Protein AF-A0A812KRK0-F1 (afdb_monomer_lite)

Sequence (712 aa):
MGEDKAACTQDLQDIAVSKQTQDEDEHAHPPPPPASPPPHAEPGVARTKQAKKRLQDAMASGDLAELKAAIAAAKTVGVSLEHRERALEVQEKLLEAQADIPGSIPSPSYGSLIDASRPTPIGVQICQACEKIYDLLHEPERSNGDDELEDLCRTARLETASPDLKSSIFGLMRPEEIKSFLQAPDHQFWQHIKQNTEEFIQLLDDPGAAVPYSVDEMTPEAKNARVRSVRPVVMDQSVREPATNTPFGHTGYQKFLTLQIVKRMGFKDIAISGQYYGASYTPETQVLEWMQVRGEPMDGMIVMFAPGKGDREAGIKAIKDFGIPNAFLDLTMKASVRFKQSDFVSSVLETVDILDEIFAGMGFEPNPWRTEEKVNCDPGKGEISLNLVDLMEFLDVKPDGSMDDKKKSQAEDAFRTWKKSDAFRRRVVGILTEEGRGVANYKDYGALSRWLRGHFPRDEEYRILVHAHGGDGNTQDAASVEAVLEGANGVWAAVIPQAAQSGHNSSMVFLDNMVQMGNGHVLEDFWLHQGAQCARHIYYLNFNSYTIPDDCPIWGARVDQLLHTAFSTVSGEEWRQRRGKYYDIWGGDARAQMDRMTKATELQHEVAMCRSLSRGGNYRISPLVSDVETWRKRIVELGAAVVGPRGRAGDHVKEVRDLGFALMNAGIRANMNEQATLKQLWNIATRNKTENIRCDQVAGYLKAQQHQGEKE

Secondary structure (DSSP, 8-state):
----------------------------PPPPPPPPPP----THHHHHHHHHHHHHHHHHH--HHHHHHHHHHHHHTT--HHHHHHHHHHHHHHHHHHHTSBTB-----SS-S--TTSSS-HHHHHHHHHHHHHHHHH-TTT--HHHHHHHHHHHHTSTTS-HHHHTSHHHHS-HHHHHHHHTSHHHHHHHHHHHHHHHHHHHHT---S-----HHHH-TT---HHHHH---EEEE-TTTGGGGT-TT---HHHHHHHHHHHHHTT--EEEEEE--STT---HHHHHHHHHHHHT---TTEEEEE-SSHHHHHHHHHHHHHHT--EEEEEEESS--TTSTT--HHHHHHHHHHHHHHHHHHTT--SS-PPPTTTTTTSPP-S-EEEEEETHHHHHT--TTS---HHHHHHHHHHHHHHTT-HHHHHHEEEEEEEESSS---HHHHHHHHHHHHHHS-GGGT-EEEEEEB--SSS-HHHHHHHHHHHT--EEEEBSS---SSS-B-BHHHHHHHHHHTT-THHHHH---TTHHHHHHHHHHHHHT-S---TT-TTTSTTTT--SSGGGSPPTT-HHHHHHHHHTT---HHHHHHHHHHTSPPHHHHHHHHHHHTT---S----TTT--HHHHHHHHHHHTHHHH-TT--TTSSHHHHHHHHHHHHHTT----TTSHHHHHHHHHHHHHHHHHT-PPP-PPP-THHHHHT----

Structure (mmCIF, N/CA/C/O backbone):
data_AF-A0A812KRK0-F1
#
_entry.id   AF-A0A812KRK0-F1
#
loop_
_atom_site.group_PDB
_atom_site.id
_atom_site.type_symbol
_atom_site.label_atom_id
_atom_site.label_alt_id
_atom_site.label_comp_id
_atom_site.label_asym_id
_atom_site.label_entity_id
_atom_site.label_seq_id
_atom_site.pdbx_PDB_ins_code
_atom_site.Cartn_x
_atom_site.Cartn_y
_atom_site.Cartn_z
_atom_site.occupancy
_atom_site.B_iso_or_equiv
_atom_site.auth_seq_id
_atom_site.auth_comp_id
_atom_site.auth_asym_id
_atom_site.auth_atom_id
_atom_site.pdbx_PDB_model_num
ATOM 1 N N . MET A 1 1 ? 35.155 37.810 -2.080 1.00 36.75 1 MET A N 1
ATOM 2 C CA . MET A 1 1 ? 34.963 37.830 -0.614 1.00 36.75 1 MET A CA 1
ATOM 3 C C . MET A 1 1 ? 34.422 36.453 -0.264 1.00 36.75 1 MET A C 1
ATOM 5 O O . MET A 1 1 ? 33.241 36.233 -0.474 1.00 36.75 1 MET A O 1
ATOM 9 N N . GLY A 1 2 ? 35.274 35.432 -0.168 1.00 34.41 2 GLY A N 1
ATOM 10 C CA . GLY A 1 2 ? 36.164 35.126 0.967 1.00 34.41 2 GLY A CA 1
ATOM 11 C C . GLY A 1 2 ? 35.492 33.964 1.714 1.00 34.41 2 GLY A C 1
ATOM 12 O O . GLY A 1 2 ? 34.455 34.188 2.323 1.00 34.41 2 GLY A O 1
ATOM 13 N N . GLU A 1 3 ? 35.739 32.711 1.320 1.00 45.09 3 GLU A N 1
ATOM 14 C CA . GLU A 1 3 ? 36.753 31.804 1.906 1.00 45.09 3 GLU A CA 1
ATOM 15 C C . GLU A 1 3 ? 36.739 31.798 3.440 1.00 45.09 3 GLU A C 1
ATOM 17 O O . GLU A 1 3 ? 37.233 32.734 4.053 1.00 45.09 3 GLU A O 1
ATOM 22 N N . ASP A 1 4 ? 36.136 30.755 4.028 1.00 44.69 4 ASP A N 1
ATOM 23 C CA . ASP A 1 4 ? 36.743 29.942 5.095 1.00 44.69 4 ASP A CA 1
ATOM 24 C C . ASP A 1 4 ? 35.770 28.851 5.578 1.00 44.69 4 ASP A C 1
ATOM 26 O O . ASP A 1 4 ? 34.775 29.127 6.247 1.00 44.69 4 ASP A O 1
ATOM 30 N N . LYS A 1 5 ? 36.079 27.584 5.275 1.00 37.97 5 LYS A N 1
ATOM 31 C CA . LYS A 1 5 ? 35.679 26.433 6.102 1.00 37.97 5 LYS A CA 1
ATOM 32 C C . LYS A 1 5 ? 36.808 25.410 6.088 1.00 37.97 5 LYS A C 1
ATOM 34 O O . LYS A 1 5 ? 36.884 24.545 5.219 1.00 37.97 5 LYS A O 1
ATOM 39 N N . ALA A 1 6 ? 37.696 25.565 7.062 1.00 38.56 6 ALA A N 1
ATOM 40 C CA . ALA A 1 6 ? 38.755 24.628 7.378 1.00 38.56 6 ALA A CA 1
ATOM 41 C C . ALA A 1 6 ? 38.203 23.381 8.093 1.00 38.56 6 ALA A C 1
ATOM 43 O O . ALA A 1 6 ? 37.447 23.473 9.058 1.00 38.56 6 ALA A O 1
ATOM 44 N N . ALA A 1 7 ? 38.597 22.235 7.539 1.00 35.41 7 ALA A N 1
ATOM 45 C CA . ALA A 1 7 ? 39.045 20.997 8.172 1.00 35.41 7 ALA A CA 1
ATOM 46 C C . ALA A 1 7 ? 38.636 20.698 9.630 1.00 35.41 7 ALA A C 1
ATOM 48 O O . ALA A 1 7 ? 39.112 21.322 10.574 1.00 35.41 7 ALA A O 1
ATOM 49 N N . CYS A 1 8 ? 37.895 19.600 9.798 1.00 31.00 8 CYS A N 1
ATOM 50 C CA . CYS A 1 8 ? 37.905 18.782 11.009 1.00 31.00 8 CYS A CA 1
ATOM 51 C C . CYS A 1 8 ? 37.992 17.307 10.580 1.00 31.00 8 CYS A C 1
ATOM 53 O O . CYS A 1 8 ? 36.994 16.703 10.192 1.00 31.00 8 CYS A O 1
ATOM 55 N N . THR A 1 9 ? 39.210 16.764 10.573 1.00 36.03 9 THR A N 1
ATOM 56 C CA . THR A 1 9 ? 39.513 15.341 10.341 1.00 36.03 9 THR A CA 1
ATOM 57 C C . THR A 1 9 ? 40.769 14.992 11.129 1.00 36.03 9 THR A C 1
ATOM 59 O O . THR A 1 9 ? 41.841 15.440 10.738 1.00 36.03 9 THR A O 1
ATOM 62 N N . GLN A 1 10 ? 40.586 14.235 12.216 1.00 33.94 10 GLN A N 1
ATOM 63 C CA . GLN A 1 10 ? 41.523 13.443 13.048 1.00 33.94 10 GLN A CA 1
ATOM 64 C C . GLN A 1 10 ? 40.871 13.415 14.446 1.00 33.94 10 GLN A C 1
ATOM 66 O O . GLN A 1 10 ? 40.537 14.464 14.974 1.00 33.94 10 GLN A O 1
ATOM 71 N N . ASP A 1 11 ? 40.398 12.287 14.975 1.00 37.53 11 ASP A N 1
ATOM 72 C CA . ASP A 1 11 ? 41.205 11.182 15.493 1.00 37.53 11 ASP A CA 1
ATOM 73 C C . ASP A 1 11 ? 40.397 9.878 15.536 1.00 37.53 11 ASP A C 1
ATOM 75 O O . ASP A 1 11 ? 39.359 9.833 16.187 1.00 37.53 11 ASP A O 1
ATOM 79 N N . LEU A 1 12 ? 40.895 8.810 14.908 1.00 35.62 12 LEU A N 1
ATOM 80 C CA . LEU A 1 12 ? 40.629 7.415 15.287 1.00 35.62 12 LEU A CA 1
ATOM 81 C C . LEU A 1 12 ? 41.764 6.554 14.714 1.00 35.62 12 LEU A C 1
ATOM 83 O O . LEU A 1 12 ? 41.691 6.074 13.583 1.00 35.62 12 LEU A O 1
ATOM 87 N N . GLN A 1 13 ? 42.826 6.376 15.495 1.00 36.50 13 GLN A N 1
ATOM 88 C CA . GLN A 1 13 ? 43.795 5.300 15.308 1.00 36.50 13 GLN A CA 1
ATOM 89 C C . GLN A 1 13 ? 44.063 4.625 16.658 1.00 36.50 13 GLN A C 1
ATOM 91 O O . GLN A 1 13 ? 44.086 5.276 17.698 1.00 36.50 13 GLN A O 1
ATOM 96 N N . ASP A 1 14 ? 44.256 3.309 16.569 1.00 34.75 14 ASP A N 1
ATOM 97 C CA . ASP A 1 14 ? 44.845 2.399 17.553 1.00 34.75 14 ASP A CA 1
ATOM 98 C C . ASP A 1 14 ? 43.938 1.796 18.642 1.00 34.75 14 ASP A C 1
ATOM 100 O O . ASP A 1 14 ? 43.980 2.156 19.815 1.00 34.75 14 ASP A O 1
ATOM 104 N N . ILE A 1 15 ? 43.228 0.720 18.272 1.00 35.78 15 ILE A N 1
ATOM 105 C CA . ILE A 1 15 ? 43.007 -0.415 19.183 1.00 35.78 15 ILE A CA 1
ATOM 106 C C . ILE A 1 15 ? 43.694 -1.641 18.579 1.00 35.78 15 ILE A C 1
ATOM 108 O O . ILE A 1 15 ? 43.177 -2.310 17.684 1.00 35.78 15 ILE A O 1
ATOM 112 N N . ALA A 1 16 ? 44.899 -1.910 19.076 1.00 32.22 16 ALA A N 1
ATOM 113 C CA . ALA A 1 16 ? 45.631 -3.138 18.824 1.00 32.22 16 ALA A CA 1
ATOM 114 C C . ALA A 1 16 ? 45.001 -4.285 19.631 1.00 32.22 16 ALA A C 1
ATOM 116 O O . ALA A 1 16 ? 44.951 -4.251 20.859 1.00 32.22 16 ALA A O 1
ATOM 117 N N . VAL A 1 17 ? 44.534 -5.316 18.928 1.00 35.53 17 VAL A N 1
ATOM 118 C CA . VAL A 1 17 ? 44.077 -6.580 19.514 1.00 35.53 17 VAL A CA 1
ATOM 119 C C . VAL A 1 17 ? 45.305 -7.357 19.991 1.00 35.53 17 VAL A C 1
ATOM 121 O O . VAL A 1 17 ? 46.058 -7.888 19.172 1.00 35.53 17 VAL A O 1
ATOM 124 N N . SER A 1 18 ? 45.519 -7.430 21.307 1.00 35.28 18 SER A N 1
ATOM 125 C CA . SER A 1 18 ? 46.502 -8.346 21.886 1.00 35.28 18 SER A CA 1
ATOM 126 C C . SER A 1 18 ? 45.872 -9.733 22.068 1.00 35.28 18 SER A C 1
ATOM 128 O O . SER A 1 18 ? 44.781 -9.896 22.613 1.00 35.28 18 SER A O 1
ATOM 130 N N . LYS A 1 19 ? 46.561 -10.748 21.542 1.00 45.66 19 LYS A N 1
ATOM 131 C CA . LYS A 1 19 ? 46.345 -12.166 21.837 1.00 45.66 19 LYS A CA 1
ATOM 132 C C . LYS A 1 19 ? 47.308 -12.553 22.958 1.00 45.66 19 LYS A C 1
ATOM 134 O O . LYS A 1 19 ? 48.510 -12.513 22.720 1.00 45.66 19 LYS A O 1
ATOM 139 N N . GLN A 1 20 ? 46.797 -12.979 24.109 1.00 34.38 20 GLN A N 1
ATOM 140 C CA . GLN A 1 20 ? 47.520 -13.766 25.122 1.00 34.38 20 GLN A CA 1
ATOM 141 C C . GLN A 1 20 ? 46.475 -14.570 25.918 1.00 34.38 20 GLN A C 1
ATOM 143 O O . GLN A 1 20 ? 45.536 -13.990 26.448 1.00 34.38 20 GLN A O 1
ATOM 148 N N . THR A 1 21 ? 46.351 -15.869 25.636 1.00 34.34 21 THR A N 1
ATOM 149 C CA . THR A 1 21 ? 46.936 -17.029 26.354 1.00 34.34 21 THR A CA 1
ATOM 150 C C . THR A 1 21 ? 46.234 -17.390 27.668 1.00 34.34 21 THR A C 1
ATOM 152 O O . THR A 1 21 ? 46.370 -16.699 28.668 1.00 34.34 21 THR A O 1
ATOM 155 N N . GLN A 1 22 ? 45.496 -18.496 27.541 1.00 38.12 22 GLN A N 1
ATOM 156 C CA . GLN A 1 22 ? 45.129 -19.595 28.445 1.00 38.12 22 GLN A CA 1
ATOM 157 C C . GLN A 1 22 ? 45.894 -19.823 29.767 1.00 38.12 22 GLN A C 1
ATOM 159 O O . GLN A 1 22 ? 47.050 -19.431 29.906 1.00 38.12 22 GLN A O 1
ATOM 164 N N . ASP A 1 23 ? 45.204 -20.624 30.599 1.00 37.72 23 ASP A N 1
ATOM 165 C CA . ASP A 1 23 ? 45.558 -21.326 31.851 1.00 37.72 23 ASP A CA 1
ATOM 166 C C . ASP A 1 23 ? 45.345 -20.465 33.122 1.00 37.72 23 ASP A C 1
ATOM 168 O O . ASP A 1 23 ? 45.754 -19.313 33.161 1.00 37.72 23 ASP A O 1
ATOM 172 N N . GLU A 1 24 ? 44.620 -20.865 34.178 1.00 38.75 24 GLU A N 1
ATOM 173 C CA . GLU A 1 24 ? 44.423 -22.171 34.832 1.00 38.75 24 GLU A CA 1
ATOM 174 C C . GLU A 1 24 ? 43.048 -22.256 35.564 1.00 38.75 24 GLU A C 1
ATOM 176 O O . GLU A 1 24 ? 42.325 -21.266 35.656 1.00 38.75 24 GLU A O 1
ATOM 181 N N . ASP A 1 25 ? 42.760 -23.443 36.125 1.00 41.38 25 ASP A N 1
ATOM 182 C CA . ASP A 1 25 ? 41.742 -23.824 37.134 1.00 41.38 25 ASP A CA 1
ATOM 183 C C . ASP A 1 25 ? 40.466 -24.566 36.680 1.00 41.38 25 ASP A C 1
ATOM 185 O O . ASP A 1 25 ? 39.362 -24.028 36.669 1.00 41.38 25 ASP A O 1
ATOM 189 N N . GLU A 1 26 ? 40.598 -25.889 36.493 1.00 38.62 26 GLU A N 1
ATOM 190 C CA . GLU A 1 26 ? 39.512 -26.852 36.742 1.00 38.62 26 GLU A CA 1
ATOM 191 C C . GLU A 1 26 ? 40.023 -28.106 37.486 1.00 38.62 26 GLU A C 1
ATOM 193 O O . GLU A 1 26 ? 40.656 -29.003 36.924 1.00 38.62 26 GLU A O 1
ATOM 198 N N . HIS A 1 27 ? 39.677 -28.214 38.771 1.00 45.91 27 HIS A N 1
ATOM 199 C CA . HIS A 1 27 ? 39.664 -29.477 39.511 1.00 45.91 27 HIS A CA 1
ATOM 200 C C . HIS A 1 27 ? 38.280 -29.696 40.129 1.00 45.91 27 HIS A C 1
ATOM 202 O O . HIS A 1 27 ? 38.010 -29.300 41.261 1.00 45.91 27 HIS A O 1
ATOM 208 N N . ALA A 1 28 ? 37.408 -30.383 39.389 1.00 41.00 28 ALA A N 1
ATOM 209 C CA . ALA A 1 28 ? 36.207 -31.011 39.928 1.00 41.00 28 ALA A CA 1
ATOM 210 C C . ALA A 1 28 ? 36.156 -32.482 39.483 1.00 41.00 28 ALA A C 1
ATOM 212 O O . ALA A 1 28 ? 36.272 -32.804 38.302 1.00 41.00 28 ALA A O 1
ATOM 213 N N . HIS A 1 29 ? 36.034 -33.384 40.457 1.00 48.41 29 HIS A N 1
ATOM 214 C CA . HIS A 1 29 ? 35.975 -34.832 40.257 1.00 48.41 29 HIS A CA 1
ATOM 215 C C . HIS A 1 29 ? 34.718 -35.270 39.479 1.00 48.41 29 HIS A C 1
ATOM 217 O O . HIS A 1 29 ? 33.645 -34.704 39.697 1.00 48.41 29 HIS A O 1
ATOM 223 N N . PRO A 1 30 ? 34.797 -36.325 38.643 1.00 50.44 30 PRO A N 1
ATOM 224 C CA . PRO A 1 30 ? 33.629 -36.862 37.957 1.00 50.44 30 PRO A CA 1
ATOM 225 C C . PRO A 1 30 ? 32.784 -37.752 38.893 1.00 50.44 30 PRO A C 1
ATOM 227 O O . PRO A 1 30 ? 33.340 -38.455 39.745 1.00 50.44 30 PRO A O 1
ATOM 230 N N . PRO A 1 31 ? 31.447 -37.775 38.733 1.00 52.22 31 PRO A N 1
ATOM 231 C CA . PRO A 1 31 ? 30.577 -38.714 39.436 1.00 52.22 31 PRO A CA 1
ATOM 232 C C . PRO A 1 31 ? 30.698 -40.138 38.852 1.00 52.22 31 PRO A C 1
ATOM 234 O O . PRO A 1 31 ? 31.139 -40.309 37.712 1.00 52.22 31 PRO A O 1
ATOM 237 N N . PRO A 1 32 ? 30.312 -41.179 39.616 1.00 54.47 32 PRO A N 1
ATOM 238 C CA . PRO A 1 32 ? 30.434 -42.567 39.185 1.00 54.47 32 PRO A CA 1
ATOM 239 C C . PRO A 1 32 ? 29.457 -42.905 38.044 1.00 54.47 32 PRO A C 1
ATOM 241 O O . PRO A 1 32 ? 28.386 -42.300 37.944 1.00 54.47 32 PRO A O 1
ATOM 244 N N . PRO A 1 33 ? 29.791 -43.895 37.195 1.00 49.50 33 PRO A N 1
ATOM 245 C CA . PRO A 1 33 ? 28.954 -44.278 36.068 1.00 49.50 33 PRO A CA 1
ATOM 246 C C . PRO A 1 33 ? 27.678 -45.003 36.534 1.00 49.50 33 PRO A C 1
ATOM 248 O O . PRO A 1 33 ? 27.715 -45.753 37.516 1.00 49.50 33 PRO A O 1
ATOM 251 N N . PRO A 1 34 ? 26.546 -44.823 35.830 1.00 46.19 34 PRO A N 1
ATOM 252 C CA . PRO A 1 34 ? 25.306 -45.513 36.148 1.00 46.19 34 PRO A CA 1
ATOM 253 C C . PRO A 1 34 ? 25.363 -46.992 35.735 1.00 46.19 34 PRO A C 1
ATOM 255 O O . PRO A 1 34 ? 26.034 -47.372 34.775 1.00 46.19 34 PRO A O 1
ATOM 258 N N . ALA A 1 35 ? 24.631 -47.824 36.477 1.00 48.03 35 ALA A N 1
ATOM 259 C CA . ALA A 1 35 ? 24.524 -49.261 36.253 1.00 48.03 35 ALA A CA 1
ATOM 260 C C . ALA A 1 35 ? 23.838 -49.603 34.916 1.00 48.03 35 ALA A C 1
ATOM 262 O O . ALA A 1 35 ? 22.870 -48.957 34.510 1.00 48.03 35 ALA A O 1
ATOM 263 N N . SER A 1 36 ? 24.327 -50.659 34.263 1.00 43.12 36 SER A N 1
ATOM 264 C CA . SER A 1 36 ? 23.824 -51.161 32.981 1.00 43.12 36 SER A CA 1
ATOM 265 C C . SER A 1 36 ? 22.373 -51.667 33.074 1.00 43.12 36 SER A C 1
ATOM 267 O O . SER A 1 36 ? 22.068 -52.456 33.974 1.00 43.12 36 SER A O 1
ATOM 269 N N . PRO A 1 37 ? 21.483 -51.288 32.137 1.00 44.75 37 PRO A N 1
ATOM 270 C CA . PRO A 1 37 ? 20.130 -51.829 32.065 1.00 44.75 37 PRO A CA 1
ATOM 271 C C . PRO A 1 37 ? 20.119 -53.254 31.471 1.00 44.75 37 PRO A C 1
ATOM 273 O O . PRO A 1 37 ? 21.048 -53.637 30.752 1.00 44.75 37 PRO A O 1
ATOM 276 N N . PRO A 1 38 ? 19.074 -54.056 31.754 1.00 49.44 38 PRO A N 1
ATOM 277 C CA . PRO A 1 38 ? 18.955 -55.426 31.262 1.00 49.44 38 PRO A CA 1
ATOM 278 C C . PRO A 1 38 ? 18.657 -55.462 29.749 1.00 49.44 38 PRO A C 1
ATOM 280 O O . PRO A 1 38 ? 18.118 -54.497 29.200 1.00 49.44 38 PRO A O 1
ATOM 283 N N . PRO A 1 39 ? 18.968 -56.572 29.053 1.00 48.09 39 PRO A N 1
ATOM 284 C CA . PRO A 1 39 ? 18.766 -56.684 27.613 1.00 48.09 39 PRO A CA 1
ATOM 285 C C . PRO A 1 39 ? 17.268 -56.767 27.286 1.00 48.09 39 PRO A C 1
ATOM 287 O O . PRO A 1 39 ? 16.622 -57.794 27.491 1.00 48.09 39 PRO A O 1
ATOM 290 N N . HIS A 1 40 ? 16.712 -55.674 26.763 1.00 49.00 40 HIS A N 1
ATOM 291 C CA . HIS A 1 40 ? 15.394 -55.657 26.137 1.00 49.00 40 HIS A CA 1
ATOM 292 C C . HIS A 1 40 ? 15.498 -56.115 24.676 1.00 49.00 40 HIS A C 1
ATOM 294 O O . HIS A 1 40 ? 16.384 -55.683 23.941 1.00 49.00 40 HIS A O 1
ATOM 300 N N . ALA A 1 41 ? 14.573 -56.983 24.259 1.00 51.12 41 ALA A N 1
ATOM 301 C CA . ALA A 1 41 ? 14.417 -57.432 22.878 1.00 51.12 41 ALA A CA 1
ATOM 302 C C . ALA A 1 41 ? 14.304 -56.240 21.910 1.00 51.12 41 ALA A C 1
ATOM 304 O O . ALA A 1 41 ? 13.547 -55.306 22.174 1.00 51.12 41 ALA A O 1
ATOM 305 N N . GLU A 1 42 ? 15.051 -56.288 20.802 1.00 51.59 42 GLU A N 1
ATOM 306 C CA . GLU A 1 42 ? 15.233 -55.187 19.849 1.00 51.59 42 GLU A CA 1
ATOM 307 C C . GLU A 1 42 ? 13.898 -54.579 19.356 1.00 51.59 42 GLU A C 1
ATOM 309 O O . GLU A 1 42 ? 13.203 -55.175 18.526 1.00 51.59 42 GLU A O 1
AT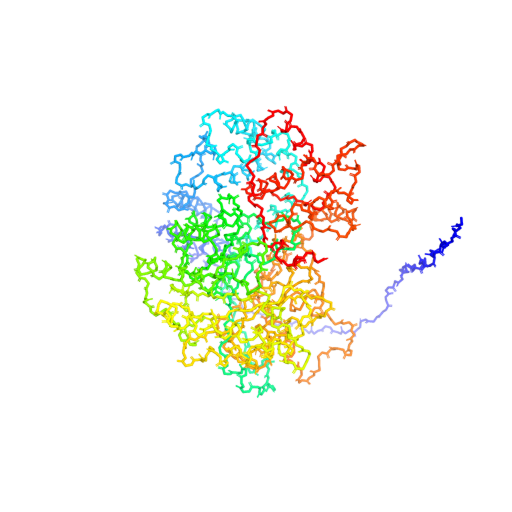OM 314 N N . PRO A 1 43 ? 13.543 -53.349 19.783 1.00 61.66 43 PRO A N 1
ATOM 315 C CA . PRO A 1 43 ? 12.324 -52.656 19.349 1.00 61.66 43 PRO A CA 1
ATOM 316 C C . PRO A 1 43 ? 12.325 -52.272 17.858 1.00 61.66 43 PRO A C 1
ATOM 318 O O . PRO A 1 43 ? 11.296 -51.853 17.321 1.00 61.66 43 PRO A O 1
ATOM 321 N N . GLY A 1 44 ? 13.476 -52.385 17.184 1.00 72.00 44 GLY A N 1
ATOM 322 C CA . GLY A 1 44 ? 13.674 -51.943 15.804 1.00 72.00 44 GLY A CA 1
ATOM 323 C C . GLY A 1 44 ? 12.839 -52.729 14.794 1.00 72.00 44 GLY A C 1
ATOM 324 O O . GLY A 1 44 ? 12.152 -52.135 13.967 1.00 72.00 44 GLY A O 1
ATOM 325 N N . VAL A 1 45 ? 12.799 -54.061 14.908 1.00 78.12 45 VAL A N 1
ATOM 326 C CA . VAL A 1 45 ? 12.172 -54.924 13.888 1.00 78.12 45 VAL A CA 1
ATOM 327 C C . VAL A 1 45 ? 10.656 -54.706 13.790 1.00 78.12 45 VAL A C 1
ATOM 329 O O . VAL A 1 45 ? 10.091 -54.711 12.692 1.00 78.12 45 VAL A O 1
ATOM 332 N N . ALA A 1 46 ? 9.983 -54.475 14.922 1.00 82.56 46 ALA A N 1
ATOM 333 C CA . ALA A 1 46 ? 8.543 -54.215 14.950 1.00 82.56 46 ALA A CA 1
ATOM 334 C C . ALA A 1 46 ? 8.194 -52.850 14.331 1.00 82.56 46 ALA A C 1
ATOM 336 O O . ALA A 1 46 ? 7.261 -52.757 13.529 1.00 82.56 46 ALA A O 1
ATOM 337 N N . ARG A 1 47 ? 8.983 -51.808 14.634 1.00 88.31 47 ARG A N 1
ATOM 338 C CA . ARG A 1 47 ? 8.791 -50.453 14.091 1.00 88.31 47 ARG A CA 1
ATOM 339 C C . ARG A 1 47 ? 9.045 -50.399 12.585 1.00 88.31 47 ARG A C 1
ATOM 341 O O . ARG A 1 47 ? 8.241 -49.817 11.860 1.00 88.31 47 ARG A O 1
ATOM 348 N N . THR A 1 48 ? 10.088 -51.072 12.096 1.00 91.81 48 THR A N 1
ATOM 349 C CA . THR A 1 48 ? 10.376 -51.145 10.655 1.00 91.81 48 THR A CA 1
ATOM 350 C C . THR A 1 48 ? 9.273 -51.890 9.896 1.00 91.81 48 THR A C 1
ATOM 352 O O . THR A 1 48 ? 8.850 -51.428 8.837 1.00 91.81 48 THR A O 1
ATOM 355 N N . LYS A 1 49 ? 8.731 -52.994 10.441 1.00 90.88 49 LYS A N 1
ATOM 356 C CA . LYS A 1 49 ? 7.577 -53.694 9.834 1.00 90.88 49 LYS A CA 1
ATOM 357 C C . LYS A 1 49 ? 6.324 -52.816 9.785 1.00 90.88 49 LYS A C 1
ATOM 359 O O . LYS A 1 49 ? 5.639 -52.801 8.764 1.00 90.88 49 LYS A O 1
ATOM 364 N N . GLN A 1 50 ? 6.034 -52.074 10.854 1.00 94.38 50 GLN A N 1
ATOM 365 C CA . GLN A 1 50 ? 4.870 -51.188 10.916 1.00 94.38 50 GLN A CA 1
ATOM 366 C C . GLN A 1 50 ? 4.979 -50.013 9.933 1.00 94.38 50 GLN A C 1
ATOM 368 O O . GLN A 1 50 ? 4.012 -49.715 9.234 1.00 94.38 50 GLN A O 1
ATOM 373 N N . ALA A 1 51 ? 6.147 -49.375 9.833 1.00 93.94 51 ALA A N 1
ATOM 374 C CA . ALA A 1 51 ? 6.365 -48.282 8.886 1.00 93.94 51 ALA A CA 1
ATOM 375 C C . ALA A 1 51 ? 6.355 -48.759 7.430 1.00 93.94 51 ALA A C 1
ATOM 377 O O . ALA A 1 51 ? 5.771 -48.095 6.580 1.00 93.94 51 ALA A O 1
ATOM 378 N N . LYS A 1 52 ? 6.917 -49.943 7.149 1.00 96.94 52 LYS A N 1
ATOM 379 C CA . LYS A 1 52 ? 6.824 -50.570 5.825 1.00 96.94 52 LYS A CA 1
ATOM 380 C C . LYS A 1 52 ? 5.368 -50.793 5.410 1.00 96.94 52 LYS A C 1
ATOM 382 O O . LYS A 1 52 ? 5.013 -50.479 4.280 1.00 96.94 52 LYS A O 1
ATOM 387 N N . LYS A 1 53 ? 4.533 -51.297 6.327 1.00 96.25 53 LYS A N 1
ATOM 388 C CA . LYS A 1 53 ? 3.101 -51.492 6.077 1.00 96.25 53 LYS A CA 1
ATOM 389 C C . LYS A 1 53 ? 2.387 -50.160 5.820 1.00 96.25 53 LYS A C 1
ATOM 391 O O . LYS A 1 53 ? 1.717 -50.036 4.809 1.00 96.25 53 LYS A O 1
ATOM 396 N N . ARG A 1 54 ? 2.609 -49.145 6.664 1.00 95.94 54 ARG A N 1
ATOM 397 C CA . ARG A 1 54 ? 2.049 -47.793 6.464 1.00 95.94 54 ARG A CA 1
ATOM 398 C C . ARG A 1 54 ? 2.425 -47.184 5.114 1.00 95.94 54 ARG A C 1
ATOM 400 O O . ARG A 1 54 ? 1.581 -46.574 4.477 1.00 95.94 54 ARG A O 1
ATOM 407 N N . LEU A 1 55 ? 3.671 -47.366 4.676 1.00 96.69 55 LEU A N 1
ATOM 408 C CA . LEU A 1 55 ? 4.134 -46.891 3.373 1.00 96.69 55 LEU A CA 1
ATOM 409 C C . LEU A 1 55 ? 3.407 -47.594 2.219 1.00 96.69 55 LEU A C 1
ATOM 411 O O . LEU A 1 55 ? 3.039 -46.949 1.246 1.00 96.69 55 LEU A O 1
ATOM 415 N N . GLN A 1 56 ? 3.171 -48.903 2.338 1.00 97.31 56 GLN A N 1
ATOM 416 C CA . GLN A 1 56 ? 2.404 -49.671 1.354 1.00 97.31 56 GLN A CA 1
ATOM 417 C C . GLN A 1 56 ? 0.928 -49.270 1.318 1.00 97.31 56 GLN A C 1
ATOM 419 O O . GLN A 1 56 ? 0.387 -49.092 0.231 1.00 97.31 56 GLN A O 1
ATOM 424 N N . ASP A 1 57 ? 0.312 -49.086 2.486 1.00 96.38 57 ASP A N 1
ATOM 425 C CA . ASP A 1 57 ? -1.081 -48.656 2.606 1.00 96.38 57 ASP A CA 1
ATOM 426 C C . ASP A 1 57 ? -1.267 -47.247 2.001 1.00 96.38 57 ASP A C 1
ATOM 428 O O . ASP A 1 57 ? -2.192 -47.036 1.224 1.00 96.38 57 ASP A O 1
ATOM 432 N N . ALA A 1 58 ? -0.337 -46.316 2.256 1.00 96.38 58 ALA A N 1
ATOM 433 C CA . ALA A 1 58 ? -0.381 -44.956 1.709 1.00 96.38 58 ALA A CA 1
ATOM 434 C C . ALA A 1 58 ? -0.123 -44.892 0.190 1.00 96.38 58 ALA A C 1
ATOM 436 O O . ALA A 1 58 ? -0.746 -44.111 -0.520 1.00 96.38 58 ALA A O 1
ATOM 437 N N . MET A 1 59 ? 0.760 -45.744 -0.350 1.00 97.50 59 MET A N 1
ATOM 438 C CA . MET A 1 59 ? 0.905 -45.874 -1.810 1.00 97.50 59 MET A CA 1
ATOM 439 C C . MET A 1 59 ? -0.379 -46.400 -2.468 1.00 97.50 59 MET A C 1
ATOM 441 O O . MET A 1 59 ? -0.649 -46.076 -3.621 1.00 97.50 59 MET A O 1
ATOM 445 N N . ALA A 1 60 ? -1.149 -47.232 -1.759 1.00 96.50 60 ALA A N 1
ATOM 446 C CA . ALA A 1 60 ? -2.394 -47.803 -2.259 1.00 96.50 60 ALA A CA 1
ATOM 447 C C . ALA A 1 60 ? -3.601 -46.860 -2.112 1.00 96.50 60 ALA A C 1
ATOM 449 O O . ALA A 1 60 ? -4.540 -46.986 -2.896 1.00 96.50 60 ALA A O 1
ATOM 450 N N . SER A 1 61 ? -3.594 -45.936 -1.141 1.00 96.31 61 SER A N 1
ATOM 451 C CA . SER A 1 61 ? -4.700 -44.990 -0.933 1.00 96.31 61 SER A CA 1
ATOM 452 C C . SER A 1 61 ? -4.773 -43.912 -2.015 1.00 96.31 61 SER A C 1
ATOM 454 O O . SER A 1 61 ? -5.859 -43.418 -2.308 1.00 96.31 61 SER A O 1
ATOM 456 N N . GLY A 1 62 ? -3.639 -43.568 -2.634 1.00 94.06 62 GLY A N 1
ATOM 457 C CA . GLY A 1 62 ? -3.559 -42.474 -3.605 1.00 94.06 62 GLY A CA 1
ATOM 458 C C . GLY A 1 62 ? -3.658 -41.081 -2.970 1.00 94.06 62 GLY A C 1
ATOM 459 O O . GLY A 1 62 ? -3.703 -40.087 -3.690 1.00 94.06 62 GLY A O 1
ATOM 460 N N . ASP A 1 63 ? -3.672 -40.992 -1.637 1.00 94.69 63 ASP A N 1
ATOM 461 C CA . ASP A 1 63 ? -3.654 -39.729 -0.907 1.00 94.69 63 ASP A CA 1
ATOM 462 C C . ASP A 1 63 ? -2.207 -39.220 -0.781 1.00 94.69 63 ASP A C 1
ATOM 464 O O . ASP A 1 63 ? -1.349 -39.820 -0.124 1.00 94.69 63 ASP A O 1
ATOM 468 N N . LEU A 1 64 ? -1.920 -38.087 -1.430 1.00 93.62 64 LEU A N 1
ATOM 469 C CA . LEU A 1 64 ? -0.581 -37.498 -1.461 1.00 93.62 64 LEU A CA 1
ATOM 470 C C . LEU A 1 64 ? -0.086 -37.075 -0.066 1.00 93.62 64 LEU A C 1
ATOM 472 O O . LEU A 1 64 ? 1.118 -37.141 0.202 1.00 93.62 64 LEU A O 1
ATOM 476 N N . ALA A 1 65 ? -0.981 -36.634 0.819 1.00 90.38 65 ALA A N 1
ATOM 477 C CA . ALA A 1 65 ? -0.621 -36.206 2.165 1.00 90.38 65 ALA A CA 1
ATOM 478 C C . ALA A 1 65 ? -0.253 -37.412 3.040 1.00 90.38 65 ALA A C 1
ATOM 480 O O . ALA A 1 65 ? 0.791 -37.398 3.703 1.00 90.38 65 ALA A O 1
ATOM 481 N N . GLU A 1 66 ? -1.044 -38.489 2.978 1.00 94.56 66 GLU A N 1
ATOM 482 C CA . GLU A 1 66 ? -0.726 -39.748 3.665 1.00 94.56 66 GLU A CA 1
ATOM 483 C C . GLU A 1 66 ? 0.605 -40.337 3.181 1.00 94.56 66 GLU A C 1
ATOM 485 O O . GLU A 1 66 ? 1.428 -40.777 3.993 1.00 94.56 66 GLU A O 1
ATOM 490 N N . LEU A 1 67 ? 0.855 -40.301 1.868 1.00 96.69 67 LEU A N 1
ATOM 491 C CA . LEU A 1 67 ? 2.087 -40.816 1.273 1.00 96.69 67 LEU A CA 1
ATOM 492 C C . LEU A 1 67 ? 3.322 -40.024 1.721 1.00 96.69 67 LEU A C 1
ATOM 494 O O . LEU A 1 67 ? 4.316 -40.629 2.132 1.00 96.69 67 LEU A O 1
ATOM 498 N N . LYS A 1 68 ? 3.257 -38.685 1.727 1.00 94.56 68 LYS A N 1
ATOM 499 C CA . LYS A 1 68 ? 4.344 -37.824 2.233 1.00 94.56 68 LYS A CA 1
ATOM 500 C C . LYS A 1 68 ? 4.669 -38.126 3.698 1.00 94.56 68 LYS A C 1
ATOM 502 O O . LYS A 1 68 ? 5.840 -38.305 4.049 1.00 94.56 68 LYS A O 1
ATOM 507 N N . ALA A 1 69 ? 3.645 -38.250 4.544 1.00 93.88 69 ALA A N 1
ATOM 508 C CA . ALA A 1 69 ? 3.817 -38.589 5.955 1.00 93.88 69 ALA A CA 1
ATOM 509 C C . ALA A 1 69 ? 4.445 -39.985 6.139 1.00 93.88 69 ALA A C 1
ATOM 511 O O . ALA A 1 69 ? 5.343 -40.172 6.968 1.00 93.88 69 ALA A O 1
ATOM 512 N N . ALA A 1 70 ? 4.023 -40.967 5.337 1.00 95.06 70 ALA A N 1
ATOM 513 C CA . ALA A 1 70 ? 4.562 -42.320 5.389 1.00 95.06 70 ALA A CA 1
ATOM 514 C C . ALA A 1 70 ? 6.027 -42.398 4.920 1.00 95.06 70 ALA A C 1
ATOM 516 O O . ALA A 1 70 ? 6.819 -43.111 5.542 1.00 95.06 70 ALA A O 1
ATOM 517 N N . ILE A 1 71 ? 6.421 -41.644 3.884 1.00 94.94 71 ILE A N 1
ATOM 518 C CA . ILE A 1 71 ? 7.814 -41.551 3.406 1.00 94.94 71 ILE A CA 1
ATOM 519 C C . ILE A 1 71 ? 8.724 -40.971 4.497 1.00 94.94 71 ILE A C 1
ATOM 521 O O . ILE A 1 71 ? 9.792 -41.529 4.777 1.00 94.94 71 ILE A O 1
ATOM 525 N N . ALA A 1 72 ? 8.291 -39.894 5.161 1.00 91.62 72 ALA A N 1
ATOM 526 C CA . ALA A 1 72 ? 9.035 -39.284 6.262 1.00 91.62 72 ALA A CA 1
ATOM 527 C C . ALA A 1 72 ? 9.228 -40.269 7.430 1.00 91.62 72 ALA A C 1
ATOM 529 O O . ALA A 1 72 ? 10.349 -40.461 7.907 1.00 91.62 72 ALA A O 1
ATOM 530 N N . ALA A 1 73 ? 8.163 -40.972 7.831 1.00 92.00 73 ALA A N 1
ATOM 531 C CA . ALA A 1 73 ? 8.229 -41.999 8.870 1.00 92.00 73 ALA A CA 1
ATOM 532 C C . ALA A 1 73 ? 9.113 -43.197 8.468 1.00 92.00 73 ALA A C 1
ATOM 534 O O . ALA A 1 73 ? 9.830 -43.750 9.298 1.00 92.00 73 ALA A O 1
ATOM 535 N N . ALA A 1 74 ? 9.112 -43.598 7.196 1.00 93.69 74 ALA A N 1
ATOM 536 C CA . ALA A 1 74 ? 9.950 -44.686 6.694 1.00 93.69 74 ALA A CA 1
ATOM 537 C C . ALA A 1 74 ? 11.453 -44.343 6.730 1.00 93.69 74 ALA A C 1
ATOM 539 O O . ALA A 1 74 ? 12.284 -45.230 6.958 1.00 93.69 74 ALA A O 1
ATOM 540 N N . LYS A 1 75 ? 11.807 -43.060 6.550 1.00 92.06 75 LYS A N 1
ATOM 541 C CA . LYS A 1 75 ? 13.190 -42.557 6.611 1.00 92.06 75 LYS A CA 1
ATOM 542 C C . LYS A 1 75 ? 13.781 -42.640 8.022 1.00 92.06 75 LYS A C 1
ATOM 544 O O . LYS A 1 75 ? 14.972 -42.907 8.150 1.00 92.06 75 LYS A O 1
ATOM 549 N N . THR A 1 76 ? 12.968 -42.465 9.064 1.00 90.25 76 THR A N 1
ATOM 550 C CA . THR A 1 76 ? 13.436 -42.451 10.462 1.00 90.25 76 THR A CA 1
ATOM 551 C C . THR A 1 76 ? 13.636 -43.843 11.063 1.00 90.25 76 THR A C 1
ATOM 553 O O . THR A 1 76 ? 14.446 -43.995 11.973 1.00 90.25 76 THR A O 1
ATOM 556 N N . VAL A 1 77 ? 12.951 -44.876 10.554 1.00 91.38 77 VAL A N 1
ATOM 557 C CA . VAL A 1 77 ? 12.984 -46.241 11.130 1.00 91.38 77 VAL A CA 1
ATOM 558 C C . VAL A 1 77 ? 13.664 -47.292 10.243 1.00 91.38 77 VAL A C 1
ATOM 560 O O . VAL A 1 77 ? 13.451 -48.495 10.420 1.00 91.38 77 VAL A O 1
ATOM 563 N N . GLY A 1 78 ? 14.483 -46.849 9.284 1.00 90.12 78 GLY A N 1
ATOM 564 C CA . GLY A 1 78 ? 15.357 -47.726 8.499 1.00 90.12 78 GLY A CA 1
ATOM 565 C C . GLY A 1 78 ? 14.629 -48.653 7.521 1.00 90.12 78 GLY A C 1
ATOM 566 O O . GLY A 1 78 ? 15.067 -49.782 7.307 1.00 90.12 78 GLY A O 1
ATOM 567 N N . VAL A 1 79 ? 13.514 -48.215 6.925 1.00 93.75 79 VAL A N 1
ATOM 568 C CA . VAL A 1 79 ? 12.876 -48.967 5.830 1.00 93.75 79 VAL A CA 1
ATOM 569 C C . VAL A 1 79 ? 13.844 -49.053 4.638 1.00 93.75 79 VAL A C 1
ATOM 571 O O . VAL A 1 79 ? 14.518 -48.078 4.297 1.00 93.75 79 VAL A O 1
ATOM 574 N N . SER A 1 80 ? 13.924 -50.225 3.996 1.00 94.00 80 SER A N 1
ATOM 575 C CA . SER A 1 80 ? 14.821 -50.486 2.856 1.00 94.00 80 SER A CA 1
ATOM 576 C C . SER A 1 80 ? 14.700 -49.417 1.763 1.00 94.00 80 SER A C 1
ATOM 578 O O . SER A 1 80 ? 13.587 -48.968 1.482 1.00 94.00 80 SER A O 1
ATOM 580 N N . LEU A 1 81 ? 15.820 -49.069 1.120 1.00 92.12 81 LEU A N 1
ATOM 581 C CA . LEU A 1 81 ? 15.888 -48.064 0.050 1.00 92.12 81 LEU A CA 1
ATOM 582 C C . LEU A 1 81 ? 14.867 -48.320 -1.073 1.00 92.12 81 LEU A C 1
ATOM 584 O O . LEU A 1 81 ? 14.094 -47.424 -1.378 1.00 92.12 81 LEU A O 1
ATOM 588 N N . GLU A 1 82 ? 14.755 -49.563 -1.542 1.00 95.56 82 GLU A N 1
ATOM 589 C CA . GLU A 1 82 ? 13.817 -49.983 -2.599 1.00 95.56 82 GLU A CA 1
ATOM 590 C C . GLU A 1 82 ? 12.353 -49.576 -2.327 1.00 95.56 82 GLU A C 1
ATOM 592 O O . GLU A 1 82 ? 11.645 -49.090 -3.203 1.00 95.56 82 GLU A O 1
ATOM 597 N N . HIS A 1 83 ? 11.882 -49.724 -1.083 1.00 93.31 83 HIS A N 1
ATOM 598 C CA . HIS A 1 83 ? 10.507 -49.349 -0.725 1.00 93.31 83 HIS A CA 1
ATOM 599 C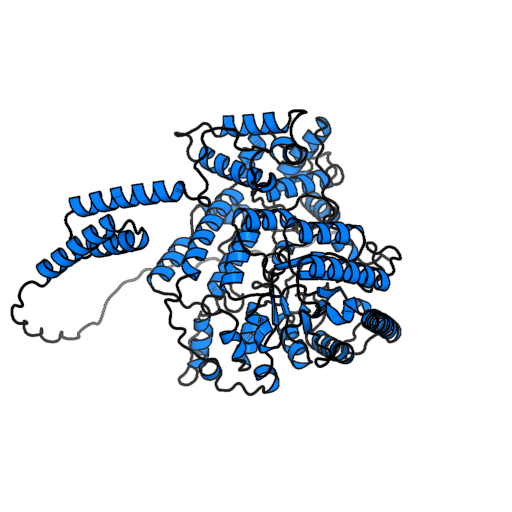 C . HIS A 1 83 ? 10.315 -47.829 -0.683 1.00 93.31 83 HIS A C 1
ATOM 601 O O . HIS A 1 83 ? 9.206 -47.355 -0.916 1.00 93.31 83 HIS A O 1
ATOM 607 N N . ARG A 1 84 ? 11.376 -47.073 -0.378 1.00 94.69 84 ARG A N 1
ATOM 608 C CA . ARG A 1 84 ? 11.348 -45.605 -0.380 1.00 94.69 84 ARG A CA 1
ATOM 609 C C . ARG A 1 84 ? 11.382 -45.061 -1.805 1.00 94.69 84 ARG A C 1
ATOM 611 O O . ARG A 1 84 ? 10.609 -44.162 -2.096 1.00 94.69 84 ARG A O 1
ATOM 618 N N . GLU A 1 85 ? 12.202 -45.637 -2.681 1.00 95.38 85 GLU A N 1
ATOM 619 C CA . GLU A 1 85 ? 12.254 -45.280 -4.107 1.00 95.38 85 GLU A CA 1
ATOM 620 C C . GLU A 1 85 ? 10.901 -45.513 -4.779 1.00 95.38 85 GLU A C 1
ATOM 622 O O . GLU A 1 85 ? 10.351 -44.601 -5.384 1.00 95.38 85 GLU A O 1
ATOM 627 N N . ARG A 1 86 ? 10.276 -46.671 -4.540 1.00 95.88 86 ARG A N 1
ATOM 628 C CA . ARG A 1 86 ? 8.934 -46.953 -5.065 1.00 95.88 86 ARG A CA 1
ATOM 629 C C . ARG A 1 86 ? 7.863 -45.983 -4.551 1.00 95.88 86 ARG A C 1
ATOM 631 O O . ARG A 1 86 ? 6.947 -45.638 -5.287 1.00 95.88 86 ARG A O 1
ATOM 638 N N . ALA A 1 87 ? 7.962 -45.544 -3.296 1.00 94.12 87 ALA A N 1
ATOM 639 C CA . ALA A 1 87 ? 7.041 -44.552 -2.743 1.00 94.12 87 ALA A CA 1
ATOM 640 C C . ALA A 1 87 ? 7.256 -43.155 -3.345 1.00 94.12 87 ALA A C 1
ATOM 642 O O . ALA A 1 87 ? 6.279 -42.448 -3.576 1.00 94.12 87 ALA A O 1
ATOM 643 N N . LEU A 1 88 ? 8.506 -42.782 -3.639 1.00 94.31 88 LEU A N 1
ATOM 644 C CA . LEU A 1 88 ? 8.838 -41.539 -4.339 1.00 94.31 88 LEU A CA 1
ATOM 645 C C . LEU A 1 88 ? 8.319 -41.549 -5.786 1.00 94.31 88 LEU A C 1
ATOM 647 O O . LEU A 1 88 ? 7.728 -40.563 -6.205 1.00 94.31 88 LEU A O 1
ATOM 651 N N . GLU A 1 89 ? 8.428 -42.669 -6.507 1.00 95.44 89 GLU A N 1
ATOM 652 C CA . GLU A 1 89 ? 7.837 -42.813 -7.850 1.00 95.44 89 GLU A CA 1
ATOM 653 C C . GLU A 1 89 ? 6.305 -42.657 -7.837 1.00 95.44 89 GLU A C 1
ATOM 655 O O . GLU A 1 89 ? 5.719 -42.054 -8.735 1.00 95.44 89 GLU A O 1
ATOM 660 N N . VAL A 1 90 ? 5.620 -43.204 -6.822 1.00 94.31 90 VAL A N 1
ATOM 661 C CA . VAL A 1 90 ? 4.163 -43.024 -6.667 1.00 94.31 90 VAL A CA 1
ATOM 662 C C . VAL A 1 90 ? 3.832 -41.574 -6.312 1.00 94.31 90 VAL A C 1
ATOM 664 O O . VAL A 1 90 ? 2.859 -41.031 -6.828 1.00 94.31 90 VAL A O 1
ATOM 667 N N . GLN A 1 91 ? 4.644 -40.932 -5.468 1.00 96.06 91 GLN A N 1
ATOM 668 C CA . GLN A 1 91 ? 4.491 -39.521 -5.124 1.00 96.06 91 GLN A CA 1
ATOM 669 C C . GLN A 1 91 ? 4.630 -38.625 -6.362 1.00 96.06 91 GLN A C 1
ATOM 671 O O . GLN A 1 91 ? 3.825 -37.714 -6.530 1.00 96.06 91 GLN A O 1
ATOM 676 N N . GLU A 1 92 ? 5.611 -38.894 -7.224 1.00 93.19 92 GLU A N 1
ATOM 677 C CA . GLU A 1 92 ? 5.823 -38.177 -8.485 1.00 93.19 92 GLU A CA 1
ATOM 678 C C . GLU A 1 92 ? 4.607 -38.315 -9.408 1.00 93.19 92 GLU A C 1
ATOM 680 O O . GLU A 1 92 ? 4.043 -37.309 -9.822 1.00 93.19 92 GLU A O 1
ATOM 685 N N . LYS A 1 93 ? 4.085 -39.534 -9.598 1.00 93.44 93 LYS A N 1
ATOM 686 C CA . LYS A 1 93 ? 2.864 -39.763 -10.395 1.00 93.44 93 LYS A CA 1
ATOM 687 C C . LYS A 1 93 ? 1.618 -39.085 -9.827 1.00 93.44 93 LYS A C 1
ATOM 689 O O . LYS A 1 93 ? 0.767 -38.635 -10.587 1.00 93.44 93 LYS A O 1
ATOM 694 N N . LEU A 1 94 ? 1.473 -39.032 -8.501 1.00 89.94 94 LEU A N 1
ATOM 695 C CA . LEU A 1 94 ? 0.358 -38.323 -7.862 1.00 89.94 94 LEU A CA 1
ATOM 696 C C . LEU A 1 94 ? 0.493 -36.805 -8.014 1.00 89.94 94 LEU A C 1
ATOM 698 O O . LEU A 1 94 ? -0.517 -36.129 -8.178 1.00 89.94 94 LEU A O 1
ATOM 702 N N . LEU A 1 95 ? 1.717 -36.272 -7.983 1.00 84.81 95 LEU A N 1
ATOM 703 C CA . LEU A 1 95 ? 1.990 -34.862 -8.262 1.00 84.81 95 LEU A CA 1
ATOM 704 C C . LEU A 1 95 ? 1.720 -34.518 -9.732 1.00 84.81 95 LEU A C 1
ATOM 706 O O . LEU A 1 95 ? 1.090 -33.500 -9.995 1.00 84.81 95 LEU A O 1
ATOM 710 N N . GLU A 1 96 ? 2.119 -35.379 -10.670 1.00 82.25 96 GLU A N 1
ATOM 711 C CA . GLU A 1 96 ? 1.783 -35.249 -12.095 1.00 82.25 96 GLU A CA 1
ATOM 712 C C . GLU A 1 96 ? 0.264 -35.298 -12.319 1.00 82.25 96 GLU A C 1
ATOM 714 O O . GLU A 1 96 ? -0.287 -34.444 -13.003 1.00 82.25 96 GLU A O 1
ATOM 719 N N . ALA A 1 97 ? -0.445 -36.233 -11.680 1.00 78.94 97 ALA A N 1
ATOM 720 C CA . ALA A 1 97 ? -1.902 -36.321 -11.778 1.00 78.94 97 ALA A CA 1
ATOM 721 C C . ALA A 1 97 ? -2.622 -35.131 -11.114 1.00 78.94 97 ALA A C 1
ATOM 723 O O . ALA A 1 97 ? -3.690 -34.727 -11.571 1.00 78.94 97 ALA A O 1
ATOM 724 N N . GLN A 1 98 ? -2.053 -34.552 -10.048 1.00 72.75 98 GLN A N 1
ATOM 725 C CA . GLN A 1 98 ? -2.545 -33.299 -9.470 1.00 72.75 98 GLN A CA 1
ATOM 726 C C . GLN A 1 98 ? -2.250 -32.092 -10.363 1.00 72.75 98 GLN A C 1
ATOM 728 O O . GLN A 1 98 ? -3.023 -31.141 -10.323 1.00 72.75 98 GLN A O 1
ATOM 733 N N . ALA A 1 99 ? -1.191 -32.143 -11.181 1.00 57.84 99 ALA A N 1
ATOM 734 C CA . ALA A 1 99 ? -0.862 -31.105 -12.154 1.00 57.84 99 ALA A CA 1
ATOM 735 C C . ALA A 1 99 ? -1.897 -30.992 -13.298 1.00 57.84 99 ALA A C 1
ATOM 737 O O . ALA A 1 99 ? -1.978 -29.941 -13.938 1.00 57.84 99 ALA A O 1
ATOM 738 N N . ASP A 1 100 ? -2.730 -32.021 -13.490 1.00 50.44 100 ASP A N 1
ATOM 739 C CA . ASP A 1 100 ? -3.863 -32.045 -14.427 1.00 50.44 100 ASP A CA 1
ATOM 740 C C . ASP A 1 100 ? -5.211 -31.619 -13.791 1.00 50.44 100 ASP A C 1
ATOM 742 O O . ASP A 1 100 ? -6.248 -31.616 -14.462 1.00 50.44 100 ASP A O 1
ATOM 746 N N . ILE A 1 101 ? -5.239 -31.234 -12.506 1.00 47.91 101 ILE A N 1
ATOM 747 C CA . ILE A 1 101 ? -6.441 -30.680 -11.858 1.00 47.91 101 ILE A CA 1
ATOM 748 C C . ILE A 1 101 ? -6.578 -29.195 -12.248 1.00 47.91 101 ILE A C 1
ATOM 750 O O . ILE A 1 101 ? -5.593 -28.460 -12.186 1.00 47.91 101 ILE A O 1
ATOM 754 N N . PRO A 1 102 ? -7.780 -28.687 -12.595 1.00 39.03 102 PRO A N 1
ATOM 755 C CA . PRO A 1 102 ? -7.996 -27.259 -12.837 1.00 39.03 102 PRO A CA 1
ATOM 756 C C . PRO A 1 102 ? -7.589 -26.431 -11.603 1.00 39.03 102 PRO A C 1
ATOM 758 O O . PRO A 1 102 ? -8.320 -26.381 -10.617 1.00 39.03 102 PRO A O 1
ATOM 761 N N . GLY A 1 103 ? -6.398 -25.825 -11.635 1.00 46.78 103 GLY A N 1
ATOM 762 C CA . GLY A 1 103 ? -5.821 -25.070 -10.514 1.00 46.78 103 GLY A CA 1
ATOM 763 C C . GLY A 1 103 ? -4.296 -25.172 -10.399 1.00 46.78 103 GLY A C 1
ATOM 764 O O . GLY A 1 103 ? -3.658 -24.236 -9.921 1.00 46.78 103 GLY A O 1
ATOM 765 N N . SER A 1 104 ? -3.685 -26.246 -10.899 1.00 39.06 104 SER A N 1
ATOM 766 C CA . SER A 1 104 ? -2.247 -26.289 -11.180 1.00 39.06 104 SER A CA 1
ATOM 767 C C . SER A 1 104 ? -1.991 -25.688 -12.556 1.00 39.06 104 SER A C 1
ATOM 769 O O . SER A 1 104 ? -2.609 -26.072 -13.546 1.00 39.06 104 SER A O 1
ATOM 771 N N . ILE A 1 105 ? -1.101 -24.700 -12.621 1.00 45.72 105 ILE A N 1
ATOM 772 C CA . ILE A 1 105 ? -0.706 -24.074 -13.884 1.00 45.72 105 ILE A CA 1
ATOM 773 C C . ILE A 1 105 ? 0.002 -25.158 -14.717 1.00 45.72 105 ILE A C 1
ATOM 775 O O . ILE A 1 105 ? 1.057 -25.626 -14.283 1.00 45.72 105 ILE A O 1
ATOM 779 N N . PRO A 1 106 ? -0.539 -25.586 -15.874 1.00 37.31 106 PRO A N 1
ATOM 780 C CA . PRO A 1 106 ? 0.144 -26.560 -16.709 1.00 37.31 106 PRO A CA 1
ATOM 781 C C . PRO A 1 106 ? 1.481 -25.972 -17.155 1.00 37.31 106 PRO A C 1
ATOM 783 O O . PRO A 1 106 ? 1.542 -24.813 -17.574 1.00 37.31 106 PRO A O 1
ATOM 786 N N . SER A 1 107 ? 2.551 -26.768 -17.078 1.00 38.66 107 SER A N 1
ATOM 787 C CA . SER A 1 107 ? 3.830 -26.404 -17.687 1.00 38.66 107 SER A CA 1
ATOM 788 C C . SER A 1 107 ? 3.575 -26.210 -19.188 1.00 38.66 107 SER A C 1
ATOM 790 O O . SER A 1 107 ? 3.157 -27.162 -19.856 1.00 38.66 107 SER A O 1
ATOM 792 N N . PRO A 1 108 ? 3.685 -24.982 -19.725 1.00 40.12 108 PRO A N 1
ATOM 793 C CA . PRO A 1 108 ? 3.160 -24.695 -21.045 1.00 40.12 108 PRO A CA 1
ATOM 794 C C . PRO A 1 108 ? 3.992 -25.438 -22.087 1.00 40.12 108 PRO A C 1
ATOM 796 O O . PRO A 1 108 ? 5.211 -25.272 -22.155 1.00 40.12 108 PRO A O 1
ATOM 799 N N . SER A 1 109 ? 3.324 -26.190 -22.969 1.00 40.12 109 SER A N 1
ATOM 800 C CA . SER A 1 109 ? 3.861 -26.413 -24.313 1.00 40.12 109 SER A CA 1
ATOM 801 C C . SER A 1 109 ? 4.296 -25.050 -24.858 1.00 40.12 109 SER A C 1
ATOM 803 O O . SER A 1 109 ? 3.541 -24.096 -24.663 1.00 40.12 109 SER A O 1
ATOM 805 N N . TYR A 1 110 ? 5.463 -24.954 -25.501 1.00 44.62 110 TYR A N 1
ATOM 806 C CA . TYR A 1 110 ? 6.126 -23.726 -25.986 1.00 44.62 110 TYR A CA 1
ATOM 807 C C . TYR A 1 110 ? 5.329 -22.893 -27.033 1.00 44.62 110 TYR A C 1
ATOM 809 O O . TYR A 1 110 ? 5.894 -22.343 -27.970 1.00 44.62 110 TYR A O 1
ATOM 817 N N . GLY A 1 111 ? 4.003 -22.799 -26.928 1.00 55.16 111 GLY A N 1
ATOM 818 C CA . GLY A 1 111 ? 3.226 -21.712 -27.511 1.00 55.16 111 GLY A CA 1
ATOM 819 C C . GLY A 1 111 ? 3.521 -20.396 -26.784 1.00 55.16 111 GLY A C 1
ATOM 820 O O . GLY A 1 111 ? 3.944 -20.410 -25.627 1.00 55.16 111 GLY A O 1
ATOM 821 N N . SER A 1 112 ? 3.290 -19.278 -27.481 1.00 70.12 112 SER A N 1
ATOM 822 C CA . SER A 1 112 ? 3.591 -17.906 -27.041 1.00 70.12 112 SER A CA 1
ATOM 823 C C . SER A 1 112 ? 3.388 -17.703 -25.533 1.00 70.12 112 SER A C 1
ATOM 825 O O . SER A 1 112 ? 2.329 -18.035 -24.988 1.00 70.12 112 SER A O 1
ATOM 827 N N . LEU A 1 113 ? 4.404 -17.152 -24.855 1.00 78.19 113 LEU A N 1
ATOM 828 C CA . LEU A 1 113 ? 4.345 -16.819 -23.422 1.00 78.19 113 LEU A CA 1
ATOM 829 C C . LEU A 1 113 ? 3.193 -15.867 -23.101 1.00 78.19 113 LEU A C 1
ATOM 831 O O . LEU A 1 113 ? 2.675 -15.879 -21.986 1.00 78.19 113 LEU A O 1
ATOM 835 N N . ILE A 1 114 ? 2.782 -15.093 -24.105 1.00 79.19 114 ILE A N 1
ATOM 836 C CA . ILE A 1 114 ? 1.662 -14.170 -24.048 1.00 79.19 114 ILE A CA 1
ATOM 837 C C . ILE A 1 114 ? 0.631 -14.581 -25.095 1.00 79.19 114 ILE A C 1
ATOM 839 O O . ILE A 1 114 ? 0.890 -14.577 -26.297 1.00 79.19 114 ILE A O 1
ATOM 843 N N . ASP A 1 115 ? -0.557 -14.922 -24.630 1.00 82.44 115 ASP A N 1
ATOM 844 C CA . ASP A 1 115 ? -1.666 -15.386 -25.440 1.00 82.44 115 ASP A CA 1
ATOM 845 C C . ASP A 1 115 ? -2.954 -14.723 -24.949 1.00 82.44 115 ASP A C 1
ATOM 847 O O . ASP A 1 115 ? -3.493 -15.042 -23.887 1.00 82.44 115 ASP A O 1
ATOM 851 N N . ALA A 1 116 ? -3.456 -13.783 -25.749 1.00 72.19 116 ALA A N 1
ATOM 852 C CA . ALA A 1 116 ? -4.675 -13.039 -25.450 1.00 72.19 116 ALA A CA 1
ATOM 853 C C . ALA A 1 116 ? -5.940 -13.918 -25.442 1.00 72.19 116 ALA A C 1
ATOM 855 O O . ALA A 1 116 ? -6.990 -13.454 -25.006 1.00 72.19 116 ALA A O 1
ATOM 856 N N . SER A 1 117 ? -5.866 -15.166 -25.922 1.00 75.75 117 SER A N 1
ATOM 857 C CA . SER A 1 117 ? -6.974 -16.122 -25.823 1.00 75.75 117 SER A CA 1
ATOM 858 C C . SER A 1 117 ? -7.046 -16.819 -24.461 1.00 75.75 117 SER A C 1
ATOM 860 O O . SER A 1 117 ? -8.074 -17.417 -24.134 1.00 75.75 117 SER A O 1
ATOM 862 N N . ARG A 1 118 ? -5.983 -16.736 -23.646 1.00 79.31 118 ARG A N 1
ATOM 863 C CA . ARG A 1 118 ? -5.973 -17.313 -22.299 1.00 79.31 118 ARG A CA 1
ATOM 864 C C . ARG A 1 118 ? -6.864 -16.500 -21.356 1.00 79.31 118 ARG A C 1
ATOM 866 O O . ARG A 1 118 ? -6.917 -15.278 -21.464 1.00 79.31 118 ARG A O 1
ATOM 873 N N . PRO A 1 119 ? -7.501 -17.157 -20.371 1.00 88.19 119 PRO A N 1
ATOM 874 C CA . PRO A 1 119 ? -8.301 -16.470 -19.358 1.00 88.19 119 PRO A CA 1
ATOM 875 C C . PRO A 1 119 ? -7.458 -15.589 -18.420 1.00 88.19 119 PRO A C 1
ATOM 877 O O . PRO A 1 119 ? -8.008 -14.727 -17.741 1.00 88.19 119 PRO A O 1
ATOM 880 N N . THR A 1 120 ? -6.137 -15.794 -18.362 1.00 92.56 120 THR A N 1
ATOM 881 C CA . THR A 1 120 ? -5.223 -14.985 -17.546 1.00 92.56 120 THR A CA 1
ATOM 882 C C . THR A 1 120 ? -5.158 -13.550 -18.078 1.00 92.56 120 THR A C 1
ATOM 884 O O . THR A 1 120 ? -4.852 -13.368 -19.257 1.00 92.56 120 THR A O 1
ATOM 887 N N . PRO A 1 121 ? -5.358 -12.518 -17.245 1.00 95.12 121 PRO A N 1
ATOM 888 C CA . PRO A 1 121 ? -5.219 -11.130 -17.673 1.00 95.12 121 PRO A CA 1
ATOM 889 C C . PRO A 1 121 ? -3.831 -10.816 -18.245 1.00 95.12 121 PRO A C 1
ATOM 891 O O . PRO A 1 121 ? -2.811 -11.302 -17.750 1.00 95.12 121 PRO A O 1
ATOM 894 N N . ILE A 1 122 ? -3.785 -9.989 -19.292 1.00 93.94 122 ILE A N 1
ATOM 895 C CA . ILE A 1 122 ? -2.560 -9.686 -20.052 1.00 93.94 122 ILE A CA 1
ATOM 896 C C . ILE A 1 122 ? -1.430 -9.142 -19.170 1.00 93.94 122 ILE A C 1
ATOM 898 O O . ILE A 1 122 ? -0.269 -9.495 -19.364 1.00 93.94 122 ILE A O 1
ATOM 902 N N . GLY A 1 123 ? -1.758 -8.331 -18.165 1.00 93.88 123 GLY A N 1
ATOM 903 C CA . GLY A 1 123 ? -0.772 -7.773 -17.252 1.00 93.88 123 GLY A CA 1
ATOM 904 C C . GLY A 1 123 ? -0.110 -8.831 -16.370 1.00 93.88 123 GLY A C 1
ATOM 905 O O . GLY A 1 123 ? 1.097 -8.766 -16.142 1.00 93.88 123 GLY A O 1
ATOM 906 N N . VAL A 1 124 ? -0.854 -9.841 -15.912 1.00 96.88 124 VAL A N 1
ATOM 907 C CA . VAL A 1 124 ? -0.283 -11.008 -15.214 1.00 96.88 124 VAL A CA 1
ATOM 908 C C . VAL A 1 124 ? 0.583 -11.842 -16.163 1.00 96.88 124 VAL A C 1
ATOM 910 O O . VAL A 1 124 ? 1.676 -12.254 -15.775 1.00 96.88 124 VAL A O 1
ATOM 913 N N . GLN A 1 125 ? 0.154 -12.030 -17.417 1.00 96.25 125 GLN A N 1
ATOM 914 C CA . GLN A 1 125 ? 0.952 -12.746 -18.422 1.00 96.25 125 GLN A CA 1
ATOM 915 C C . GLN A 1 125 ? 2.301 -12.057 -18.686 1.00 96.25 125 GLN A C 1
ATOM 917 O O . GLN A 1 125 ? 3.319 -12.735 -18.789 1.00 96.25 125 GLN A O 1
ATOM 922 N N . ILE A 1 126 ? 2.337 -10.720 -18.745 1.00 97.00 126 ILE A N 1
ATOM 923 C CA . ILE A 1 126 ? 3.581 -9.948 -18.911 1.00 97.00 126 ILE A CA 1
ATOM 924 C C . ILE A 1 126 ? 4.549 -10.206 -17.746 1.00 97.00 126 ILE A C 1
ATOM 926 O O . ILE A 1 126 ? 5.725 -10.472 -17.995 1.00 97.00 126 ILE A O 1
ATOM 930 N N . CYS A 1 127 ? 4.073 -10.181 -16.493 1.00 96.94 127 CYS A N 1
ATOM 931 C CA . CYS A 1 127 ? 4.900 -10.534 -15.330 1.00 96.94 127 CYS A CA 1
ATOM 932 C C . CYS A 1 127 ? 5.450 -11.959 -15.435 1.00 96.94 127 CYS A C 1
ATOM 934 O O . CYS A 1 127 ? 6.651 -12.168 -15.293 1.00 96.94 127 CYS A O 1
ATOM 936 N N . GLN A 1 128 ? 4.583 -12.935 -15.719 1.00 96.44 128 GLN A N 1
ATOM 937 C CA . GLN A 1 128 ? 4.974 -14.343 -15.837 1.00 96.44 128 GLN A CA 1
ATOM 938 C C . GLN A 1 128 ? 5.988 -14.567 -16.967 1.00 96.44 128 GLN A C 1
ATOM 940 O O . GLN A 1 128 ? 6.921 -15.353 -16.814 1.00 96.44 128 GLN A O 1
ATOM 945 N N . ALA A 1 129 ? 5.846 -13.851 -18.086 1.00 96.75 129 ALA A N 1
ATOM 946 C CA . ALA A 1 129 ? 6.816 -13.879 -19.172 1.00 96.75 129 ALA A CA 1
ATOM 947 C C . ALA A 1 129 ? 8.179 -13.332 -18.721 1.00 96.75 129 ALA A C 1
ATOM 949 O O . ALA A 1 129 ? 9.198 -13.956 -19.003 1.00 96.75 129 ALA A O 1
ATOM 950 N N . CYS A 1 130 ? 8.214 -12.219 -17.980 1.00 97.94 130 CYS A N 1
ATOM 951 C CA . CYS A 1 130 ? 9.463 -11.658 -17.453 1.00 97.94 130 CYS A CA 1
ATOM 952 C C . CYS A 1 130 ? 10.156 -12.597 -16.460 1.00 97.94 130 CYS A C 1
ATOM 954 O O . CYS A 1 130 ? 11.372 -12.752 -16.528 1.00 97.94 130 CYS A O 1
ATOM 956 N N . GLU A 1 131 ? 9.395 -13.248 -15.578 1.00 96.88 131 GLU A N 1
ATOM 957 C CA . GLU A 1 131 ? 9.925 -14.251 -14.644 1.00 96.88 131 GLU A CA 1
ATOM 958 C C . GLU A 1 131 ? 10.527 -15.442 -15.390 1.00 96.88 131 GLU A C 1
ATOM 960 O O . GLU A 1 131 ? 11.674 -15.805 -15.149 1.00 96.88 131 GLU A O 1
ATOM 965 N N . LYS A 1 132 ? 9.814 -15.980 -16.385 1.00 95.75 132 LYS A N 1
ATOM 966 C CA . LYS A 1 132 ? 10.350 -17.070 -17.201 1.00 95.75 132 LYS A CA 1
ATOM 967 C C . LYS A 1 132 ? 11.620 -16.658 -17.947 1.00 95.75 132 LYS A C 1
ATOM 969 O O . LYS A 1 132 ? 12.569 -17.428 -17.992 1.00 95.75 132 LYS A O 1
ATOM 974 N N . ILE A 1 133 ? 11.665 -15.457 -18.528 1.00 96.94 133 ILE A N 1
ATOM 975 C CA . ILE A 1 133 ? 12.875 -14.952 -19.198 1.00 96.94 133 ILE A CA 1
ATOM 9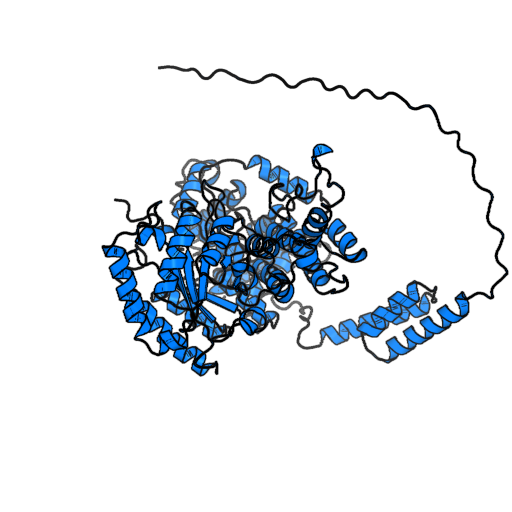76 C C . ILE A 1 133 ? 14.027 -14.828 -18.198 1.00 96.94 133 ILE A C 1
ATOM 978 O O . ILE A 1 133 ? 15.145 -15.220 -18.519 1.00 96.94 133 ILE A O 1
ATOM 982 N N . TYR A 1 134 ? 13.769 -14.321 -16.989 1.00 96.81 134 TYR A N 1
ATOM 983 C CA . TYR A 1 134 ? 14.771 -14.258 -15.927 1.00 96.81 134 TYR A CA 1
ATOM 984 C C . TYR A 1 134 ? 15.361 -15.643 -15.633 1.00 96.81 134 TYR A C 1
ATOM 986 O O . TYR A 1 134 ? 16.585 -15.782 -15.660 1.00 96.81 134 TYR A O 1
ATOM 994 N N . ASP A 1 135 ? 14.523 -16.664 -15.447 1.00 95.50 135 ASP A N 1
ATOM 995 C CA . ASP A 1 135 ? 14.975 -18.037 -15.192 1.00 95.50 135 ASP A CA 1
ATOM 996 C C . ASP A 1 135 ? 15.816 -18.577 -16.360 1.00 95.50 135 ASP A C 1
ATOM 998 O O . ASP A 1 135 ? 16.916 -19.097 -16.164 1.00 95.50 135 ASP A O 1
ATOM 1002 N N . LEU A 1 136 ? 15.357 -18.370 -17.601 1.00 94.81 136 LEU A N 1
ATOM 1003 C CA . LEU A 1 136 ? 16.073 -18.795 -18.808 1.00 94.81 136 LEU A CA 1
ATOM 1004 C C . LEU A 1 136 ? 17.445 -18.125 -18.959 1.00 94.81 136 LEU A C 1
ATOM 1006 O O . LEU A 1 136 ? 18.393 -18.761 -19.415 1.00 94.81 136 LEU A O 1
ATOM 1010 N N . LEU A 1 137 ? 17.571 -16.857 -18.566 1.00 94.94 137 LEU A N 1
ATOM 1011 C CA . LEU A 1 137 ? 18.842 -16.131 -18.594 1.00 94.94 137 LEU A CA 1
ATOM 1012 C C . LEU A 1 137 ? 19.846 -16.638 -17.543 1.00 94.94 137 LEU A C 1
ATOM 1014 O O . LEU A 1 137 ? 21.045 -16.409 -17.711 1.00 94.94 137 LEU A O 1
ATOM 1018 N N . HIS A 1 138 ? 19.383 -17.310 -16.483 1.00 93.50 138 HIS A N 1
ATOM 1019 C CA . HIS A 1 138 ? 20.233 -17.904 -15.442 1.00 93.50 138 HIS A CA 1
ATOM 1020 C C . HIS A 1 138 ? 20.490 -19.407 -15.664 1.00 93.50 138 HIS A C 1
ATOM 1022 O O . HIS A 1 138 ? 21.417 -19.956 -15.069 1.00 93.50 138 HIS A O 1
ATOM 1028 N N . GLU A 1 139 ? 19.753 -20.053 -16.574 1.00 92.25 139 GLU A N 1
ATOM 1029 C CA . GLU A 1 139 ? 19.951 -21.447 -16.997 1.00 92.25 139 GLU A CA 1
ATOM 1030 C C . GLU A 1 139 ? 20.289 -21.568 -18.506 1.00 92.25 139 GLU A C 1
ATOM 1032 O O . GLU A 1 139 ? 19.577 -22.248 -19.256 1.00 92.25 139 GLU A O 1
ATOM 1037 N N . PRO A 1 140 ? 21.393 -20.959 -18.993 1.00 79.81 140 PRO A N 1
ATOM 1038 C CA . PRO A 1 140 ? 21.676 -20.837 -20.430 1.00 79.81 140 PRO A CA 1
ATOM 1039 C C . PRO A 1 140 ? 21.886 -22.179 -21.149 1.00 79.81 140 PRO A C 1
ATOM 1041 O O . PRO A 1 140 ? 21.769 -22.257 -22.369 1.00 79.81 140 PRO A O 1
ATOM 1044 N N . GLU A 1 141 ? 22.185 -23.255 -20.417 1.00 87.62 141 GLU A N 1
ATOM 1045 C CA . GLU A 1 141 ? 22.349 -24.598 -20.987 1.00 87.62 141 GLU A CA 1
ATOM 1046 C C . GLU A 1 141 ? 21.022 -25.229 -21.440 1.00 87.62 141 GLU A C 1
ATOM 1048 O O . GLU A 1 141 ? 21.031 -26.185 -22.216 1.00 87.62 141 GLU A O 1
ATOM 1053 N N . ARG A 1 142 ? 19.879 -24.719 -20.958 1.00 77.81 142 ARG A N 1
ATOM 1054 C CA . ARG A 1 142 ? 18.556 -25.321 -21.187 1.00 77.81 142 ARG A CA 1
ATOM 1055 C C . ARG A 1 142 ? 17.723 -24.607 -22.245 1.00 77.81 142 ARG A C 1
ATOM 1057 O O . ARG A 1 142 ? 16.829 -25.232 -22.812 1.00 77.81 142 ARG A O 1
ATOM 1064 N N . SER A 1 143 ? 17.970 -23.323 -22.509 1.00 81.94 143 SER A N 1
ATOM 1065 C CA . SER A 1 143 ? 17.197 -22.550 -23.488 1.00 81.94 143 SER A CA 1
ATOM 1066 C C . SER A 1 143 ? 17.855 -21.208 -23.828 1.00 81.94 143 SER A C 1
ATOM 1068 O O . SER A 1 143 ? 18.625 -20.668 -23.037 1.00 81.94 143 SER A O 1
ATOM 1070 N N . ASN A 1 144 ? 17.505 -20.645 -24.989 1.00 88.44 144 ASN A N 1
ATOM 1071 C CA . ASN A 1 144 ? 17.945 -19.316 -25.394 1.00 88.44 144 ASN A CA 1
ATOM 1072 C C . ASN A 1 144 ? 16.963 -18.234 -24.906 1.00 88.44 144 ASN A C 1
ATOM 1074 O O . ASN A 1 144 ? 16.049 -17.833 -25.623 1.00 88.44 144 ASN A O 1
ATOM 1078 N N . GLY A 1 145 ? 17.158 -17.757 -23.671 1.00 93.12 145 GLY A N 1
ATOM 1079 C CA . GLY A 1 145 ? 16.352 -16.666 -23.106 1.00 93.12 145 GLY A CA 1
ATOM 1080 C C . GLY A 1 145 ? 16.418 -15.358 -23.910 1.00 93.12 145 GLY A C 1
ATOM 1081 O O . GLY A 1 145 ? 15.466 -14.580 -23.865 1.00 93.12 145 GLY A O 1
ATOM 1082 N N . ASP A 1 146 ? 17.495 -15.133 -24.674 1.00 95.19 146 ASP A N 1
ATOM 1083 C CA . ASP A 1 146 ? 17.618 -13.962 -25.549 1.00 95.19 146 ASP A CA 1
ATOM 1084 C C . ASP A 1 146 ? 16.656 -14.055 -26.747 1.00 95.19 146 ASP A C 1
ATOM 1086 O O . ASP A 1 146 ? 15.965 -13.079 -27.036 1.00 95.19 146 ASP A O 1
ATOM 1090 N N . ASP A 1 147 ? 16.526 -15.229 -27.378 1.00 94.00 147 ASP A N 1
ATOM 1091 C CA . ASP A 1 147 ? 15.606 -15.431 -28.512 1.00 94.00 147 ASP A CA 1
ATOM 1092 C C . ASP A 1 147 ? 14.138 -15.230 -28.099 1.00 94.00 147 ASP A C 1
ATOM 1094 O O . ASP A 1 147 ? 13.366 -14.596 -28.820 1.00 94.00 147 ASP A O 1
ATOM 1098 N N . GLU A 1 148 ? 13.750 -15.740 -26.925 1.00 94.88 148 GLU A N 1
ATOM 1099 C CA . GLU A 1 148 ? 12.394 -15.577 -26.377 1.00 94.88 148 GLU A CA 1
ATOM 1100 C C . GLU A 1 148 ? 12.080 -14.101 -26.089 1.00 94.88 148 GLU A C 1
ATOM 1102 O O . GLU A 1 148 ? 10.998 -13.596 -26.403 1.00 94.88 148 GLU A O 1
ATOM 1107 N N . LEU A 1 149 ? 13.046 -13.374 -25.522 1.00 96.25 149 LEU A N 1
ATOM 1108 C CA . LEU A 1 149 ? 12.908 -11.946 -25.257 1.00 96.25 149 LEU A CA 1
ATOM 1109 C C . LEU A 1 149 ? 12.823 -11.127 -26.556 1.00 96.25 149 LEU A C 1
ATOM 1111 O O . LEU A 1 149 ? 12.010 -10.200 -26.652 1.00 96.25 149 LEU A O 1
ATOM 1115 N N . GLU A 1 150 ? 13.631 -11.468 -27.563 1.00 96.44 150 GLU A N 1
ATOM 1116 C CA . GLU A 1 150 ? 13.570 -10.872 -28.899 1.00 96.44 150 GLU A CA 1
ATOM 1117 C C . GLU A 1 150 ? 12.217 -11.113 -29.576 1.00 96.44 150 GLU A C 1
ATOM 1119 O O . GLU A 1 150 ? 11.633 -10.170 -30.125 1.00 96.44 150 GLU A O 1
ATOM 1124 N N . ASP A 1 151 ? 11.691 -12.339 -29.513 1.00 95.38 151 ASP A N 1
ATOM 1125 C CA . ASP A 1 151 ? 10.391 -12.681 -30.092 1.00 95.38 151 ASP A CA 1
ATOM 1126 C C . ASP A 1 151 ? 9.246 -11.910 -29.430 1.00 95.38 151 ASP A C 1
ATOM 1128 O O . ASP A 1 151 ? 8.404 -11.336 -30.128 1.00 95.38 151 ASP A O 1
ATOM 1132 N N . LEU A 1 152 ? 9.251 -11.798 -28.100 1.00 96.31 152 LEU A N 1
ATOM 1133 C CA . LEU A 1 152 ? 8.255 -11.015 -27.370 1.00 96.31 152 LEU A CA 1
ATOM 1134 C C . LEU A 1 152 ? 8.307 -9.530 -27.731 1.00 96.31 152 LEU A C 1
ATOM 1136 O O . LEU A 1 152 ? 7.263 -8.924 -27.986 1.00 96.31 152 LEU A O 1
ATOM 1140 N N . CYS A 1 153 ? 9.504 -8.942 -27.818 1.00 96.50 153 CYS A N 1
ATOM 1141 C CA . CYS A 1 153 ? 9.663 -7.543 -28.219 1.00 96.50 153 CYS A CA 1
ATOM 1142 C C . CYS A 1 153 ? 9.217 -7.311 -29.667 1.00 96.50 153 CYS A C 1
ATOM 1144 O O . CYS A 1 153 ? 8.567 -6.310 -29.979 1.00 96.50 153 CYS A O 1
ATOM 1146 N N . ARG A 1 154 ? 9.538 -8.243 -30.571 1.00 95.94 154 ARG A N 1
ATOM 1147 C CA . ARG A 1 154 ? 9.082 -8.202 -31.964 1.00 95.94 154 ARG A CA 1
ATOM 1148 C C . ARG A 1 154 ? 7.561 -8.279 -32.038 1.00 95.94 154 ARG A C 1
ATOM 1150 O O . ARG A 1 154 ? 6.952 -7.447 -32.707 1.00 95.94 154 ARG A O 1
ATOM 1157 N N . THR A 1 155 ? 6.962 -9.229 -31.325 1.00 94.94 155 THR A N 1
ATOM 1158 C CA . THR A 1 155 ? 5.512 -9.441 -31.273 1.00 94.94 155 THR A CA 1
ATOM 1159 C C . THR A 1 155 ? 4.795 -8.217 -30.718 1.00 94.94 155 THR A C 1
ATOM 1161 O O . THR A 1 155 ? 3.845 -7.741 -31.335 1.00 94.94 155 THR A O 1
ATOM 1164 N N . ALA A 1 156 ? 5.287 -7.640 -29.620 1.00 95.31 156 ALA A N 1
ATOM 1165 C CA . ALA A 1 156 ? 4.710 -6.450 -29.000 1.00 95.31 156 ALA A CA 1
ATOM 1166 C C . ALA A 1 156 ? 4.714 -5.212 -29.912 1.00 95.31 156 ALA A C 1
ATOM 1168 O O . ALA A 1 156 ? 3.879 -4.327 -29.744 1.00 95.31 156 ALA A O 1
ATOM 1169 N N . ARG A 1 157 ? 5.621 -5.147 -30.895 1.00 94.69 157 ARG A N 1
ATOM 1170 C CA . ARG A 1 157 ? 5.736 -4.031 -31.850 1.00 94.69 157 ARG A CA 1
ATOM 1171 C C . ARG A 1 157 ? 4.936 -4.224 -33.137 1.00 94.69 157 ARG A C 1
ATOM 1173 O O . ARG A 1 157 ? 4.881 -3.304 -33.951 1.00 94.69 157 ARG A O 1
ATOM 1180 N N . LEU A 1 158 ? 4.308 -5.384 -33.338 1.00 94.19 158 LEU A N 1
ATOM 1181 C CA . LEU A 1 158 ? 3.433 -5.602 -34.488 1.00 94.19 158 LEU A CA 1
ATOM 1182 C C . LEU A 1 158 ? 2.220 -4.666 -34.427 1.00 94.19 158 LEU A C 1
ATOM 1184 O O . LEU A 1 158 ? 1.653 -4.413 -33.363 1.00 94.19 158 LEU A O 1
ATOM 1188 N N . GLU A 1 159 ? 1.749 -4.201 -35.584 1.00 93.94 159 GLU A N 1
ATOM 1189 C CA . GLU A 1 159 ? 0.534 -3.378 -35.662 1.00 93.94 159 GLU A CA 1
ATOM 1190 C C . GLU A 1 159 ? -0.693 -4.100 -35.086 1.00 93.94 159 GLU A C 1
ATOM 1192 O O . GLU A 1 159 ? -1.569 -3.457 -34.508 1.00 93.94 159 GLU A O 1
ATOM 1197 N N . THR A 1 160 ? -0.715 -5.431 -35.163 1.00 94.12 160 THR A N 1
ATOM 1198 C CA . THR A 1 160 ? -1.782 -6.299 -34.650 1.00 94.12 160 THR A CA 1
ATOM 1199 C C . THR A 1 160 ? -1.701 -6.581 -33.150 1.00 94.12 160 THR A C 1
ATOM 1201 O O . THR A 1 160 ? -2.630 -7.178 -32.613 1.00 94.12 160 THR A O 1
ATOM 1204 N N . ALA A 1 161 ? -0.621 -6.190 -32.461 1.00 91.31 161 ALA A N 1
ATOM 1205 C CA . ALA A 1 161 ? -0.503 -6.407 -31.021 1.00 91.31 161 ALA A CA 1
ATOM 1206 C C . ALA A 1 161 ? -1.527 -5.570 -30.240 1.00 91.31 161 ALA A C 1
ATOM 1208 O O . ALA A 1 161 ? -1.887 -4.455 -30.650 1.00 91.31 161 ALA A O 1
ATOM 1209 N N . SER A 1 162 ? -1.984 -6.110 -29.105 1.00 92.44 162 SER A N 1
ATOM 1210 C CA . SER A 1 162 ? -2.918 -5.412 -28.222 1.00 92.44 162 SER A CA 1
ATOM 1211 C C . SER A 1 162 ? -2.305 -4.109 -27.685 1.00 92.44 162 SER A C 1
ATOM 1213 O O . SER A 1 162 ? -1.080 -4.010 -27.559 1.00 92.44 162 SER A O 1
ATOM 1215 N N . PRO A 1 163 ? -3.133 -3.100 -27.354 1.00 91.88 163 PRO A N 1
ATOM 1216 C CA . PRO A 1 163 ? -2.653 -1.870 -26.729 1.00 91.88 163 PRO A CA 1
ATOM 1217 C C . PRO A 1 163 ? -1.819 -2.128 -25.467 1.00 91.88 163 PRO A C 1
ATOM 1219 O O . PRO A 1 163 ? -0.724 -1.587 -25.361 1.00 91.88 163 PRO A O 1
ATOM 1222 N N . ASP A 1 164 ? -2.270 -3.026 -24.586 1.00 91.25 164 ASP A N 1
ATOM 1223 C CA . ASP A 1 164 ? -1.579 -3.341 -23.326 1.00 91.25 164 ASP A CA 1
ATOM 1224 C C . ASP A 1 164 ? -0.194 -3.966 -23.547 1.00 91.25 164 ASP A C 1
ATOM 1226 O O . ASP A 1 164 ? 0.756 -3.682 -22.819 1.00 91.25 164 ASP A O 1
ATOM 1230 N N . LEU A 1 165 ? -0.042 -4.802 -24.581 1.00 93.50 165 LEU A N 1
ATOM 1231 C CA . LEU A 1 165 ? 1.256 -5.387 -24.911 1.00 93.50 165 LEU A CA 1
ATOM 1232 C C . LEU A 1 165 ? 2.199 -4.342 -25.527 1.00 93.50 165 LEU A C 1
ATOM 1234 O O . LEU A 1 165 ? 3.385 -4.320 -25.194 1.00 93.50 165 LEU A O 1
ATOM 1238 N N . LYS A 1 166 ? 1.679 -3.438 -26.368 1.00 94.06 166 LYS A N 1
ATOM 1239 C CA . LYS A 1 166 ? 2.444 -2.315 -26.942 1.00 94.06 166 LYS A CA 1
ATOM 1240 C C . LYS A 1 166 ? 2.931 -1.330 -25.880 1.00 94.06 166 LYS A C 1
ATOM 1242 O O . LYS A 1 166 ? 4.021 -0.782 -26.025 1.00 94.06 166 LYS A O 1
ATOM 1247 N N . SER A 1 167 ? 2.143 -1.103 -24.831 1.00 93.75 167 SER A N 1
ATOM 1248 C CA . SER A 1 167 ? 2.501 -0.217 -23.718 1.00 93.75 167 SER A CA 1
ATOM 1249 C C . SER A 1 167 ? 3.268 -0.913 -22.590 1.00 93.75 167 SER A C 1
ATOM 1251 O O . SER A 1 167 ? 3.726 -0.254 -21.656 1.00 93.75 167 SER A O 1
ATOM 1253 N N . SER A 1 168 ? 3.476 -2.227 -22.688 1.00 96.19 168 SER A N 1
ATOM 1254 C CA . SER A 1 168 ? 4.358 -2.983 -21.796 1.00 96.19 168 SER A CA 1
ATOM 1255 C C . SER A 1 168 ? 5.842 -2.734 -22.088 1.00 96.19 168 SER A C 1
ATOM 1257 O O . SER A 1 168 ? 6.215 -2.159 -23.114 1.00 96.19 168 SER A O 1
ATOM 1259 N N . ILE A 1 169 ? 6.727 -3.254 -21.231 1.00 97.88 169 ILE A N 1
ATOM 1260 C CA . ILE A 1 169 ? 8.176 -3.177 -21.463 1.00 97.88 169 ILE A CA 1
ATOM 1261 C C . ILE A 1 169 ? 8.597 -3.773 -22.816 1.00 97.88 169 ILE A C 1
ATOM 1263 O O . ILE A 1 169 ? 9.520 -3.252 -23.430 1.00 97.88 169 ILE A O 1
ATOM 1267 N N . PHE A 1 170 ? 7.896 -4.794 -23.325 1.00 97.88 170 PHE A N 1
ATOM 1268 C CA . PHE A 1 170 ? 8.238 -5.450 -24.591 1.00 97.88 170 PHE A CA 1
ATOM 1269 C C . PHE A 1 170 ? 7.996 -4.537 -25.802 1.00 97.88 170 PHE A C 1
ATOM 1271 O O . PHE A 1 170 ? 8.734 -4.587 -26.786 1.00 97.88 170 PHE A O 1
ATOM 1278 N N . GLY A 1 171 ? 6.985 -3.666 -25.731 1.00 96.62 171 GLY A N 1
ATOM 1279 C CA . GLY A 1 171 ? 6.733 -2.662 -26.764 1.00 96.62 171 GLY A CA 1
ATOM 1280 C C . GLY A 1 171 ? 7.603 -1.412 -26.607 1.00 96.62 171 GLY A C 1
ATOM 1281 O O . GLY A 1 171 ? 7.988 -0.801 -27.606 1.00 96.62 171 GLY A O 1
ATOM 1282 N N . LEU A 1 172 ? 7.962 -1.058 -25.368 1.00 97.38 172 LEU A N 1
ATOM 1283 C CA . LEU A 1 172 ? 8.640 0.200 -25.038 1.00 97.38 172 LEU A CA 1
ATOM 1284 C C . LEU A 1 172 ? 10.173 0.120 -24.976 1.00 97.38 172 LEU A C 1
ATOM 1286 O O . LEU A 1 172 ? 10.836 1.152 -25.097 1.00 97.38 172 LEU A O 1
ATOM 1290 N N . MET A 1 173 ? 10.747 -1.063 -24.764 1.00 98.31 173 MET A N 1
ATOM 1291 C CA . MET A 1 173 ? 12.183 -1.278 -24.561 1.00 98.31 173 MET A CA 1
ATOM 1292 C C . MET A 1 173 ? 12.732 -2.268 -25.588 1.00 98.31 173 MET A C 1
ATOM 1294 O O . MET A 1 173 ? 11.987 -3.034 -26.199 1.00 98.31 173 MET A O 1
ATOM 1298 N N . ARG A 1 174 ? 14.039 -2.219 -25.843 1.00 97.88 174 ARG A N 1
ATOM 1299 C CA . ARG A 1 174 ? 14.745 -3.241 -26.625 1.00 97.88 174 ARG A CA 1
ATOM 1300 C C . ARG A 1 174 ? 15.138 -4.425 -25.725 1.00 97.88 174 ARG A C 1
ATOM 1302 O O . ARG A 1 174 ? 15.278 -4.229 -24.516 1.00 97.88 174 ARG A O 1
ATOM 1309 N N . PRO A 1 175 ? 15.349 -5.625 -26.296 1.00 98.19 175 PRO A N 1
ATOM 1310 C CA . PRO A 1 175 ? 15.744 -6.817 -25.545 1.00 98.19 175 PRO A CA 1
ATOM 1311 C C . PRO A 1 175 ? 16.928 -6.584 -24.597 1.00 98.19 175 PRO A C 1
ATOM 1313 O O . PRO A 1 175 ? 16.846 -6.909 -23.416 1.00 98.19 175 PRO A O 1
ATOM 1316 N N . GLU A 1 176 ? 17.993 -5.926 -25.060 1.00 98.00 176 GLU A N 1
ATOM 1317 C CA . GLU A 1 176 ? 19.187 -5.654 -24.253 1.00 98.00 176 GLU A CA 1
ATOM 1318 C C . GLU A 1 176 ? 18.912 -4.746 -23.042 1.00 98.00 176 GLU A C 1
ATOM 1320 O O . GLU A 1 176 ? 19.545 -4.882 -21.994 1.00 98.00 176 GLU A O 1
ATOM 1325 N N . GLU A 1 177 ? 17.937 -3.844 -23.156 1.00 98.31 177 GLU A N 1
ATOM 1326 C CA . GLU A 1 177 ? 17.538 -2.940 -22.076 1.00 98.31 177 GLU A CA 1
ATOM 1327 C C . GLU A 1 177 ? 16.731 -3.687 -21.013 1.00 98.31 177 GLU A C 1
ATOM 1329 O O . GLU A 1 177 ? 16.982 -3.506 -19.822 1.00 98.31 177 GLU A O 1
ATOM 1334 N N . ILE A 1 178 ? 15.806 -4.559 -21.434 1.00 98.50 178 ILE A N 1
ATOM 1335 C CA . ILE A 1 178 ? 15.017 -5.408 -20.529 1.00 98.50 178 ILE A CA 1
ATOM 1336 C C . ILE A 1 178 ? 15.940 -6.386 -19.802 1.00 98.50 178 ILE A C 1
ATOM 1338 O O . ILE A 1 178 ? 15.903 -6.470 -18.575 1.00 98.50 178 ILE A O 1
ATOM 1342 N N . LYS A 1 179 ? 16.823 -7.064 -20.544 1.00 98.06 179 LYS A N 1
ATOM 1343 C CA . LYS A 1 179 ? 17.838 -7.968 -19.996 1.00 98.06 179 LYS A CA 1
ATOM 1344 C C . LYS A 1 179 ? 18.699 -7.272 -18.946 1.00 98.06 179 LYS A C 1
ATOM 1346 O O . LYS A 1 179 ? 18.905 -7.822 -17.869 1.00 98.06 179 LYS A O 1
ATOM 1351 N N . SER A 1 180 ? 19.135 -6.040 -19.217 1.00 97.94 180 SER A N 1
ATOM 1352 C CA . SER A 1 180 ? 19.907 -5.249 -18.257 1.00 97.94 180 SER A CA 1
ATOM 1353 C C . SER A 1 180 ? 19.156 -4.995 -16.946 1.00 97.94 180 SER A C 1
ATOM 1355 O O . SER A 1 180 ? 19.798 -5.006 -15.900 1.00 97.94 180 SER A O 1
ATOM 1357 N N . PHE A 1 181 ? 17.837 -4.772 -16.969 1.00 98.25 181 PHE A N 1
ATOM 1358 C CA . PHE A 1 181 ? 17.057 -4.626 -15.735 1.00 98.25 181 PHE A CA 1
ATOM 1359 C C . PHE A 1 181 ? 16.810 -5.967 -15.032 1.00 98.25 181 PHE A C 1
ATOM 1361 O O . PHE A 1 181 ? 16.891 -6.028 -13.808 1.00 98.25 181 PHE A O 1
ATOM 1368 N N . LEU A 1 182 ? 16.553 -7.046 -15.781 1.00 98.06 182 LEU A N 1
ATOM 1369 C CA . LEU A 1 182 ? 16.384 -8.393 -15.219 1.00 98.06 182 LEU A CA 1
ATOM 1370 C C . LEU A 1 182 ? 17.667 -8.908 -14.547 1.00 98.06 182 LEU A C 1
ATOM 1372 O O . LEU A 1 182 ? 17.611 -9.618 -13.549 1.00 98.06 182 LEU A O 1
ATOM 1376 N N . GLN A 1 183 ? 18.833 -8.536 -15.068 1.00 96.69 183 GLN A N 1
ATOM 1377 C CA . GLN A 1 183 ? 20.132 -8.925 -14.515 1.00 96.69 183 GLN A CA 1
ATOM 1378 C C . GLN A 1 183 ? 20.683 -7.919 -13.493 1.00 96.69 183 GLN A C 1
ATOM 1380 O O . GLN A 1 183 ? 21.776 -8.122 -12.970 1.00 96.69 183 GLN A O 1
ATOM 1385 N N . ALA A 1 184 ? 19.962 -6.833 -13.197 1.00 96.31 184 ALA A N 1
ATOM 1386 C CA . ALA A 1 184 ? 20.409 -5.857 -12.211 1.00 96.31 184 ALA A CA 1
ATOM 1387 C C . ALA A 1 184 ? 20.430 -6.478 -10.796 1.00 96.31 184 ALA A C 1
ATOM 1389 O O . ALA A 1 184 ? 19.483 -7.193 -10.444 1.00 96.31 184 ALA A O 1
ATOM 1390 N N . PRO A 1 185 ? 21.426 -6.152 -9.942 1.00 95.88 185 PRO A N 1
ATOM 1391 C CA . PRO A 1 185 ? 21.521 -6.702 -8.586 1.00 95.88 185 PRO A CA 1
ATOM 1392 C C . PRO A 1 185 ? 20.250 -6.499 -7.750 1.00 95.88 185 PRO A C 1
ATOM 1394 O O . PRO A 1 185 ? 19.827 -7.393 -7.019 1.00 95.88 185 PRO A O 1
ATOM 1397 N N . ASP A 1 186 ? 19.582 -5.348 -7.897 1.00 95.44 186 ASP A N 1
ATOM 1398 C CA . ASP A 1 186 ? 18.319 -5.070 -7.208 1.00 95.44 186 ASP A CA 1
ATOM 1399 C C . ASP A 1 186 ? 17.188 -6.028 -7.624 1.00 95.44 186 ASP A C 1
ATOM 1401 O O . ASP A 1 186 ? 16.406 -6.439 -6.762 1.00 95.44 186 ASP A O 1
ATOM 1405 N N . HIS A 1 187 ? 17.091 -6.410 -8.904 1.00 97.56 187 HIS A N 1
ATOM 1406 C CA . HIS A 1 187 ? 16.064 -7.350 -9.360 1.00 97.56 187 HIS A CA 1
ATOM 1407 C C . HIS A 1 187 ? 16.394 -8.791 -8.969 1.00 97.56 187 HIS A C 1
ATOM 1409 O O . HIS A 1 187 ? 15.513 -9.513 -8.509 1.00 97.56 187 HIS A O 1
ATOM 1415 N N . GLN A 1 188 ? 17.660 -9.199 -9.072 1.00 97.25 188 GLN A N 1
ATOM 1416 C CA . GLN A 1 188 ? 18.098 -10.516 -8.601 1.00 97.25 188 GLN A CA 1
ATOM 1417 C C . GLN A 1 188 ? 17.822 -10.687 -7.103 1.00 97.25 188 GLN A C 1
ATOM 1419 O O . GLN A 1 188 ? 17.285 -11.705 -6.667 1.00 97.25 188 GLN A O 1
ATOM 1424 N N . PHE A 1 189 ? 18.124 -9.662 -6.303 1.00 96.75 189 PHE A N 1
ATOM 1425 C CA . PHE A 1 189 ? 17.860 -9.711 -4.870 1.00 96.75 189 PHE A CA 1
ATOM 1426 C C . PHE A 1 189 ? 16.363 -9.707 -4.557 1.00 96.75 189 PHE A C 1
ATOM 1428 O O . PHE A 1 189 ? 15.922 -10.397 -3.638 1.00 96.75 189 PHE A O 1
ATOM 1435 N N . TRP A 1 190 ? 15.566 -9.009 -5.368 1.00 96.75 190 TRP A N 1
ATOM 1436 C CA . TRP A 1 190 ? 14.114 -9.107 -5.306 1.00 96.75 190 TRP A CA 1
ATOM 1437 C C . TRP A 1 190 ? 13.612 -10.539 -5.531 1.00 96.75 190 TRP A C 1
ATOM 1439 O O . TRP A 1 190 ? 12.768 -10.984 -4.759 1.00 96.75 190 TRP A O 1
ATOM 1449 N N . GLN A 1 191 ? 14.126 -11.274 -6.523 1.00 97.62 191 GLN A N 1
ATOM 1450 C CA . GLN A 1 191 ? 13.708 -12.665 -6.760 1.00 97.62 191 GLN A CA 1
ATOM 1451 C C . GLN A 1 191 ? 13.997 -13.558 -5.546 1.00 97.62 191 GLN A C 1
ATOM 1453 O O . GLN A 1 191 ? 13.156 -14.364 -5.153 1.00 97.62 191 GLN A O 1
ATOM 1458 N N . HIS A 1 192 ? 15.128 -13.335 -4.872 1.00 96.50 192 HIS A N 1
ATOM 1459 C CA . HIS A 1 192 ? 15.443 -14.023 -3.622 1.00 96.50 192 HIS A CA 1
ATOM 1460 C C . HIS A 1 192 ? 14.471 -13.662 -2.480 1.00 96.50 192 HIS A C 1
ATOM 1462 O O . HIS A 1 192 ? 13.964 -14.550 -1.796 1.00 96.50 192 HIS A O 1
ATOM 1468 N N . ILE A 1 193 ? 14.159 -12.373 -2.289 1.00 97.06 193 ILE A N 1
ATOM 1469 C CA . ILE A 1 193 ? 13.170 -11.922 -1.290 1.00 97.06 193 ILE A CA 1
ATOM 1470 C C . ILE A 1 193 ? 11.781 -12.496 -1.589 1.00 97.06 193 ILE A C 1
ATOM 1472 O O . ILE A 1 193 ? 11.088 -12.927 -0.664 1.00 97.06 193 ILE A O 1
ATOM 1476 N N . LYS A 1 194 ? 11.371 -12.497 -2.862 1.00 97.56 194 LYS A N 1
ATOM 1477 C CA . LYS A 1 194 ? 10.102 -13.059 -3.335 1.00 97.56 194 LYS A CA 1
ATOM 1478 C C . LYS A 1 194 ? 10.009 -14.533 -2.943 1.00 97.56 194 LYS A C 1
ATOM 1480 O O . LYS A 1 194 ? 9.088 -14.885 -2.212 1.00 97.56 194 LYS A O 1
ATOM 1485 N N . GLN A 1 195 ? 10.987 -15.347 -3.345 1.00 97.00 195 GLN A N 1
ATOM 1486 C CA . GLN A 1 195 ? 11.024 -16.778 -3.038 1.00 97.00 195 GLN A CA 1
ATOM 1487 C C . GLN A 1 195 ? 10.982 -17.039 -1.525 1.00 97.00 195 GLN A C 1
ATOM 1489 O O . GLN A 1 195 ? 10.131 -17.784 -1.045 1.00 97.00 195 GLN A O 1
ATOM 1494 N N . ASN A 1 196 ? 11.844 -16.375 -0.750 1.00 97.06 196 ASN A N 1
ATOM 1495 C CA . ASN A 1 196 ? 11.870 -16.545 0.704 1.00 97.06 196 ASN A CA 1
ATOM 1496 C C . ASN A 1 196 ? 10.547 -16.135 1.359 1.00 97.06 196 ASN A C 1
ATOM 1498 O O . ASN A 1 196 ? 10.144 -16.711 2.364 1.00 97.06 196 ASN A O 1
ATOM 1502 N N . THR A 1 197 ? 9.859 -15.134 0.809 1.00 97.69 197 THR A N 1
ATOM 1503 C CA . THR A 1 197 ? 8.560 -14.706 1.330 1.00 97.69 197 THR A CA 1
ATOM 1504 C C . THR A 1 197 ? 7.452 -15.699 0.986 1.00 97.69 197 THR A C 1
ATOM 1506 O O . THR A 1 197 ? 6.585 -15.938 1.820 1.00 97.69 197 THR A O 1
ATOM 1509 N N . GLU A 1 198 ? 7.485 -16.320 -0.194 1.00 97.06 198 GLU A N 1
ATOM 1510 C CA . GLU A 1 198 ? 6.573 -17.418 -0.539 1.00 97.06 198 GLU A CA 1
ATOM 1511 C C . GLU A 1 198 ? 6.762 -18.617 0.398 1.00 97.06 198 GLU A C 1
ATOM 1513 O O . GLU A 1 198 ? 5.778 -19.154 0.905 1.00 97.06 198 GLU A O 1
ATOM 1518 N N . GLU A 1 199 ? 8.009 -18.994 0.693 1.00 96.12 199 GLU A N 1
ATOM 1519 C CA . GLU A 1 199 ? 8.308 -20.036 1.681 1.00 96.12 199 GLU A CA 1
ATOM 1520 C C . GLU A 1 199 ? 7.856 -19.631 3.092 1.00 96.12 199 GLU A C 1
ATOM 1522 O O . GLU A 1 199 ? 7.257 -20.435 3.801 1.00 96.12 199 GLU A O 1
ATOM 1527 N N . PHE A 1 200 ? 8.092 -18.381 3.502 1.00 96.31 200 PHE A N 1
ATOM 1528 C CA . PHE A 1 200 ? 7.645 -17.859 4.796 1.00 96.31 200 PHE A CA 1
ATOM 1529 C C . PHE A 1 200 ? 6.121 -17.909 4.950 1.00 96.31 200 PHE A C 1
ATOM 1531 O O . PHE A 1 200 ? 5.624 -18.310 6.000 1.00 96.31 200 PHE A O 1
ATOM 1538 N N . ILE A 1 201 ? 5.367 -17.559 3.906 1.00 96.19 201 ILE A N 1
ATOM 1539 C CA . ILE A 1 201 ? 3.900 -17.627 3.926 1.00 96.19 201 ILE A CA 1
ATOM 1540 C C . ILE A 1 201 ? 3.419 -19.059 4.196 1.00 96.19 201 ILE A C 1
ATOM 1542 O O . ILE A 1 201 ? 2.451 -19.239 4.930 1.00 96.19 201 ILE A O 1
ATOM 1546 N N . GLN A 1 202 ? 4.115 -20.075 3.677 1.00 93.69 202 GLN A N 1
ATOM 1547 C CA . GLN A 1 202 ? 3.790 -21.480 3.958 1.00 93.69 202 GLN A CA 1
ATOM 1548 C C . GLN A 1 202 ? 4.044 -21.866 5.425 1.00 93.69 202 GLN A C 1
ATOM 1550 O O . GLN A 1 202 ? 3.405 -22.786 5.927 1.00 93.69 202 GLN A O 1
ATOM 1555 N N . LEU A 1 203 ? 4.950 -21.170 6.122 1.00 92.81 203 LEU A N 1
ATOM 1556 C CA . LEU A 1 203 ? 5.230 -21.396 7.546 1.00 92.81 203 LEU A CA 1
ATOM 1557 C C . LEU A 1 203 ? 4.196 -20.754 8.476 1.00 92.81 203 LEU A C 1
ATOM 1559 O O . LEU A 1 203 ? 4.054 -21.195 9.613 1.00 92.81 203 LEU A O 1
ATOM 1563 N N . LEU A 1 204 ? 3.480 -19.724 8.016 1.00 90.50 204 LEU A N 1
ATOM 1564 C CA . LEU A 1 204 ? 2.442 -19.056 8.807 1.00 90.50 204 LEU A CA 1
ATOM 1565 C C . LEU A 1 204 ? 1.200 -19.939 9.029 1.00 90.50 204 LEU A C 1
ATOM 1567 O O . LEU A 1 204 ? 0.462 -19.718 9.983 1.00 90.50 204 LEU A O 1
ATOM 1571 N N . ASP A 1 205 ? 0.982 -20.946 8.179 1.00 71.44 205 ASP A N 1
ATOM 1572 C CA . ASP A 1 205 ? -0.170 -21.855 8.253 1.00 71.44 205 ASP A CA 1
ATOM 1573 C C . ASP A 1 205 ? 0.029 -23.028 9.238 1.00 71.44 205 ASP A C 1
ATOM 1575 O O . ASP A 1 205 ? -0.838 -23.898 9.332 1.00 71.44 205 ASP A O 1
ATOM 1579 N N . ASP A 1 206 ? 1.146 -23.072 9.977 1.00 60.75 206 ASP A N 1
ATOM 1580 C CA . ASP A 1 206 ? 1.392 -24.061 11.033 1.00 60.75 206 ASP A CA 1
ATOM 1581 C C . ASP A 1 206 ? 0.980 -23.498 12.413 1.00 60.75 206 ASP A C 1
ATOM 1583 O O . ASP A 1 206 ? 1.747 -22.757 13.037 1.00 60.75 206 ASP A O 1
ATOM 1587 N N . PRO A 1 207 ? -0.207 -23.855 12.948 1.00 48.25 207 PRO A N 1
ATOM 1588 C CA . PRO A 1 207 ? -0.664 -23.434 14.274 1.00 48.25 207 PRO A CA 1
ATOM 1589 C C . PRO A 1 207 ? 0.092 -24.137 15.420 1.00 48.25 207 PRO A C 1
ATOM 1591 O O . PRO A 1 207 ? -0.356 -24.115 16.567 1.00 48.25 207 PRO A O 1
ATOM 1594 N N . GLY A 1 208 ? 1.217 -24.800 15.132 1.00 45.34 208 GLY A N 1
ATOM 1595 C CA . GLY A 1 208 ? 1.925 -25.714 16.024 1.00 45.34 208 GLY A CA 1
ATOM 1596 C C . GLY A 1 208 ? 2.481 -25.119 17.320 1.00 45.34 208 GLY A C 1
ATOM 1597 O O . GLY A 1 208 ? 2.905 -25.880 18.193 1.00 45.34 208 GLY A O 1
ATOM 1598 N N . ALA A 1 209 ? 2.464 -23.799 17.508 1.00 56.78 209 ALA A N 1
ATOM 1599 C CA . ALA A 1 209 ? 2.800 -23.203 18.793 1.00 56.78 209 ALA A CA 1
ATOM 1600 C C . ALA A 1 209 ? 1.526 -22.877 19.578 1.00 56.78 209 ALA A C 1
ATOM 1602 O O . ALA A 1 209 ? 0.798 -21.942 19.255 1.00 56.78 209 ALA A O 1
ATOM 1603 N N . ALA A 1 210 ? 1.278 -23.617 20.662 1.00 63.75 210 ALA A N 1
ATOM 1604 C CA . ALA A 1 210 ? 0.339 -23.166 21.680 1.00 63.75 210 ALA A CA 1
ATOM 1605 C C . ALA A 1 210 ? 0.761 -21.758 22.130 1.00 63.75 210 ALA A C 1
ATOM 1607 O O . ALA A 1 210 ? 1.854 -21.593 22.673 1.00 63.75 210 ALA A O 1
ATOM 1608 N N . VAL A 1 211 ? -0.083 -20.755 21.874 1.00 74.06 211 VAL A N 1
ATOM 1609 C CA . VAL A 1 211 ? 0.159 -19.378 22.313 1.00 74.06 211 VAL A CA 1
ATOM 1610 C C . VAL A 1 211 ? 0.134 -19.383 23.844 1.00 74.06 211 VAL A C 1
ATOM 1612 O O . VAL A 1 211 ? -0.911 -19.659 24.432 1.00 74.06 211 VAL A O 1
ATOM 1615 N N . PRO A 1 212 ? 1.270 -19.151 24.519 1.00 74.75 212 PRO A N 1
ATOM 1616 C CA . PRO A 1 212 ? 1.422 -19.549 25.914 1.00 74.75 212 PRO A CA 1
ATOM 1617 C C . PRO A 1 212 ? 0.921 -18.497 26.907 1.00 74.75 212 PRO A C 1
ATOM 1619 O O . PRO A 1 212 ? 0.948 -18.764 28.106 1.00 74.75 212 PRO A O 1
ATOM 1622 N N . TYR A 1 213 ? 0.521 -17.308 26.441 1.00 84.44 213 TYR A N 1
ATOM 1623 C CA . TYR A 1 213 ? 0.220 -16.170 27.309 1.00 84.44 213 TYR A CA 1
ATOM 1624 C C . TYR A 1 213 ? -1.120 -15.518 26.966 1.00 84.44 213 TYR A C 1
ATOM 1626 O O . TYR A 1 213 ? -1.388 -15.173 25.814 1.00 84.44 213 TYR A O 1
ATOM 1634 N N . SER A 1 214 ? -1.922 -15.290 27.999 1.00 90.06 214 SER A N 1
ATOM 1635 C CA . SER A 1 214 ? -3.083 -14.401 27.987 1.00 90.06 214 SER A CA 1
ATOM 1636 C C . SER A 1 214 ? -2.675 -12.934 28.178 1.00 90.06 214 SER A C 1
ATOM 1638 O O . SER A 1 214 ? -1.581 -12.629 28.662 1.00 90.06 214 SER A O 1
ATOM 1640 N N . VAL A 1 215 ? -3.574 -12.001 27.843 1.00 91.12 215 VAL A N 1
ATOM 1641 C CA . VAL A 1 215 ? -3.353 -10.566 28.100 1.00 91.12 215 VAL A CA 1
ATOM 1642 C C . VAL A 1 215 ? -3.163 -10.292 29.593 1.00 91.12 215 VAL A C 1
ATOM 1644 O O . VAL A 1 215 ? -2.226 -9.590 29.960 1.00 91.12 215 VAL A O 1
ATOM 1647 N N . ASP A 1 216 ? -3.965 -10.904 30.467 1.00 90.88 216 ASP A N 1
ATOM 1648 C CA . ASP A 1 216 ? -3.844 -10.711 31.919 1.00 90.88 216 ASP A CA 1
ATOM 1649 C C . ASP A 1 216 ? -2.472 -11.168 32.461 1.00 90.88 216 ASP A C 1
ATOM 1651 O O . ASP A 1 216 ? -1.925 -10.547 33.373 1.00 90.88 216 ASP A O 1
ATOM 1655 N N . GLU A 1 217 ? -1.863 -12.206 31.876 1.00 89.75 217 GLU A N 1
ATOM 1656 C CA . GLU A 1 217 ? -0.507 -12.646 32.236 1.00 89.75 217 GLU A CA 1
ATOM 1657 C C . GLU A 1 217 ? 0.587 -11.707 31.709 1.00 89.75 217 GLU A C 1
ATOM 1659 O O . GLU A 1 217 ? 1.630 -11.539 32.356 1.00 89.75 217 GLU A O 1
ATOM 1664 N N . MET A 1 218 ? 0.380 -11.103 30.537 1.00 89.81 218 MET A N 1
ATOM 1665 C CA . MET A 1 218 ? 1.324 -10.147 29.952 1.00 89.81 218 MET A CA 1
ATOM 1666 C C . MET A 1 218 ? 1.231 -8.763 30.595 1.00 89.81 218 MET A C 1
ATOM 1668 O O . MET A 1 218 ? 2.235 -8.054 30.651 1.00 89.81 218 MET A O 1
ATOM 1672 N N . THR A 1 219 ? 0.054 -8.368 31.082 1.00 89.56 219 THR A N 1
ATOM 1673 C CA . THR A 1 219 ? -0.216 -7.015 31.591 1.00 89.56 219 THR A CA 1
ATOM 1674 C C . THR A 1 219 ? -1.072 -7.037 32.865 1.00 89.56 219 THR A C 1
ATOM 1676 O O . THR A 1 219 ? -2.162 -6.460 32.886 1.00 89.56 219 THR A O 1
ATOM 1679 N N . PRO A 1 220 ? -0.598 -7.652 33.964 1.00 86.81 220 PRO A N 1
ATOM 1680 C CA . PRO A 1 220 ? -1.396 -7.821 35.187 1.00 86.81 220 PRO A CA 1
ATOM 1681 C C . PRO A 1 220 ? -1.796 -6.493 35.856 1.00 86.81 220 PRO A C 1
ATOM 1683 O O . PRO A 1 220 ? -2.733 -6.440 36.652 1.00 86.81 220 PRO A O 1
ATOM 1686 N N . GLU A 1 221 ? -1.099 -5.400 35.539 1.00 87.00 221 GLU A N 1
ATOM 1687 C CA . GLU A 1 221 ? -1.343 -4.071 36.108 1.00 87.00 221 GLU A CA 1
ATOM 1688 C C . GLU A 1 221 ? -2.298 -3.201 35.276 1.00 87.00 221 GLU A C 1
ATOM 1690 O O . GLU A 1 221 ? -2.658 -2.101 35.705 1.00 87.00 221 GLU A O 1
ATOM 1695 N N . ALA A 1 222 ? -2.726 -3.662 34.098 1.00 86.88 222 ALA A N 1
ATOM 1696 C CA . ALA A 1 222 ? -3.526 -2.862 33.183 1.00 86.88 222 ALA A CA 1
ATOM 1697 C C . ALA A 1 222 ? -4.965 -2.645 33.697 1.00 86.88 222 ALA A C 1
ATOM 1699 O O . ALA A 1 222 ? -5.774 -3.568 33.822 1.00 86.88 222 ALA A O 1
ATOM 1700 N N . LYS A 1 223 ? -5.306 -1.381 33.984 1.00 84.12 223 LYS A N 1
ATOM 1701 C CA . LYS A 1 223 ? -6.579 -0.986 34.627 1.00 84.12 223 LYS A CA 1
ATOM 1702 C C . LYS A 1 223 ? -7.463 -0.066 33.783 1.00 84.12 223 LYS A C 1
ATOM 1704 O O . LYS A 1 223 ? -8.461 0.442 34.294 1.00 84.12 223 LYS A O 1
ATOM 1709 N N . ASN A 1 224 ? -7.138 0.181 32.512 1.00 91.75 224 ASN A N 1
ATOM 1710 C CA . ASN A 1 224 ? -7.928 1.103 31.692 1.00 91.75 224 ASN A CA 1
ATOM 1711 C C . ASN A 1 224 ? -9.248 0.453 31.239 1.00 91.75 224 ASN A C 1
ATOM 1713 O O . ASN A 1 224 ? -9.320 -0.170 30.185 1.00 91.75 224 ASN A O 1
ATOM 1717 N N . ALA A 1 225 ? -10.310 0.613 32.033 1.00 92.38 225 ALA A N 1
ATOM 1718 C CA . ALA A 1 225 ? -11.617 0.005 31.766 1.00 92.38 225 ALA A CA 1
ATOM 1719 C C . ALA A 1 225 ? -12.204 0.379 30.390 1.00 92.38 225 ALA A C 1
ATOM 1721 O O . ALA A 1 225 ? -12.867 -0.440 29.754 1.00 92.38 225 ALA A O 1
ATOM 1722 N N . ARG A 1 226 ? -11.934 1.598 29.906 1.00 91.12 226 ARG A N 1
ATOM 1723 C CA . ARG A 1 226 ? -12.403 2.045 28.592 1.00 91.12 226 ARG A CA 1
ATOM 1724 C C . ARG A 1 226 ? -11.711 1.273 27.474 1.00 91.12 226 ARG A C 1
ATOM 1726 O O . ARG A 1 226 ? -12.389 0.699 26.639 1.00 91.12 226 ARG A O 1
ATOM 1733 N N . VAL A 1 227 ? -10.383 1.208 27.476 1.00 94.06 227 VAL A N 1
ATOM 1734 C CA . VAL A 1 227 ? -9.641 0.488 26.430 1.00 94.06 227 VAL A CA 1
ATOM 1735 C C . VAL A 1 227 ? -9.922 -1.008 26.468 1.00 94.06 227 VAL A C 1
ATOM 1737 O O . VAL A 1 227 ? -10.068 -1.607 25.411 1.00 94.06 227 VAL A O 1
ATOM 1740 N N . ARG A 1 228 ? -10.093 -1.595 27.657 1.00 94.62 228 ARG A N 1
ATOM 1741 C CA . ARG A 1 228 ? -10.437 -3.016 27.820 1.00 94.62 228 ARG A CA 1
ATOM 1742 C C . ARG A 1 228 ? -11.785 -3.416 27.220 1.00 94.62 228 ARG A C 1
ATOM 1744 O O . ARG A 1 228 ? -11.958 -4.583 26.909 1.00 94.62 228 ARG A O 1
ATOM 1751 N N . SER A 1 229 ? -12.727 -2.479 27.110 1.00 94.19 229 SER A N 1
ATOM 1752 C CA . SER A 1 229 ? -14.075 -2.742 26.581 1.00 94.19 229 SER A CA 1
ATOM 1753 C C . SER A 1 229 ? -14.222 -2.423 25.096 1.00 94.19 229 SER A C 1
ATOM 1755 O O . SER A 1 229 ? -15.208 -2.815 24.487 1.00 94.19 229 SER A O 1
ATOM 1757 N N . VAL A 1 230 ? -13.267 -1.710 24.495 1.00 95.50 230 VAL A N 1
ATOM 1758 C CA . VAL A 1 230 ? -13.292 -1.440 23.056 1.00 95.50 230 VAL A CA 1
ATOM 1759 C C . VAL A 1 230 ? -12.847 -2.692 22.315 1.00 95.50 230 VAL A C 1
ATOM 1761 O O . VAL A 1 230 ? -11.772 -3.206 22.590 1.00 95.50 230 VAL A O 1
ATOM 1764 N N . ARG A 1 231 ? -13.605 -3.140 21.317 1.00 97.38 231 ARG A N 1
ATOM 1765 C CA . ARG A 1 231 ? -13.099 -4.084 20.315 1.00 97.38 231 ARG A CA 1
ATOM 1766 C C . ARG A 1 231 ? -12.425 -3.288 19.189 1.00 97.38 231 ARG A C 1
ATOM 1768 O O . ARG A 1 231 ? -13.129 -2.575 18.470 1.00 97.38 231 ARG A O 1
ATOM 1775 N N . PRO A 1 232 ? -11.082 -3.282 19.091 1.00 97.75 232 PRO A N 1
ATOM 1776 C CA . PRO A 1 232 ? -10.384 -2.387 18.177 1.00 97.75 232 PRO A CA 1
ATOM 1777 C C . PRO A 1 232 ? -10.652 -2.781 16.726 1.00 97.75 232 PRO A C 1
ATOM 1779 O O . PRO A 1 232 ? -10.495 -3.939 16.351 1.00 97.75 232 PRO A O 1
ATOM 1782 N N . VAL A 1 233 ? -11.019 -1.800 15.906 1.00 98.31 233 VAL A N 1
ATOM 1783 C CA . VAL A 1 233 ? -11.213 -1.988 14.464 1.00 98.31 233 VAL A CA 1
ATOM 1784 C C . VAL A 1 233 ? -9.941 -1.578 13.732 1.00 98.31 233 VAL A C 1
ATOM 1786 O O . VAL A 1 233 ? -9.433 -0.474 13.946 1.00 98.31 233 VAL A O 1
ATOM 1789 N N . VAL A 1 234 ? -9.439 -2.448 12.857 1.00 98.56 234 VAL A N 1
ATOM 1790 C CA . VAL A 1 234 ? -8.298 -2.141 11.991 1.00 98.56 234 VAL A CA 1
ATOM 1791 C C . VAL A 1 234 ? -8.685 -2.351 10.537 1.00 98.56 234 VAL A C 1
ATOM 1793 O O . VAL A 1 234 ? -8.979 -3.469 10.128 1.00 98.56 234 VAL A O 1
ATOM 1796 N N . MET A 1 235 ? -8.619 -1.274 9.758 1.00 98.56 235 MET A N 1
ATOM 1797 C CA . MET A 1 235 ? -8.590 -1.357 8.301 1.00 98.56 235 MET A CA 1
ATOM 1798 C C . MET A 1 235 ? -7.129 -1.363 7.846 1.00 98.56 235 MET A C 1
ATOM 1800 O O . MET A 1 235 ? -6.460 -0.326 7.887 1.00 98.56 235 MET A O 1
ATOM 1804 N N . ASP A 1 236 ? -6.616 -2.528 7.456 1.00 98.62 236 ASP A N 1
ATOM 1805 C CA . ASP A 1 236 ? -5.208 -2.677 7.092 1.00 98.62 236 ASP A CA 1
ATOM 1806 C C . ASP A 1 236 ? -4.906 -2.042 5.727 1.00 98.62 236 ASP A C 1
ATOM 1808 O O . ASP A 1 236 ? -5.651 -2.189 4.755 1.00 98.62 236 ASP A O 1
ATOM 1812 N N . GLN A 1 237 ? -3.785 -1.330 5.668 1.00 97.56 237 GLN A N 1
ATOM 1813 C CA . GLN A 1 237 ? -3.289 -0.616 4.492 1.00 97.56 237 GLN A CA 1
ATOM 1814 C C . GLN A 1 237 ? -1.911 -1.121 4.047 1.00 97.56 237 GLN A C 1
ATOM 1816 O O . GLN A 1 237 ? -1.245 -0.464 3.249 1.00 97.56 237 GLN A O 1
ATOM 1821 N N . SER A 1 238 ? -1.443 -2.275 4.529 1.00 98.25 238 SER A N 1
ATOM 1822 C CA . SER A 1 238 ? -0.076 -2.754 4.273 1.00 98.25 238 SER A CA 1
ATOM 1823 C C . SER A 1 238 ? 0.212 -3.004 2.794 1.00 98.25 238 SER A C 1
ATOM 1825 O O . SER A 1 238 ? 1.348 -2.856 2.347 1.00 98.25 238 SER A O 1
ATOM 1827 N N . VAL A 1 239 ? -0.818 -3.320 2.005 1.00 97.69 239 VAL A N 1
ATOM 1828 C CA . VAL A 1 239 ? -0.706 -3.516 0.550 1.00 97.69 239 VAL A CA 1
ATOM 1829 C C . VAL A 1 239 ? -0.515 -2.191 -0.211 1.00 97.69 239 VAL A C 1
ATOM 1831 O O . VAL A 1 239 ? 0.007 -2.166 -1.336 1.00 97.69 239 VAL A O 1
ATOM 1834 N N . ARG A 1 240 ? -0.914 -1.066 0.388 1.00 94.19 240 ARG A N 1
ATOM 1835 C CA . ARG A 1 240 ? -0.947 0.247 -0.261 1.00 94.19 240 ARG A CA 1
ATOM 1836 C C . ARG A 1 240 ? 0.036 1.231 0.352 1.00 94.19 240 ARG A C 1
ATOM 1838 O O . ARG A 1 240 ? 0.856 1.776 -0.376 1.00 94.19 240 ARG A O 1
ATOM 1845 N N . GLU A 1 241 ? -0.064 1.485 1.649 1.00 93.81 241 GLU A N 1
ATOM 1846 C CA . GLU A 1 241 ? 0.548 2.656 2.272 1.00 93.81 241 GLU A CA 1
ATOM 1847 C C . GLU A 1 241 ? 2.079 2.649 2.174 1.00 93.81 241 GLU A C 1
ATOM 1849 O O . GLU A 1 241 ? 2.625 3.607 1.636 1.00 93.81 241 GLU A O 1
ATOM 1854 N N . PRO A 1 242 ? 2.801 1.554 2.474 1.00 94.31 242 PRO A N 1
ATOM 1855 C CA . PRO A 1 242 ? 4.255 1.498 2.279 1.00 94.31 242 PRO A CA 1
ATOM 1856 C C . PRO A 1 242 ? 4.754 1.826 0.851 1.00 94.31 242 PRO A C 1
ATOM 1858 O O . PRO A 1 242 ? 5.889 2.288 0.670 1.00 94.31 242 PRO A O 1
ATOM 1861 N N . ALA A 1 243 ? 3.891 1.694 -0.169 1.00 91.56 243 ALA A N 1
ATOM 1862 C CA . ALA A 1 243 ? 4.199 2.067 -1.552 1.00 91.56 243 ALA A CA 1
ATOM 1863 C C . ALA A 1 243 ? 4.508 3.561 -1.722 1.00 91.56 243 ALA A C 1
ATOM 1865 O O . ALA A 1 243 ? 5.104 3.967 -2.724 1.00 91.56 243 ALA A O 1
ATOM 1866 N N . THR A 1 244 ? 4.103 4.390 -0.757 1.00 90.81 244 THR A N 1
ATOM 1867 C CA . THR A 1 244 ? 4.288 5.839 -0.801 1.00 90.81 244 THR A CA 1
ATOM 1868 C C . THR A 1 244 ? 5.698 6.284 -0.397 1.00 90.81 244 THR A C 1
ATOM 1870 O O . THR A 1 244 ? 6.066 7.439 -0.625 1.00 90.81 244 THR A O 1
ATOM 1873 N N . ASN A 1 245 ? 6.539 5.374 0.108 1.00 91.75 245 ASN A N 1
ATOM 1874 C CA . ASN A 1 245 ? 7.902 5.670 0.572 1.00 91.75 245 ASN A CA 1
ATOM 1875 C C . ASN A 1 245 ? 8.989 4.882 -0.183 1.00 91.75 245 ASN A C 1
ATOM 1877 O O . ASN A 1 245 ? 10.106 5.376 -0.358 1.00 91.75 245 ASN A O 1
ATOM 1881 N N . THR A 1 246 ? 8.680 3.680 -0.677 1.00 93.69 246 THR A N 1
ATOM 1882 C CA . THR A 1 246 ? 9.704 2.842 -1.314 1.00 93.69 246 THR A CA 1
ATOM 1883 C C . THR A 1 246 ? 10.235 3.420 -2.637 1.00 93.69 246 THR A C 1
ATOM 1885 O O . THR A 1 246 ? 9.454 3.789 -3.520 1.00 93.69 246 THR A O 1
ATOM 1888 N N . PRO A 1 247 ? 11.568 3.426 -2.849 1.00 94.75 247 PRO A N 1
ATOM 1889 C CA . PRO A 1 247 ? 12.167 3.891 -4.095 1.00 94.75 247 PRO A CA 1
ATOM 1890 C C . PRO A 1 247 ? 12.031 2.892 -5.252 1.00 94.75 247 PRO A C 1
ATOM 1892 O O . PRO A 1 247 ? 12.334 3.228 -6.395 1.00 94.75 247 PRO A O 1
ATOM 1895 N N . PHE A 1 248 ? 11.592 1.668 -4.957 1.00 95.00 248 PHE A N 1
ATOM 1896 C CA . PHE A 1 248 ? 11.466 0.579 -5.923 1.00 95.00 248 PHE A CA 1
ATOM 1897 C C . PHE A 1 248 ? 10.075 0.503 -6.557 1.00 95.00 248 PHE A C 1
ATOM 1899 O O . PHE A 1 248 ? 9.894 -0.172 -7.569 1.00 95.00 248 PHE A O 1
ATOM 1906 N N . GLY A 1 249 ? 9.090 1.174 -5.948 1.00 91.56 249 GLY A N 1
ATOM 1907 C CA . GLY A 1 249 ? 7.681 0.988 -6.278 1.00 91.56 249 GLY A CA 1
ATOM 1908 C C . GLY A 1 249 ? 7.176 -0.411 -5.911 1.00 91.56 249 GLY A C 1
ATOM 1909 O O . GLY A 1 249 ? 7.930 -1.255 -5.426 1.00 91.56 249 GLY A O 1
ATOM 1910 N N . HIS A 1 250 ? 5.880 -0.657 -6.094 1.00 94.62 250 HIS A N 1
ATOM 1911 C CA . HIS A 1 250 ? 5.274 -1.969 -5.840 1.00 94.62 250 HIS A CA 1
ATOM 1912 C C . HIS A 1 250 ? 5.008 -2.682 -7.152 1.00 94.62 250 HIS A C 1
ATOM 1914 O O . HIS A 1 250 ? 4.517 -2.062 -8.088 1.00 94.62 250 HIS A O 1
ATOM 1920 N N . THR A 1 251 ? 5.249 -3.987 -7.197 1.00 97.31 251 THR A N 1
ATOM 1921 C CA . THR A 1 251 ? 4.710 -4.844 -8.261 1.00 97.31 251 THR A CA 1
ATOM 1922 C C . THR A 1 251 ? 3.353 -5.405 -7.827 1.00 97.31 251 THR A C 1
ATOM 1924 O O . THR A 1 251 ? 3.065 -5.488 -6.627 1.00 97.31 251 THR A O 1
ATOM 1927 N N . GLY A 1 252 ? 2.504 -5.817 -8.776 1.00 97.44 252 GLY A N 1
ATOM 1928 C CA . GLY A 1 252 ? 1.222 -6.444 -8.434 1.00 97.44 252 GLY A CA 1
ATOM 1929 C C . GLY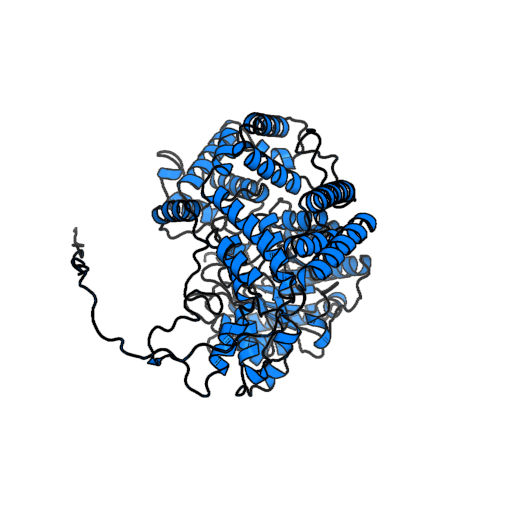 A 1 252 ? 1.397 -7.725 -7.610 1.00 97.44 252 GLY A C 1
ATOM 1930 O O . GLY A 1 252 ? 0.635 -7.971 -6.676 1.00 97.44 252 GLY A O 1
ATOM 1931 N N . TYR A 1 253 ? 2.449 -8.504 -7.886 1.00 98.06 253 TYR A N 1
ATOM 1932 C CA . TYR A 1 253 ? 2.727 -9.734 -7.141 1.00 98.06 253 TYR A CA 1
ATOM 1933 C C . TYR A 1 253 ? 3.278 -9.468 -5.733 1.00 98.06 253 TYR A C 1
ATOM 1935 O O . TYR A 1 253 ? 2.882 -10.130 -4.781 1.00 98.06 253 TYR A O 1
ATOM 1943 N N . GLN A 1 254 ? 4.119 -8.444 -5.549 1.00 97.94 254 GLN A N 1
ATOM 1944 C CA . GLN A 1 254 ? 4.563 -8.017 -4.214 1.00 97.94 254 GLN A CA 1
ATOM 1945 C C . GLN A 1 254 ? 3.373 -7.622 -3.325 1.00 97.94 254 GLN A C 1
ATOM 1947 O O . GLN A 1 254 ? 3.315 -7.989 -2.147 1.00 97.94 254 GLN A O 1
ATOM 1952 N N . LYS A 1 255 ? 2.412 -6.882 -3.894 1.00 98.44 255 LYS A N 1
ATOM 1953 C CA . LYS A 1 255 ? 1.154 -6.529 -3.224 1.00 98.44 255 LYS A CA 1
ATOM 1954 C C . LYS A 1 255 ? 0.362 -7.781 -2.835 1.00 98.44 255 LYS A C 1
ATOM 1956 O O . LYS A 1 255 ? -0.102 -7.869 -1.701 1.00 98.44 255 LYS A O 1
ATOM 1961 N N . PHE A 1 256 ? 0.285 -8.769 -3.728 1.00 98.62 256 PHE A N 1
ATOM 1962 C CA . PHE A 1 256 ? -0.343 -10.061 -3.447 1.00 98.62 256 PHE A CA 1
ATOM 1963 C C . PHE A 1 256 ? 0.348 -10.817 -2.298 1.00 98.62 256 PHE A C 1
ATOM 1965 O O . PHE A 1 256 ? -0.328 -11.273 -1.383 1.00 98.62 256 PHE A O 1
ATOM 1972 N N . LEU A 1 257 ? 1.682 -10.899 -2.272 1.00 98.56 257 LEU A N 1
ATOM 1973 C CA . LEU A 1 257 ? 2.407 -11.533 -1.159 1.00 98.56 257 LEU A CA 1
ATOM 1974 C C . LEU A 1 257 ? 2.160 -10.809 0.173 1.00 98.56 257 LEU A C 1
ATOM 1976 O O . LEU A 1 257 ? 1.947 -11.447 1.200 1.00 98.56 257 LEU A O 1
ATOM 1980 N N . THR A 1 258 ? 2.113 -9.474 0.150 1.00 98.62 258 THR A N 1
ATOM 1981 C CA . THR A 1 258 ? 1.772 -8.673 1.337 1.00 98.62 258 THR A CA 1
ATOM 1982 C C . THR A 1 258 ? 0.359 -8.988 1.832 1.00 98.62 258 THR A C 1
ATOM 1984 O O . THR A 1 258 ? 0.175 -9.201 3.028 1.00 98.62 258 THR A O 1
ATOM 1987 N N . LEU A 1 259 ? -0.619 -9.092 0.920 1.00 98.56 259 LEU A N 1
ATOM 1988 C CA . LEU A 1 259 ? -1.994 -9.499 1.231 1.00 98.56 259 LEU A CA 1
ATOM 1989 C C . LEU A 1 259 ? -2.033 -10.859 1.945 1.00 98.56 259 LEU A C 1
ATOM 1991 O O . LEU A 1 259 ? -2.732 -11.018 2.944 1.00 98.56 259 LEU A O 1
ATOM 1995 N N . GLN A 1 260 ? -1.268 -11.834 1.452 1.00 98.31 260 GLN A N 1
ATOM 1996 C CA . GLN A 1 260 ? -1.217 -13.178 2.033 1.00 98.31 260 GLN A CA 1
ATOM 1997 C C . GLN A 1 260 ? -0.690 -13.183 3.472 1.00 98.31 260 GLN A C 1
ATOM 1999 O O . GLN A 1 260 ? -1.198 -13.947 4.295 1.00 98.31 260 GLN A O 1
ATOM 2004 N N . ILE A 1 261 ? 0.282 -12.318 3.784 1.00 98.31 261 ILE A N 1
ATOM 2005 C CA . ILE A 1 261 ? 0.799 -12.138 5.146 1.00 98.31 261 ILE A CA 1
ATOM 2006 C C . ILE A 1 261 ? -0.285 -11.524 6.040 1.00 98.31 261 ILE A C 1
ATOM 2008 O O . ILE A 1 261 ? -0.613 -12.091 7.081 1.00 98.31 261 ILE A O 1
ATOM 2012 N N . VAL A 1 262 ? -0.895 -10.404 5.637 1.00 98.12 262 VAL A N 1
ATOM 2013 C CA . VAL A 1 262 ? -1.866 -9.708 6.503 1.00 98.12 262 VAL A CA 1
ATOM 2014 C C . VAL A 1 262 ? -3.159 -10.502 6.717 1.00 98.12 262 VAL A C 1
ATOM 2016 O O . VAL A 1 262 ? -3.693 -10.502 7.824 1.00 98.12 262 VAL A O 1
ATOM 2019 N N . LYS A 1 263 ? -3.624 -11.276 5.726 1.00 97.00 263 LYS A N 1
ATOM 2020 C CA . LYS A 1 263 ? -4.760 -12.197 5.919 1.00 97.00 263 LYS A CA 1
ATOM 2021 C C . LYS A 1 263 ? -4.469 -13.232 7.011 1.00 97.00 263 LYS A C 1
ATOM 2023 O O . LYS A 1 263 ? -5.343 -13.521 7.825 1.00 97.00 263 LYS A O 1
ATOM 2028 N N . ARG A 1 264 ? -3.239 -13.756 7.062 1.00 95.88 264 ARG A N 1
ATOM 2029 C CA . ARG A 1 264 ? -2.797 -14.726 8.081 1.00 95.88 264 ARG A CA 1
ATOM 2030 C C . ARG A 1 264 ? -2.568 -14.096 9.450 1.00 95.88 264 ARG A C 1
ATOM 2032 O O . ARG A 1 264 ? -2.775 -14.759 10.455 1.00 95.88 264 ARG A O 1
ATOM 2039 N N . MET A 1 265 ? -2.268 -12.798 9.500 1.00 96.31 265 MET A N 1
ATOM 2040 C CA . MET A 1 265 ? -2.300 -12.018 10.744 1.00 96.31 265 MET A CA 1
ATOM 2041 C C . MET A 1 265 ? -3.727 -11.778 11.279 1.00 96.31 265 MET A C 1
ATOM 2043 O O . MET A 1 265 ? -3.888 -11.204 12.353 1.00 96.31 265 MET A O 1
ATOM 2047 N N . GLY A 1 266 ? -4.771 -12.209 10.562 1.00 95.81 266 GLY A N 1
ATOM 2048 C CA . GLY A 1 266 ? -6.166 -12.122 11.001 1.00 95.81 266 GLY A CA 1
ATOM 2049 C C . GLY A 1 266 ? -6.915 -10.872 10.537 1.00 95.81 266 GLY A C 1
ATOM 2050 O O . GLY A 1 266 ? -8.114 -10.774 10.787 1.00 95.81 266 GLY A O 1
ATOM 2051 N N . PHE A 1 267 ? -6.268 -9.950 9.813 1.00 97.81 267 PHE A N 1
ATOM 2052 C CA . PHE A 1 267 ? -6.935 -8.750 9.300 1.00 97.81 267 PHE A CA 1
ATOM 2053 C C . PHE A 1 267 ? -8.068 -9.118 8.331 1.00 97.81 267 PHE A C 1
ATOM 2055 O O . PHE A 1 267 ? -7.872 -9.897 7.393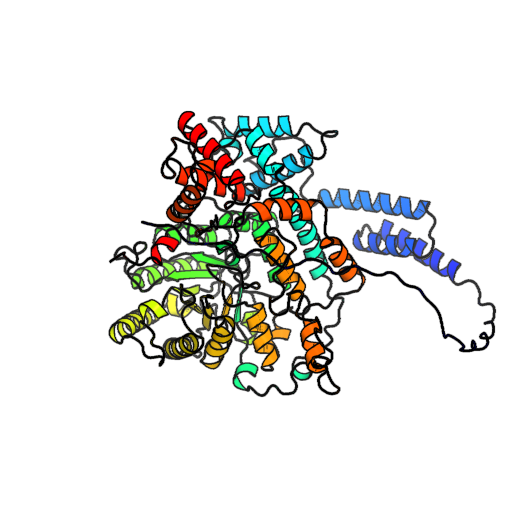 1.00 97.81 267 PHE A O 1
ATOM 2062 N N . LYS A 1 268 ? -9.264 -8.564 8.572 1.00 97.00 268 LYS A N 1
ATOM 2063 C CA . LYS A 1 268 ? -10.474 -8.831 7.773 1.00 97.00 268 LYS A CA 1
ATOM 2064 C C . LYS A 1 268 ? -10.794 -7.731 6.778 1.00 97.00 268 LYS A C 1
ATOM 2066 O O . LYS A 1 268 ? -11.248 -8.039 5.685 1.00 97.00 268 LYS A O 1
ATOM 2071 N N . ASP A 1 269 ? -10.532 -6.484 7.147 1.00 98.38 269 ASP A N 1
ATOM 2072 C CA . ASP A 1 269 ? -10.818 -5.316 6.324 1.00 98.38 269 ASP A CA 1
ATOM 2073 C C . ASP A 1 269 ? -9.503 -4.780 5.760 1.00 98.38 269 ASP A C 1
ATOM 2075 O O . ASP A 1 269 ? -8.678 -4.237 6.495 1.00 98.38 269 ASP A O 1
ATOM 2079 N N . ILE A 1 270 ? -9.277 -4.988 4.461 1.00 98.69 270 ILE A N 1
ATOM 2080 C CA . ILE A 1 270 ? -7.986 -4.714 3.817 1.00 98.69 270 ILE A CA 1
ATOM 2081 C C . ILE A 1 270 ? -8.204 -3.802 2.615 1.00 98.69 270 ILE A C 1
ATOM 2083 O O . ILE A 1 270 ? -8.904 -4.145 1.658 1.00 98.69 270 ILE A O 1
ATOM 2087 N N . ALA A 1 271 ? -7.560 -2.641 2.637 1.00 98.06 271 ALA A N 1
ATOM 2088 C CA . ALA A 1 271 ? -7.515 -1.744 1.496 1.00 98.06 271 ALA A CA 1
ATOM 2089 C C . ALA A 1 271 ? -6.558 -2.287 0.432 1.00 98.06 271 ALA A C 1
ATOM 2091 O O . ALA A 1 271 ? -5.339 -2.114 0.495 1.00 98.06 271 ALA A O 1
ATOM 2092 N N . ILE A 1 272 ? -7.136 -2.979 -0.548 1.00 97.88 272 ILE A N 1
ATOM 2093 C CA . ILE A 1 272 ? -6.381 -3.767 -1.520 1.00 97.88 272 ILE A CA 1
ATOM 2094 C C . ILE A 1 272 ? -5.848 -2.923 -2.680 1.00 97.88 272 ILE A C 1
ATOM 2096 O O . ILE A 1 272 ? -4.777 -3.211 -3.215 1.00 97.88 272 ILE A O 1
ATOM 2100 N N . SER A 1 273 ? -6.594 -1.891 -3.085 1.00 96.25 273 SER A N 1
ATOM 2101 C CA . SER A 1 273 ? -6.345 -1.177 -4.338 1.00 96.25 273 SER A CA 1
ATOM 2102 C C . SER A 1 273 ? -6.756 0.291 -4.267 1.00 96.25 273 SER A C 1
ATOM 2104 O O . SER A 1 273 ? -7.852 0.612 -3.808 1.00 96.25 273 SER A O 1
ATOM 2106 N N . GLY A 1 274 ? -5.888 1.182 -4.757 1.00 95.19 274 GLY A N 1
ATOM 2107 C CA . GLY A 1 274 ? -6.164 2.616 -4.911 1.00 95.19 274 GLY A CA 1
ATOM 2108 C C . GLY A 1 274 ? -6.395 3.037 -6.367 1.00 95.19 274 GLY A C 1
ATOM 2109 O O . GLY A 1 274 ? -5.444 3.164 -7.137 1.00 95.19 274 GLY A O 1
ATOM 2110 N N . GLN A 1 275 ? -7.637 3.341 -6.743 1.00 94.44 275 GLN A N 1
ATOM 2111 C CA . GLN A 1 275 ? -8.033 3.719 -8.106 1.00 94.44 275 GLN A CA 1
ATOM 2112 C C . GLN A 1 275 ? -7.954 5.242 -8.315 1.00 94.44 275 GLN A C 1
ATOM 2114 O O . GLN A 1 275 ? -8.960 5.935 -8.456 1.00 94.44 275 GLN A O 1
ATOM 2119 N N . TYR A 1 276 ? -6.722 5.766 -8.313 1.00 90.19 276 TYR A N 1
ATOM 2120 C CA . TYR A 1 276 ? -6.413 7.203 -8.453 1.00 90.19 276 TYR A CA 1
ATOM 2121 C C . TYR A 1 276 ? -5.683 7.568 -9.756 1.00 90.19 276 TYR A C 1
ATOM 2123 O O . TYR A 1 276 ? -5.189 8.687 -9.910 1.00 90.19 276 TYR A O 1
ATOM 2131 N N . TYR A 1 277 ? -5.551 6.604 -10.669 1.00 88.38 277 TYR A N 1
ATOM 2132 C CA . TYR A 1 277 ? -4.753 6.714 -11.895 1.00 88.38 277 TYR A CA 1
ATOM 2133 C C . TYR A 1 277 ? -5.635 6.697 -13.152 1.00 88.38 277 TYR A C 1
ATOM 2135 O O . TYR A 1 277 ? -5.178 6.353 -14.241 1.00 88.38 277 TYR A O 1
ATOM 2143 N N . GLY A 1 278 ? -6.912 7.070 -13.013 1.00 86.00 278 GLY A N 1
ATOM 2144 C CA . GLY A 1 278 ? -7.887 7.017 -14.099 1.00 86.00 278 GLY A CA 1
ATOM 2145 C C . GLY A 1 278 ? -7.958 5.623 -14.727 1.00 86.00 278 GLY A C 1
ATOM 2146 O O . GLY A 1 278 ? -8.058 4.626 -14.024 1.00 86.00 278 GLY A O 1
ATOM 2147 N N . ALA A 1 279 ? -7.884 5.558 -16.057 1.00 86.06 279 ALA A N 1
ATOM 2148 C CA . ALA A 1 279 ? -7.910 4.300 -16.804 1.00 86.06 279 ALA A CA 1
ATOM 2149 C C . ALA A 1 279 ? -6.527 3.634 -16.959 1.00 86.06 279 ALA A C 1
ATOM 2151 O O . ALA A 1 279 ? -6.417 2.629 -17.658 1.00 86.06 279 ALA A O 1
ATOM 2152 N N . SER A 1 280 ? -5.462 4.199 -16.381 1.00 89.94 280 SER A N 1
ATOM 2153 C CA . SER A 1 280 ? -4.116 3.651 -16.545 1.00 89.94 280 SER A CA 1
ATOM 2154 C C . SER A 1 280 ? -3.969 2.319 -15.814 1.00 89.94 280 SER A C 1
ATOM 2156 O O . SER A 1 280 ? -4.324 2.193 -14.643 1.00 89.94 280 SER A O 1
ATOM 2158 N N . TYR A 1 281 ? -3.384 1.338 -16.498 1.00 93.06 281 TYR A N 1
ATOM 2159 C CA . TYR A 1 281 ? -3.040 0.060 -15.895 1.00 93.06 281 TYR A CA 1
ATOM 2160 C C . TYR A 1 281 ? -1.839 0.221 -14.950 1.00 93.06 281 TYR A C 1
ATOM 2162 O O . TYR A 1 281 ? -0.781 0.726 -15.334 1.00 93.06 281 TYR A O 1
ATOM 2170 N N . THR A 1 282 ? -2.004 -0.183 -13.693 1.00 95.12 282 THR A N 1
ATOM 2171 C CA . THR A 1 282 ? -0.998 -0.015 -12.637 1.00 95.12 282 THR A CA 1
ATOM 2172 C C . THR A 1 282 ? -0.927 -1.263 -11.754 1.00 95.12 282 THR A C 1
ATOM 2174 O O . THR A 1 282 ? -1.829 -2.110 -11.813 1.00 95.12 282 THR A O 1
ATOM 2177 N N . PRO A 1 283 ? 0.066 -1.352 -10.848 1.00 96.56 283 PRO A N 1
ATOM 2178 C CA . PRO A 1 283 ? 0.127 -2.426 -9.861 1.00 96.56 283 PRO A CA 1
ATOM 2179 C C . PRO A 1 283 ? -1.121 -2.520 -8.963 1.00 96.56 283 PRO A C 1
ATOM 2181 O O . PRO A 1 283 ? -1.372 -3.574 -8.384 1.00 96.56 283 PRO A O 1
ATOM 2184 N N . GLU A 1 284 ? -1.916 -1.445 -8.858 1.00 96.50 284 GLU A N 1
ATOM 2185 C CA . GLU A 1 284 ? -3.190 -1.419 -8.122 1.00 96.50 284 GLU A CA 1
ATOM 2186 C C . GLU A 1 284 ? -4.285 -2.255 -8.798 1.00 96.50 284 GLU A C 1
ATOM 2188 O O . GLU A 1 284 ? -5.123 -2.829 -8.108 1.00 96.50 284 GLU A O 1
ATOM 2193 N N . THR A 1 285 ? -4.284 -2.352 -10.129 1.00 96.44 285 THR A N 1
ATOM 2194 C CA . THR A 1 285 ? -5.194 -3.241 -10.872 1.00 96.44 285 THR A CA 1
ATOM 2195 C C . THR A 1 285 ? -4.615 -4.648 -10.943 1.00 96.44 285 THR A C 1
ATOM 2197 O O . THR A 1 285 ? -5.326 -5.624 -10.725 1.00 96.44 285 THR A O 1
ATOM 2200 N N . GLN A 1 286 ? -3.303 -4.760 -11.162 1.00 97.44 286 GLN A N 1
ATOM 2201 C CA . GLN A 1 286 ? -2.630 -6.050 -11.299 1.00 97.44 286 GLN A CA 1
ATOM 2202 C C . GLN A 1 286 ? -2.764 -6.945 -10.058 1.00 97.44 286 GLN A C 1
ATOM 2204 O O . GLN A 1 286 ? -2.844 -8.162 -10.191 1.00 97.44 286 GLN A O 1
ATOM 2209 N N . VAL A 1 287 ? -2.784 -6.383 -8.841 1.00 98.31 287 VAL A N 1
ATOM 2210 C CA . VAL A 1 287 ? -3.008 -7.193 -7.628 1.00 98.31 287 VAL A CA 1
ATOM 2211 C C . VAL A 1 287 ? -4.393 -7.858 -7.630 1.00 98.31 287 VAL A C 1
ATOM 2213 O O . VAL A 1 287 ? -4.511 -9.006 -7.207 1.00 98.31 287 VAL A O 1
ATOM 2216 N N . LEU A 1 288 ? -5.420 -7.191 -8.168 1.00 98.31 288 LEU A N 1
ATOM 2217 C CA . LEU A 1 288 ? -6.774 -7.743 -8.290 1.00 98.31 288 LEU A CA 1
ATOM 2218 C C . LEU A 1 288 ? -6.813 -8.884 -9.315 1.00 98.31 288 LEU A C 1
ATOM 2220 O O . LEU A 1 288 ? -7.428 -9.921 -9.075 1.00 98.31 288 LEU A O 1
ATOM 2224 N N . GLU A 1 289 ? -6.085 -8.729 -10.422 1.00 97.81 289 GLU A N 1
ATOM 2225 C CA . GLU A 1 289 ? -5.897 -9.790 -11.415 1.00 97.81 289 GLU A CA 1
ATOM 2226 C C . GLU A 1 289 ? -5.172 -11.001 -10.819 1.00 97.81 289 GLU A C 1
ATOM 2228 O O . GLU A 1 289 ? -5.581 -12.137 -11.048 1.00 97.81 289 GLU A O 1
ATOM 2233 N N . TRP A 1 290 ? -4.137 -10.781 -10.000 1.00 97.94 290 TRP A N 1
ATOM 2234 C CA . TRP A 1 290 ? -3.466 -11.863 -9.278 1.00 97.94 290 TRP A CA 1
ATOM 2235 C C . TRP A 1 290 ? -4.406 -12.595 -8.326 1.00 97.94 290 TRP A C 1
ATOM 2237 O O . TRP A 1 290 ? -4.378 -13.823 -8.290 1.00 97.94 290 TRP A O 1
ATOM 2247 N N . MET A 1 291 ? -5.256 -11.875 -7.590 1.00 97.88 291 MET A N 1
ATOM 2248 C CA . MET A 1 291 ? -6.274 -12.500 -6.744 1.00 97.88 291 MET A CA 1
ATOM 2249 C C . MET A 1 291 ? -7.225 -13.373 -7.565 1.00 97.88 291 MET A C 1
ATOM 2251 O O . MET A 1 291 ? -7.443 -14.527 -7.205 1.00 97.88 291 MET A O 1
ATOM 2255 N N . GLN A 1 292 ? -7.723 -12.872 -8.699 1.00 96.44 292 GLN A N 1
ATOM 2256 C CA . GLN A 1 292 ? -8.596 -13.637 -9.591 1.00 96.44 292 GLN A CA 1
ATOM 2257 C C . GLN A 1 292 ? -7.902 -14.893 -10.139 1.00 96.44 292 GLN A C 1
ATOM 2259 O O . GLN A 1 292 ? -8.470 -15.982 -10.086 1.00 96.44 292 GLN A O 1
ATOM 2264 N N . VAL A 1 293 ? -6.661 -14.765 -10.621 1.00 95.69 293 VAL A N 1
ATOM 2265 C CA . VAL A 1 293 ? -5.860 -15.885 -11.151 1.00 95.69 293 VAL A CA 1
ATOM 2266 C C . VAL A 1 293 ? -5.574 -16.935 -10.076 1.00 95.69 293 VAL A C 1
ATOM 2268 O O . VAL A 1 293 ? -5.538 -18.126 -10.374 1.00 95.69 293 VAL A O 1
ATOM 2271 N N . ARG A 1 294 ? -5.380 -16.510 -8.824 1.00 95.62 294 ARG A N 1
ATOM 2272 C CA . ARG A 1 294 ? -5.122 -17.395 -7.678 1.00 95.62 294 ARG A CA 1
ATOM 2273 C C . ARG A 1 294 ? -6.399 -17.905 -7.001 1.00 95.62 294 ARG A C 1
ATOM 2275 O O . ARG A 1 294 ? -6.294 -18.690 -6.066 1.00 95.62 294 ARG A O 1
ATOM 2282 N N . GLY A 1 295 ? -7.581 -17.492 -7.465 1.00 95.62 295 GLY A N 1
ATOM 2283 C CA . GLY A 1 295 ? -8.863 -17.879 -6.871 1.00 95.62 295 GLY A CA 1
ATOM 2284 C C . GLY A 1 295 ? -9.072 -17.342 -5.451 1.00 95.62 295 GLY A C 1
ATOM 2285 O O . GLY A 1 295 ? -9.788 -17.956 -4.664 1.00 95.62 295 GLY A O 1
ATOM 2286 N N . GLU A 1 296 ? -8.436 -16.223 -5.102 1.00 95.94 296 GLU A N 1
ATOM 2287 C CA . GLU A 1 296 ? -8.593 -15.610 -3.785 1.00 95.94 296 GLU A CA 1
ATOM 2288 C C . GLU A 1 296 ? -9.967 -14.942 -3.642 1.00 95.94 296 GLU A C 1
ATOM 2290 O O . GLU A 1 296 ? -10.391 -14.206 -4.540 1.00 95.94 296 GLU A O 1
ATOM 2295 N N . PRO A 1 297 ? -10.655 -15.121 -2.500 1.00 96.44 297 PRO A N 1
ATOM 2296 C CA . PRO A 1 297 ? -11.904 -14.424 -2.246 1.00 96.44 297 PRO A CA 1
ATOM 2297 C C . PRO A 1 297 ? -11.664 -12.919 -2.081 1.00 96.44 297 PRO A C 1
ATOM 2299 O O . PRO A 1 297 ? -10.686 -12.494 -1.462 1.00 96.44 297 PRO A O 1
ATOM 2302 N N . MET A 1 298 ? -12.615 -12.126 -2.575 1.00 97.69 298 MET A N 1
ATOM 2303 C CA . MET A 1 298 ? -12.638 -10.665 -2.415 1.00 97.69 298 MET A CA 1
ATOM 2304 C C . MET A 1 298 ? -13.282 -10.215 -1.099 1.00 97.69 298 MET A C 1
ATOM 2306 O O . MET A 1 298 ? -13.349 -9.022 -0.823 1.00 97.69 298 MET A O 1
ATOM 2310 N N . ASP A 1 299 ? -13.763 -11.150 -0.282 1.00 96.19 299 ASP A N 1
ATOM 2311 C CA . ASP A 1 299 ? -14.375 -10.868 1.014 1.00 96.19 299 ASP A CA 1
ATOM 2312 C C . ASP A 1 299 ? -13.474 -9.968 1.876 1.00 96.19 299 ASP A C 1
ATOM 2314 O O . ASP A 1 299 ? -12.294 -10.262 2.069 1.00 96.19 299 ASP A O 1
ATOM 2318 N N . GLY A 1 300 ? -14.031 -8.858 2.377 1.00 97.44 300 GLY A N 1
ATOM 2319 C CA . GLY A 1 300 ? -13.307 -7.910 3.232 1.00 97.44 300 GLY A CA 1
ATOM 2320 C C . GLY A 1 300 ? -12.322 -7.000 2.490 1.00 97.44 300 GLY A C 1
ATOM 2321 O O . GLY A 1 300 ? -11.731 -6.099 3.086 1.00 97.44 300 GLY A O 1
ATOM 2322 N N . MET A 1 301 ? -12.164 -7.176 1.175 1.00 98.69 301 MET A N 1
ATOM 2323 C CA . MET A 1 301 ? -11.365 -6.268 0.360 1.00 98.69 301 MET A CA 1
ATOM 2324 C C . MET A 1 301 ? -12.096 -4.944 0.157 1.00 98.69 301 MET A C 1
ATOM 2326 O O . MET A 1 301 ? -13.319 -4.896 -0.010 1.00 98.69 301 MET A O 1
ATOM 2330 N N . ILE A 1 302 ? -11.323 -3.865 0.145 1.00 98.75 302 ILE A N 1
ATOM 2331 C CA . ILE A 1 302 ? -11.814 -2.498 0.010 1.00 98.75 302 ILE A CA 1
ATOM 2332 C C . ILE A 1 302 ? -11.058 -1.819 -1.128 1.00 98.75 302 ILE A C 1
ATOM 2334 O O . ILE A 1 302 ? -9.824 -1.771 -1.123 1.00 98.75 302 ILE A O 1
ATOM 2338 N N . VAL A 1 303 ? -11.789 -1.262 -2.093 1.00 98.25 303 VAL A N 1
ATOM 2339 C CA . VAL A 1 303 ? -11.197 -0.381 -3.106 1.00 98.25 303 VAL A CA 1
ATOM 2340 C C . VAL A 1 303 ? -11.308 1.077 -2.668 1.00 98.25 303 VAL A C 1
ATOM 2342 O O . VAL A 1 303 ? -12.355 1.519 -2.194 1.00 98.25 303 VAL A O 1
ATOM 2345 N N . MET A 1 304 ? -10.225 1.830 -2.836 1.00 97.75 304 MET A N 1
ATOM 2346 C CA . MET A 1 304 ? -10.146 3.243 -2.476 1.00 97.75 304 MET A CA 1
ATOM 2347 C C . MET A 1 304 ? -10.178 4.120 -3.723 1.00 97.75 304 MET A C 1
ATOM 2349 O O . MET A 1 304 ? -9.413 3.893 -4.661 1.00 97.75 304 MET A O 1
ATOM 2353 N N . PHE A 1 305 ? -11.028 5.141 -3.738 1.00 96.25 305 PHE A N 1
ATOM 2354 C CA . PHE A 1 305 ? -11.097 6.111 -4.832 1.00 96.25 305 PHE A CA 1
ATOM 2355 C C . PHE A 1 305 ? -11.761 7.413 -4.381 1.00 96.25 305 PHE A C 1
ATOM 2357 O O . PHE A 1 305 ? -12.427 7.460 -3.354 1.00 96.25 305 PHE A O 1
ATOM 2364 N N . ALA A 1 306 ? -11.578 8.499 -5.133 1.00 93.75 306 ALA A N 1
ATOM 2365 C CA . ALA A 1 306 ? -12.255 9.759 -4.825 1.00 93.75 306 ALA A CA 1
ATOM 2366 C C . ALA A 1 306 ? -13.673 9.791 -5.429 1.00 93.75 306 ALA A C 1
ATOM 2368 O O . ALA A 1 306 ? -13.873 9.269 -6.525 1.00 93.75 306 ALA A O 1
ATOM 2369 N N . PRO A 1 307 ? -14.651 10.472 -4.798 1.00 93.44 307 PRO A N 1
ATOM 2370 C CA . PRO A 1 307 ? -16.025 10.557 -5.310 1.00 93.44 307 PRO A CA 1
ATOM 2371 C C . PRO A 1 307 ? -16.162 11.434 -6.571 1.00 93.44 307 PRO A C 1
ATOM 2373 O O . PRO A 1 307 ? -17.234 11.521 -7.168 1.00 93.44 307 PRO A O 1
ATOM 2376 N N . GLY A 1 308 ? -15.088 12.113 -6.988 1.00 88.06 308 GLY A N 1
ATOM 2377 C CA . GLY A 1 308 ? -15.059 12.887 -8.226 1.00 88.06 308 GLY A CA 1
ATOM 2378 C C . GLY A 1 308 ? -15.123 11.988 -9.464 1.00 88.06 308 GLY A C 1
ATOM 2379 O O . GLY A 1 308 ? -14.561 10.897 -9.475 1.00 88.06 308 GLY A O 1
ATOM 2380 N N . LYS A 1 309 ? -15.767 12.475 -10.534 1.00 86.25 309 LYS A N 1
ATOM 2381 C CA . LYS A 1 309 ? -16.129 11.693 -11.733 1.00 86.25 309 LYS A CA 1
ATOM 2382 C C . LYS A 1 309 ? -15.051 10.716 -12.236 1.00 86.25 309 LYS A C 1
ATOM 2384 O O . LYS A 1 309 ? -15.362 9.550 -12.437 1.00 86.25 309 LYS A O 1
ATOM 2389 N N . GLY A 1 310 ? -13.814 11.177 -12.443 1.00 85.69 310 GLY A N 1
ATOM 2390 C CA . GLY A 1 310 ? -12.757 10.352 -13.046 1.00 85.69 310 GLY A CA 1
ATOM 2391 C C . GLY A 1 310 ? -12.330 9.164 -12.179 1.00 85.69 310 GLY A C 1
ATOM 2392 O O . GLY A 1 310 ? -12.304 8.033 -12.652 1.00 85.69 310 GLY A O 1
ATOM 2393 N N . ASP A 1 311 ? -12.039 9.410 -10.902 1.00 90.06 311 ASP A N 1
ATOM 2394 C CA . ASP A 1 311 ? -11.629 8.351 -9.969 1.00 90.06 311 ASP A CA 1
ATOM 2395 C C . ASP A 1 311 ? -12.813 7.445 -9.603 1.00 90.06 311 ASP A C 1
ATOM 2397 O O . ASP A 1 311 ? -12.657 6.233 -9.474 1.00 90.06 311 ASP A O 1
ATOM 2401 N N . ARG A 1 312 ? -14.021 8.017 -9.523 1.00 94.00 312 ARG A N 1
ATOM 2402 C CA . ARG A 1 312 ? -15.271 7.282 -9.314 1.00 94.00 312 ARG A CA 1
ATOM 2403 C C . ARG A 1 312 ? -15.534 6.253 -10.408 1.00 94.00 312 ARG A C 1
ATOM 2405 O O . ARG A 1 312 ? -15.903 5.126 -10.094 1.00 94.00 312 ARG A O 1
ATOM 2412 N N . GLU A 1 313 ? -15.347 6.615 -11.677 1.00 95.00 313 GLU A N 1
ATOM 2413 C CA . GLU A 1 313 ? -15.508 5.685 -12.802 1.00 95.00 313 GLU A CA 1
ATOM 2414 C C . GLU A 1 313 ? -14.529 4.502 -12.699 1.00 95.00 313 GLU A C 1
ATOM 2416 O O . GLU A 1 313 ? -14.945 3.354 -12.863 1.00 95.00 313 GLU A O 1
ATOM 2421 N N . ALA A 1 314 ? -13.261 4.759 -12.356 1.00 93.44 314 ALA A N 1
ATOM 2422 C CA . ALA A 1 314 ? -12.252 3.715 -12.167 1.00 93.44 314 ALA A CA 1
ATOM 2423 C C . ALA A 1 314 ? -12.562 2.807 -10.961 1.00 93.44 314 ALA A C 1
ATOM 2425 O O . ALA A 1 314 ? -12.529 1.582 -11.082 1.00 93.44 314 ALA A O 1
ATOM 2426 N N . GLY A 1 315 ? -12.937 3.394 -9.819 1.00 96.50 315 GLY A N 1
ATOM 2427 C CA . GLY A 1 315 ? -13.329 2.663 -8.612 1.00 96.50 315 GLY A CA 1
ATOM 2428 C C . GLY A 1 315 ? -14.545 1.760 -8.821 1.00 96.50 315 GLY A C 1
ATOM 2429 O O . GLY A 1 315 ? -14.503 0.574 -8.498 1.00 96.50 315 GLY A O 1
ATOM 2430 N N . ILE A 1 316 ? -15.609 2.287 -9.437 1.00 97.94 316 ILE A N 1
ATOM 2431 C CA . ILE A 1 316 ? -16.815 1.513 -9.773 1.00 97.94 316 ILE A CA 1
ATOM 2432 C C . ILE A 1 316 ? -16.492 0.382 -10.750 1.00 97.94 316 ILE A C 1
ATOM 2434 O O . ILE A 1 316 ? -17.019 -0.722 -10.604 1.00 97.94 316 ILE A O 1
ATOM 2438 N N . LYS A 1 317 ? -15.637 0.641 -11.748 1.00 97.25 317 LYS A N 1
ATOM 2439 C CA . LYS A 1 317 ? -15.196 -0.392 -12.688 1.00 97.25 317 LYS A CA 1
ATOM 2440 C C . LYS A 1 317 ? -14.483 -1.526 -11.951 1.00 97.25 317 LYS A C 1
ATOM 2442 O O . LYS A 1 317 ? -14.837 -2.679 -12.158 1.00 97.25 317 LYS A O 1
ATOM 2447 N N . ALA A 1 318 ? -13.557 -1.212 -11.044 1.00 97.38 318 ALA A N 1
ATOM 2448 C CA . ALA A 1 318 ? -12.865 -2.223 -10.246 1.00 97.38 318 ALA A CA 1
ATOM 2449 C C . ALA A 1 318 ? -13.833 -3.056 -9.381 1.00 97.38 318 ALA A C 1
ATOM 2451 O O . ALA A 1 318 ? -13.712 -4.278 -9.339 1.00 97.38 318 ALA A O 1
ATOM 2452 N N . ILE A 1 319 ? -14.833 -2.426 -8.751 1.00 98.50 319 ILE A N 1
ATOM 2453 C CA . ILE A 1 319 ? -15.872 -3.139 -7.982 1.00 98.50 319 ILE A CA 1
ATOM 2454 C C . ILE A 1 319 ? -16.618 -4.141 -8.859 1.00 98.50 319 ILE A C 1
ATOM 2456 O O . ILE A 1 319 ? -16.765 -5.297 -8.474 1.00 98.50 319 ILE A O 1
ATOM 2460 N N . LYS A 1 320 ? -17.073 -3.712 -10.040 1.00 98.06 320 LYS A N 1
ATOM 2461 C CA . LYS A 1 320 ? -17.869 -4.555 -10.941 1.00 98.06 320 LYS A CA 1
ATOM 2462 C C . LYS A 1 320 ? -17.056 -5.688 -11.555 1.00 98.06 320 LYS A C 1
ATOM 2464 O O . LYS A 1 320 ? -17.540 -6.813 -11.599 1.00 98.06 320 LYS A O 1
ATOM 2469 N N . ASP A 1 321 ? -15.848 -5.389 -12.017 1.00 97.12 321 ASP A N 1
ATOM 2470 C CA . ASP A 1 321 ? -15.034 -6.348 -12.763 1.00 97.12 321 ASP A CA 1
ATOM 2471 C C . ASP A 1 321 ? -14.456 -7.439 -11.860 1.00 97.12 321 ASP A C 1
ATOM 2473 O O . ASP A 1 321 ? -14.357 -8.591 -12.277 1.00 97.12 321 ASP A O 1
ATOM 2477 N N . PHE A 1 322 ? -14.100 -7.086 -10.621 1.00 97.62 322 PHE A N 1
ATOM 2478 C CA . PHE A 1 322 ? -13.453 -8.007 -9.687 1.00 97.62 322 PHE A CA 1
ATOM 2479 C C . PHE A 1 322 ? -14.374 -8.486 -8.562 1.00 97.62 322 PHE A C 1
ATOM 2481 O O . PHE A 1 322 ? -14.005 -9.401 -7.836 1.00 97.62 322 PHE A O 1
ATOM 2488 N N . GLY A 1 323 ? -15.567 -7.907 -8.403 1.00 98.00 323 GLY A N 1
ATOM 2489 C CA . GLY A 1 323 ? -16.495 -8.265 -7.328 1.00 98.00 323 GLY A CA 1
ATOM 2490 C C . GLY A 1 323 ? -16.039 -7.789 -5.945 1.00 98.00 323 GLY A C 1
ATOM 2491 O O . GLY A 1 323 ? -16.269 -8.482 -4.955 1.00 98.00 323 GLY A O 1
ATOM 2492 N N . ILE A 1 324 ? -15.374 -6.631 -5.864 1.00 98.44 324 ILE A N 1
ATOM 2493 C CA . ILE A 1 324 ? -14.878 -6.078 -4.593 1.00 98.44 324 ILE A CA 1
ATOM 2494 C C . ILE A 1 324 ? -16.073 -5.631 -3.739 1.00 98.44 324 ILE A C 1
ATOM 2496 O O . ILE A 1 324 ? -16.872 -4.815 -4.202 1.00 98.44 324 ILE A O 1
ATOM 2500 N N . PRO A 1 325 ? -16.217 -6.121 -2.498 1.00 98.31 325 PRO A N 1
ATOM 2501 C CA . PRO A 1 325 ? -17.461 -5.966 -1.765 1.00 98.31 325 PRO A CA 1
ATOM 2502 C C . PRO A 1 325 ? -17.580 -4.651 -0.992 1.00 98.31 325 PRO A C 1
ATOM 2504 O O . PRO A 1 325 ? -18.666 -4.359 -0.508 1.00 98.31 325 PRO A O 1
ATOM 2507 N N . ASN A 1 326 ? -16.511 -3.862 -0.854 1.00 98.81 326 ASN A N 1
ATOM 2508 C CA . ASN A 1 326 ? -16.521 -2.640 -0.047 1.00 98.81 326 ASN A CA 1
ATOM 2509 C C . ASN A 1 326 ? -15.842 -1.471 -0.763 1.00 98.81 326 ASN A C 1
ATOM 2511 O O . ASN A 1 326 ? -14.954 -1.655 -1.603 1.00 98.81 326 ASN A O 1
ATOM 2515 N N . ALA A 1 327 ? -16.226 -0.256 -0.376 1.00 98.69 327 ALA A N 1
ATOM 2516 C CA . ALA A 1 327 ? -15.689 0.975 -0.938 1.00 98.69 327 ALA A CA 1
ATOM 2517 C C . ALA A 1 327 ? -15.163 1.924 0.143 1.00 98.69 327 ALA A C 1
ATOM 2519 O O . ALA A 1 327 ? -15.751 2.085 1.212 1.00 98.69 327 ALA A O 1
ATOM 2520 N N . PHE A 1 328 ? -14.077 2.610 -0.186 1.00 98.50 328 PHE A N 1
ATOM 2521 C CA . PHE A 1 328 ? -13.485 3.681 0.599 1.00 98.50 328 PHE A CA 1
ATOM 2522 C C . PHE A 1 328 ? -13.431 4.936 -0.267 1.00 98.50 328 PHE A C 1
ATOM 2524 O O . PHE A 1 328 ? -12.765 4.958 -1.305 1.00 98.50 328 PHE A O 1
ATOM 2531 N N . LEU A 1 329 ? -14.134 5.984 0.151 1.00 97.94 329 LEU A N 1
ATOM 2532 C CA . LEU A 1 329 ? -14.219 7.240 -0.580 1.00 97.94 329 LEU A CA 1
ATOM 2533 C C . LEU A 1 329 ? -13.280 8.274 0.035 1.00 97.94 329 LEU A C 1
ATOM 2535 O O . LEU A 1 329 ? -13.486 8.733 1.155 1.00 97.94 329 LEU A O 1
ATOM 2539 N N . ASP A 1 330 ? -12.264 8.647 -0.733 1.00 94.19 330 ASP A N 1
ATOM 2540 C CA . ASP A 1 330 ? -11.236 9.61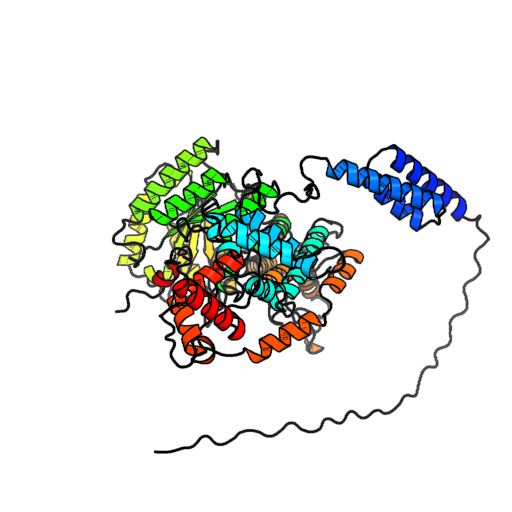9 -0.367 1.00 94.19 330 ASP A CA 1
ATOM 2541 C C . ASP A 1 330 ? -11.696 11.031 -0.767 1.00 94.19 330 ASP A C 1
ATOM 2543 O O . ASP A 1 330 ? -11.734 11.364 -1.958 1.00 94.19 330 ASP A O 1
ATOM 2547 N N . LEU A 1 331 ? -12.059 11.881 0.196 1.00 92.19 331 LEU A N 1
ATOM 2548 C CA . LEU A 1 331 ? -12.526 13.241 -0.085 1.00 92.19 331 LEU A CA 1
ATOM 2549 C C . LEU A 1 331 ? -11.800 14.288 0.757 1.00 92.19 331 LEU A C 1
ATOM 2551 O O . LEU A 1 331 ? -11.446 14.041 1.900 1.00 92.19 331 LEU A O 1
ATOM 2555 N N . THR A 1 332 ? -11.616 15.489 0.210 1.00 86.94 332 THR A N 1
ATOM 2556 C CA . THR A 1 332 ? -11.163 16.640 1.002 1.00 86.94 332 THR A CA 1
ATOM 2557 C C . THR A 1 332 ? -12.244 17.707 1.036 1.00 86.94 332 THR A C 1
ATOM 2559 O O . THR A 1 332 ? -12.956 17.926 0.055 1.00 86.94 332 THR A O 1
ATOM 2562 N N . MET A 1 333 ? -12.363 18.373 2.182 1.00 85.06 333 MET A N 1
ATOM 2563 C CA . MET A 1 333 ? -13.287 19.493 2.377 1.00 85.06 333 MET A CA 1
ATOM 2564 C C . MET A 1 333 ? -12.714 20.814 1.854 1.00 85.06 333 MET A C 1
ATOM 2566 O O . MET A 1 333 ? -13.432 21.802 1.694 1.00 85.06 333 MET A O 1
ATOM 2570 N N . LYS A 1 334 ? -11.410 20.847 1.566 1.00 75.00 334 LYS A N 1
ATOM 2571 C CA . LYS A 1 334 ? -10.758 21.998 0.955 1.00 75.00 334 LYS A CA 1
ATOM 2572 C C . LYS A 1 334 ? -11.060 22.014 -0.544 1.00 75.00 334 LYS A C 1
ATOM 2574 O O . LYS A 1 334 ? -10.900 21.005 -1.227 1.00 75.00 334 LYS A O 1
ATOM 2579 N N . ALA A 1 335 ? -11.422 23.174 -1.091 1.00 62.75 335 ALA A N 1
ATOM 2580 C CA . ALA A 1 335 ? -11.381 23.362 -2.537 1.00 62.75 335 ALA A CA 1
ATOM 2581 C C . ALA A 1 335 ? -9.930 23.137 -2.996 1.00 62.75 335 ALA A C 1
ATOM 2583 O O . ALA A 1 335 ? -9.040 23.928 -2.695 1.00 62.75 335 ALA A O 1
ATOM 2584 N N . SER A 1 336 ? -9.672 21.998 -3.631 1.00 54.12 336 SER A N 1
ATOM 2585 C CA . SER A 1 336 ? -8.346 21.617 -4.109 1.00 54.12 336 SER A CA 1
ATOM 2586 C C . SER A 1 336 ? -8.323 21.661 -5.633 1.00 54.12 336 SER A C 1
ATOM 2588 O O . SER A 1 336 ? -9.360 21.521 -6.282 1.00 54.12 336 SER A O 1
ATOM 2590 N N . VAL A 1 337 ? -7.130 21.795 -6.219 1.00 49.25 337 VAL A N 1
ATOM 2591 C CA . VAL A 1 337 ? -6.904 21.799 -7.678 1.00 49.25 337 VAL A CA 1
ATOM 2592 C C . VAL A 1 337 ? -7.549 20.581 -8.381 1.00 49.25 337 VAL A C 1
ATOM 2594 O O . VAL A 1 337 ? -7.924 20.665 -9.551 1.00 49.25 337 VAL A O 1
ATOM 2597 N N . ARG A 1 338 ? -7.746 19.462 -7.659 1.00 45.69 338 ARG A N 1
ATOM 2598 C CA . ARG A 1 338 ? -8.431 18.238 -8.130 1.00 45.69 338 ARG A CA 1
ATOM 2599 C C . ARG A 1 338 ? -9.961 18.365 -8.148 1.00 45.69 338 ARG A C 1
ATOM 2601 O O . ARG A 1 338 ? -10.602 17.784 -9.015 1.00 45.69 338 ARG A O 1
ATOM 2608 N N . PHE A 1 339 ? -10.543 19.131 -7.227 1.00 50.03 339 PHE A N 1
ATOM 2609 C CA . PHE A 1 339 ? -11.988 19.235 -6.984 1.00 50.03 339 PHE A CA 1
ATOM 2610 C C . PHE A 1 339 ? -12.571 20.564 -7.504 1.00 50.03 339 PHE A C 1
ATOM 2612 O O . PHE A 1 339 ? -13.308 21.247 -6.793 1.00 50.03 339 PHE A O 1
ATOM 2619 N N . LYS A 1 340 ? -12.206 20.967 -8.735 1.00 49.75 340 LYS A N 1
ATOM 2620 C CA . LYS A 1 340 ? -12.654 22.205 -9.421 1.00 49.75 340 LYS A CA 1
ATOM 2621 C C . LYS A 1 340 ? -14.117 22.564 -9.113 1.00 49.75 340 LYS A C 1
ATOM 2623 O O . LYS A 1 340 ? -14.980 21.961 -9.733 1.00 49.75 340 LYS A O 1
ATOM 2628 N N . GLN A 1 341 ? -14.403 23.519 -8.216 1.00 50.69 341 GLN A N 1
ATOM 2629 C CA . GLN A 1 341 ? -15.772 23.906 -7.792 1.00 50.69 341 GLN A CA 1
ATOM 2630 C C . GLN A 1 341 ? -16.781 22.736 -7.710 1.00 50.69 341 GLN A C 1
ATOM 2632 O O . GLN A 1 341 ? -17.981 22.927 -7.902 1.00 50.69 341 GLN A O 1
ATOM 2637 N N . SER A 1 342 ? -16.313 21.506 -7.484 1.00 54.78 342 SER A N 1
ATOM 2638 C CA . SER A 1 342 ? -17.187 20.351 -7.498 1.00 54.78 342 SER A CA 1
ATOM 2639 C C . SER A 1 342 ? -17.826 20.347 -6.136 1.00 54.78 342 SER A C 1
ATOM 2641 O O . SER A 1 342 ? -17.117 20.326 -5.128 1.00 54.78 342 SER A O 1
ATOM 2643 N N . ASP A 1 343 ? -19.148 20.405 -6.115 1.00 81.31 343 ASP A N 1
ATOM 2644 C CA . ASP A 1 343 ? -19.911 20.212 -4.901 1.00 81.31 343 ASP A CA 1
ATOM 2645 C C . ASP A 1 343 ? -19.599 18.808 -4.359 1.00 81.31 343 ASP A C 1
ATOM 2647 O O . ASP A 1 343 ? -20.130 17.796 -4.828 1.00 81.31 343 ASP A O 1
ATOM 2651 N N . PHE A 1 344 ? -18.646 18.738 -3.425 1.00 85.31 344 PHE A N 1
ATOM 2652 C CA . PHE A 1 344 ? -18.188 17.483 -2.842 1.00 85.31 344 PHE A CA 1
ATOM 2653 C C . PHE A 1 344 ? -19.326 16.811 -2.072 1.00 85.31 344 PHE A C 1
ATOM 2655 O O . PHE A 1 344 ? -19.380 15.584 -2.030 1.00 85.31 344 PHE A O 1
ATOM 2662 N N . VAL A 1 345 ? -20.263 17.598 -1.526 1.00 91.81 345 VAL A N 1
ATOM 2663 C CA . VAL A 1 345 ? -21.437 17.079 -0.826 1.00 91.81 345 VAL A CA 1
ATOM 2664 C C . VAL A 1 345 ? -22.280 16.266 -1.801 1.00 91.81 345 VAL A C 1
ATOM 2666 O O . VAL A 1 345 ? -22.533 15.090 -1.543 1.00 91.81 345 VAL A O 1
ATOM 2669 N N . SER A 1 346 ? -22.623 16.855 -2.951 1.00 92.69 346 SER A N 1
ATOM 2670 C CA . SER A 1 346 ? -23.360 16.164 -4.016 1.00 92.69 346 SER A CA 1
ATOM 2671 C C . SER A 1 346 ? -22.575 14.992 -4.610 1.00 92.69 346 SER A C 1
ATOM 2673 O O . SER A 1 346 ? -23.152 13.940 -4.866 1.00 92.69 346 SER A O 1
ATOM 2675 N N . SER A 1 347 ? -21.256 15.129 -4.778 1.00 93.25 347 SER A N 1
ATOM 2676 C CA . SER A 1 347 ? -20.411 14.066 -5.347 1.00 93.25 347 SER A CA 1
ATOM 2677 C C . SER A 1 347 ? -20.361 12.823 -4.451 1.00 93.25 347 SER A C 1
ATOM 2679 O O . SER A 1 347 ? -20.405 11.701 -4.956 1.00 93.25 347 SER A O 1
ATOM 2681 N N . VAL A 1 348 ? -20.284 13.005 -3.126 1.00 96.12 348 VAL A N 1
ATOM 2682 C CA . VAL A 1 348 ? -20.352 11.902 -2.152 1.00 96.12 348 VAL A CA 1
ATOM 2683 C C . VAL A 1 348 ? -21.710 11.216 -2.226 1.00 96.12 348 VAL A C 1
ATOM 2685 O O . VAL A 1 348 ? -21.746 9.998 -2.365 1.00 96.12 348 VAL A O 1
ATOM 2688 N N . LEU A 1 349 ? -22.807 11.980 -2.192 1.00 97.50 349 LEU A N 1
ATOM 2689 C CA . LEU A 1 349 ? -24.161 11.421 -2.250 1.00 97.50 349 LEU A CA 1
ATOM 2690 C C . LEU A 1 349 ? -24.401 10.620 -3.532 1.00 97.50 349 LEU A C 1
ATOM 2692 O O . LEU A 1 349 ? -24.793 9.464 -3.452 1.00 97.50 349 LEU A O 1
ATOM 2696 N N . GLU A 1 350 ? -24.064 11.187 -4.692 1.00 97.00 350 GLU A N 1
ATOM 2697 C CA . GLU A 1 350 ? -24.185 10.500 -5.983 1.00 97.00 350 GLU A CA 1
ATOM 2698 C C . GLU A 1 350 ? -23.374 9.196 -6.004 1.00 97.00 350 GLU A C 1
ATOM 2700 O O . GLU A 1 350 ? -23.841 8.168 -6.485 1.00 97.00 350 GLU A O 1
ATOM 2705 N N . THR A 1 351 ? -22.153 9.217 -5.462 1.00 97.75 351 THR A N 1
ATOM 2706 C CA . THR A 1 351 ? -21.299 8.022 -5.412 1.00 97.75 351 THR A CA 1
ATOM 2707 C C . THR A 1 351 ? -21.881 6.951 -4.494 1.00 97.75 351 THR A C 1
ATOM 2709 O O . THR A 1 351 ? -21.869 5.775 -4.850 1.00 97.75 351 THR A O 1
ATOM 2712 N N . VAL A 1 352 ? -22.393 7.347 -3.328 1.00 98.50 352 VAL A N 1
ATOM 2713 C CA . VAL A 1 352 ? -23.022 6.441 -2.362 1.00 98.50 352 VAL A CA 1
ATOM 2714 C C . VAL A 1 352 ? -24.287 5.810 -2.941 1.00 98.50 352 VAL A C 1
ATOM 2716 O O . VAL A 1 352 ? -24.451 4.603 -2.800 1.00 98.50 352 VAL A O 1
ATOM 2719 N N . ASP A 1 353 ? -25.129 6.577 -3.635 1.00 98.44 353 ASP A N 1
ATOM 2720 C CA . ASP A 1 353 ? -26.337 6.055 -4.287 1.00 98.44 353 ASP A CA 1
ATOM 2721 C C . ASP A 1 353 ? -25.978 5.002 -5.353 1.00 98.44 353 ASP A C 1
ATOM 2723 O O . ASP A 1 353 ? -26.536 3.906 -5.367 1.00 98.44 353 ASP A O 1
ATOM 2727 N N . ILE A 1 354 ? -24.975 5.282 -6.197 1.00 98.50 354 ILE A N 1
ATOM 2728 C CA . ILE A 1 354 ? -24.506 4.323 -7.210 1.00 98.50 354 ILE A CA 1
ATOM 2729 C C . ILE A 1 354 ? -23.961 3.043 -6.559 1.00 98.50 354 ILE A C 1
ATOM 2731 O O . ILE A 1 354 ? -24.218 1.938 -7.041 1.00 98.50 354 ILE A O 1
ATOM 2735 N N . LEU A 1 355 ? -23.185 3.172 -5.481 1.00 98.56 355 LEU A N 1
ATOM 2736 C CA . LEU A 1 355 ? -22.635 2.021 -4.767 1.00 98.56 355 LEU A CA 1
ATOM 2737 C C . LEU A 1 355 ? -23.723 1.201 -4.071 1.00 98.56 355 LEU A C 1
ATOM 2739 O O . LEU A 1 355 ? -23.655 -0.023 -4.110 1.00 98.56 355 LEU A O 1
ATOM 2743 N N . ASP A 1 356 ? -24.736 1.845 -3.488 1.00 98.56 356 ASP A N 1
ATOM 2744 C CA . ASP A 1 356 ? -25.886 1.166 -2.886 1.00 98.56 356 ASP A CA 1
ATOM 2745 C C . ASP A 1 356 ? -26.624 0.296 -3.914 1.00 98.56 356 ASP A C 1
ATOM 2747 O O . ASP A 1 356 ? -26.896 -0.876 -3.649 1.00 98.56 356 ASP A O 1
ATOM 2751 N N . GLU A 1 357 ? -26.862 0.825 -5.120 1.00 98.56 357 GLU A N 1
ATOM 2752 C CA . GLU A 1 357 ? -27.459 0.071 -6.229 1.00 98.56 357 GLU A CA 1
ATOM 2753 C C . GLU A 1 357 ? -26.582 -1.103 -6.682 1.00 98.56 357 GLU A C 1
ATOM 2755 O O . GLU A 1 357 ? -27.082 -2.214 -6.881 1.00 98.56 357 GLU A O 1
ATOM 2760 N N . ILE A 1 358 ? -25.270 -0.884 -6.831 1.00 98.56 358 ILE A N 1
ATOM 2761 C CA . ILE A 1 358 ? -24.324 -1.937 -7.224 1.00 98.56 358 ILE A CA 1
ATOM 2762 C C . ILE A 1 358 ? -24.304 -3.050 -6.177 1.00 98.56 358 ILE A C 1
ATOM 2764 O O . ILE A 1 358 ? -24.455 -4.219 -6.527 1.00 98.56 358 ILE A O 1
ATOM 2768 N N . PHE A 1 359 ? -24.162 -2.703 -4.899 1.00 98.62 359 PHE A N 1
ATOM 2769 C CA . PHE A 1 359 ? -24.108 -3.669 -3.805 1.00 98.62 359 PHE A CA 1
ATOM 2770 C C . PHE A 1 359 ? -25.432 -4.413 -3.622 1.00 98.62 359 PHE A C 1
ATOM 2772 O O . PHE A 1 359 ? -25.418 -5.620 -3.382 1.00 98.62 359 PHE A O 1
ATOM 2779 N N . ALA A 1 360 ? -26.574 -3.751 -3.825 1.00 98.31 360 ALA A N 1
ATOM 2780 C CA . ALA A 1 360 ? -27.866 -4.427 -3.889 1.00 98.31 360 ALA A CA 1
ATOM 2781 C C . ALA A 1 360 ? -27.932 -5.421 -5.065 1.00 98.31 360 ALA A C 1
ATOM 2783 O O . ALA A 1 360 ? -28.389 -6.550 -4.892 1.00 98.31 360 ALA A O 1
ATOM 2784 N N . GLY A 1 361 ? -27.420 -5.045 -6.242 1.00 98.38 361 GLY A N 1
ATOM 2785 C CA . GLY A 1 361 ? -27.315 -5.929 -7.408 1.00 98.38 361 GLY A CA 1
ATOM 2786 C C . GLY A 1 361 ? -26.370 -7.119 -7.205 1.00 98.38 361 GLY A C 1
ATOM 2787 O O . GLY A 1 361 ? -26.592 -8.182 -7.780 1.00 98.38 361 GLY A O 1
ATOM 2788 N N . MET A 1 362 ? -25.357 -6.968 -6.348 1.00 98.06 362 MET A N 1
ATOM 2789 C CA . MET A 1 362 ? -24.467 -8.048 -5.902 1.00 98.06 362 MET A CA 1
ATOM 2790 C C . MET A 1 362 ? -25.091 -8.931 -4.806 1.00 98.06 362 MET A C 1
ATOM 2792 O O . MET A 1 362 ? -24.491 -9.929 -4.412 1.00 98.06 362 MET A O 1
ATOM 2796 N N . GLY A 1 363 ? -26.290 -8.593 -4.320 1.00 98.12 363 GLY A N 1
ATOM 2797 C CA . GLY A 1 363 ? -27.002 -9.347 -3.288 1.00 98.12 363 GLY A CA 1
ATOM 2798 C C . GLY A 1 363 ? -26.524 -9.074 -1.860 1.00 98.12 363 GLY A C 1
ATOM 2799 O O . GLY A 1 363 ? -26.772 -9.894 -0.980 1.00 98.12 363 GLY A O 1
ATOM 2800 N N . PHE A 1 364 ? -25.832 -7.958 -1.611 1.00 98.12 364 PHE A N 1
ATOM 2801 C CA . PHE A 1 364 ? -25.397 -7.590 -0.263 1.00 98.12 364 PHE A CA 1
ATOM 2802 C C . PHE A 1 364 ? -26.521 -6.942 0.546 1.00 98.12 364 PHE A C 1
ATOM 2804 O O . PHE A 1 364 ? -27.289 -6.123 0.030 1.00 98.12 364 PHE A O 1
ATOM 2811 N N . GLU A 1 365 ? -26.555 -7.266 1.841 1.00 96.94 365 GLU A N 1
ATOM 2812 C CA . GLU A 1 365 ? -27.539 -6.761 2.802 1.00 96.94 365 GLU A CA 1
ATOM 2813 C C . GLU A 1 365 ? -27.647 -5.230 2.757 1.00 96.94 365 GLU A C 1
ATOM 2815 O O . GLU A 1 365 ? -26.613 -4.561 2.740 1.00 96.94 365 GLU A O 1
ATOM 2820 N N . PRO A 1 366 ? -28.860 -4.644 2.751 1.00 95.19 366 PRO A N 1
ATOM 2821 C CA . PRO A 1 366 ? -29.036 -3.193 2.688 1.00 95.19 366 PRO A CA 1
ATOM 2822 C C . PRO A 1 366 ? -28.398 -2.429 3.852 1.00 95.19 366 PRO A C 1
ATOM 2824 O O . PRO A 1 366 ? -27.931 -1.317 3.638 1.00 95.19 366 PRO A O 1
ATOM 2827 N N . ASN A 1 367 ? -28.385 -3.011 5.057 1.00 96.56 367 ASN A N 1
ATOM 2828 C CA . ASN A 1 367 ? -27.642 -2.500 6.210 1.00 96.56 367 ASN A CA 1
ATOM 2829 C C . ASN A 1 367 ? -26.478 -3.469 6.504 1.00 96.56 367 ASN A C 1
ATOM 2831 O O . ASN A 1 367 ? -26.708 -4.516 7.113 1.00 96.56 367 ASN A O 1
ATOM 2835 N N . PRO A 1 368 ? -25.252 -3.165 6.048 1.00 97.19 368 PRO A N 1
ATOM 2836 C CA . PRO A 1 368 ? -24.094 -4.035 6.185 1.00 97.19 368 PRO A CA 1
ATOM 2837 C C . PRO A 1 368 ? -23.391 -3.881 7.545 1.00 97.19 368 PRO A C 1
ATOM 2839 O O . PRO A 1 368 ? -22.311 -4.440 7.734 1.00 97.19 368 PRO A O 1
ATOM 2842 N N . TRP A 1 369 ? -23.953 -3.115 8.490 1.00 97.62 369 TRP A N 1
ATOM 2843 C CA . TRP A 1 369 ? -23.340 -2.891 9.795 1.00 97.62 369 TRP A CA 1
ATOM 2844 C C . TRP A 1 369 ? -23.056 -4.203 10.543 1.00 97.62 369 TRP A C 1
ATOM 2846 O O . TRP A 1 369 ? -23.948 -4.975 10.899 1.00 97.62 369 TRP A O 1
ATOM 2856 N N . ARG A 1 370 ? -21.773 -4.437 10.827 1.00 97.44 370 ARG A N 1
ATOM 2857 C CA . ARG A 1 370 ? -21.303 -5.505 11.725 1.00 97.44 370 ARG A CA 1
ATOM 2858 C C . ARG A 1 370 ? -21.297 -5.038 13.188 1.00 97.44 370 ARG A C 1
ATOM 2860 O O . ARG A 1 370 ? -20.797 -3.960 13.508 1.00 97.44 370 ARG A O 1
ATOM 2867 N N . THR A 1 371 ? -21.795 -5.863 14.103 1.00 96.44 371 THR A N 1
ATOM 2868 C CA . THR A 1 371 ? -21.679 -5.574 15.543 1.00 96.44 371 THR A CA 1
ATOM 2869 C C . THR A 1 371 ? -20.213 -5.603 15.989 1.00 96.44 371 THR A C 1
ATOM 2871 O O . THR A 1 371 ? -19.346 -6.093 15.258 1.00 96.44 371 THR A O 1
ATOM 2874 N N . GLU A 1 372 ? -19.920 -5.101 17.193 1.00 93.81 372 GLU A N 1
ATOM 2875 C CA . GLU A 1 372 ? -18.564 -5.166 17.758 1.00 93.81 372 GLU A CA 1
ATOM 2876 C C . GLU A 1 372 ? -18.052 -6.615 17.804 1.00 93.81 372 GLU A C 1
ATOM 2878 O O . GLU A 1 372 ? -16.874 -6.855 17.573 1.00 93.81 372 GLU A O 1
ATOM 2883 N N . GLU A 1 373 ? -18.937 -7.600 17.983 1.00 94.12 373 GLU A N 1
ATOM 2884 C CA . GLU A 1 373 ? -18.560 -9.013 18.017 1.00 94.12 373 GLU A CA 1
ATOM 2885 C C . GLU A 1 373 ? -18.165 -9.591 16.658 1.00 94.12 373 GLU A C 1
ATOM 2887 O O . GLU A 1 373 ? -17.441 -10.584 16.597 1.00 94.12 373 GLU A O 1
ATOM 2892 N N . LYS A 1 374 ? -18.667 -8.989 15.577 1.00 96.25 374 LYS A N 1
ATOM 2893 C CA . LYS A 1 374 ? -18.511 -9.489 14.209 1.00 96.25 374 LYS A CA 1
ATOM 2894 C C . LYS A 1 374 ? -17.445 -8.752 13.414 1.00 96.25 374 LYS A C 1
ATOM 2896 O O . LYS A 1 374 ? -16.957 -9.308 12.439 1.00 96.25 374 LYS A O 1
ATOM 2901 N N . VAL A 1 375 ? -17.073 -7.530 13.802 1.00 95.50 375 VAL A N 1
ATOM 2902 C CA . VAL A 1 375 ? -16.227 -6.641 12.981 1.00 95.50 375 VAL A CA 1
ATOM 2903 C C . VAL A 1 375 ? -14.852 -7.226 12.634 1.00 95.50 375 VAL A C 1
ATOM 2905 O O . VAL A 1 375 ? -14.335 -6.955 11.560 1.00 95.50 375 VAL A O 1
ATOM 2908 N N . ASN A 1 376 ? -14.291 -8.086 13.484 1.00 95.31 376 ASN A N 1
ATOM 2909 C CA . ASN A 1 376 ? -13.013 -8.757 13.218 1.00 95.31 376 ASN A CA 1
ATOM 2910 C C . ASN A 1 376 ? -13.162 -10.270 12.959 1.00 95.31 376 ASN A C 1
ATOM 2912 O O . ASN A 1 376 ? -12.181 -10.957 12.680 1.00 95.31 376 ASN A O 1
ATOM 2916 N N . CYS A 1 377 ? -14.386 -10.805 13.013 1.00 93.88 377 CYS A N 1
ATOM 2917 C CA . CYS A 1 377 ? -14.666 -12.211 12.708 1.00 93.88 377 CYS A CA 1
ATOM 2918 C C . CYS A 1 377 ? -15.168 -12.382 11.272 1.00 93.88 377 CYS A C 1
ATOM 2920 O O . CYS A 1 377 ? -14.670 -13.237 10.538 1.00 93.88 377 CYS A O 1
ATOM 2922 N N . ASP A 1 378 ? -16.113 -11.531 10.876 1.00 96.06 378 ASP A N 1
ATOM 2923 C CA . ASP A 1 378 ? -16.763 -11.560 9.576 1.00 96.06 378 ASP A CA 1
ATOM 2924 C C . ASP A 1 378 ? -16.138 -10.490 8.670 1.00 96.06 378 ASP A C 1
ATOM 2926 O O . ASP A 1 378 ? -16.041 -9.330 9.080 1.00 96.06 378 ASP A O 1
ATOM 2930 N N . PRO A 1 379 ? -15.741 -10.828 7.433 1.00 96.44 379 PRO A N 1
ATOM 2931 C CA . PRO A 1 379 ? -15.282 -9.830 6.474 1.00 96.44 379 PRO A CA 1
ATOM 2932 C C . PRO A 1 379 ? -16.414 -8.864 6.100 1.00 96.44 379 PRO A C 1
ATOM 2934 O O . PRO A 1 379 ? -17.555 -9.294 5.901 1.00 96.44 379 PRO A O 1
ATOM 2937 N N . GLY A 1 380 ? -16.106 -7.570 5.963 1.00 96.44 380 GLY A N 1
ATOM 2938 C CA . GLY A 1 380 ? -17.079 -6.574 5.511 1.00 96.44 380 GLY A CA 1
ATOM 2939 C C . GLY A 1 380 ? -17.646 -6.901 4.126 1.00 96.44 380 GLY A C 1
ATOM 2940 O O . GLY A 1 380 ? -16.909 -7.355 3.239 1.00 96.44 380 GLY A O 1
ATOM 2941 N N . LYS A 1 381 ? -18.955 -6.675 3.938 1.00 97.94 381 LYS A N 1
ATOM 2942 C CA . LYS A 1 381 ? -19.642 -6.804 2.643 1.00 97.94 381 LYS A CA 1
ATOM 2943 C C . LYS A 1 381 ? -20.687 -5.714 2.458 1.00 97.94 381 LYS A C 1
ATOM 2945 O O . LYS A 1 381 ? -21.615 -5.607 3.250 1.00 97.94 381 LYS A O 1
ATOM 2950 N N . GLY A 1 382 ? -20.564 -4.947 1.382 1.00 98.19 382 GLY A N 1
ATOM 2951 C CA . GLY A 1 382 ? -21.439 -3.828 1.048 1.00 98.19 382 GLY A CA 1
ATOM 2952 C C . GLY A 1 382 ? -21.192 -2.573 1.886 1.00 98.19 382 GLY A C 1
ATOM 2953 O O . GLY A 1 382 ? -22.037 -1.679 1.865 1.00 98.19 382 GLY A O 1
ATOM 2954 N N . GLU A 1 383 ? -20.087 -2.505 2.638 1.00 98.50 383 GLU A N 1
ATOM 2955 C CA . GLU A 1 383 ? -19.755 -1.373 3.505 1.00 98.50 383 GLU A CA 1
ATOM 2956 C C . GLU A 1 383 ? -19.142 -0.215 2.696 1.00 98.50 383 GLU A C 1
ATOM 2958 O O . GLU A 1 383 ? -18.295 -0.414 1.816 1.00 98.50 383 GLU A O 1
ATOM 2963 N N . ILE A 1 384 ? -19.543 1.018 3.026 1.00 98.75 384 ILE A N 1
ATOM 2964 C CA . ILE A 1 384 ? -18.916 2.246 2.525 1.00 98.75 384 ILE A CA 1
ATOM 2965 C C . ILE A 1 384 ? -18.234 2.975 3.683 1.00 98.75 384 ILE A C 1
ATOM 2967 O O . ILE A 1 384 ? -18.800 3.178 4.758 1.00 98.75 384 ILE A O 1
ATOM 2971 N N . SER A 1 385 ? -17.001 3.391 3.439 1.00 98.69 385 SER A N 1
ATOM 2972 C CA . SER A 1 385 ? -16.164 4.168 4.346 1.00 98.69 385 SER A CA 1
ATOM 2973 C C . SER A 1 385 ? -15.846 5.526 3.723 1.00 98.69 385 SER A C 1
ATOM 2975 O O . SER A 1 385 ? -15.493 5.588 2.549 1.00 98.69 385 SER A O 1
ATOM 2977 N N . LEU A 1 386 ? -15.971 6.617 4.479 1.00 98.38 386 LEU A N 1
ATOM 2978 C CA . LEU A 1 386 ? -15.655 7.974 4.024 1.00 98.38 386 LEU A CA 1
ATOM 2979 C C . LEU A 1 386 ? -14.421 8.497 4.740 1.00 98.38 386 LEU A C 1
ATOM 2981 O O . LEU A 1 386 ? -14.470 8.707 5.947 1.00 98.38 386 LEU A O 1
ATOM 2985 N N . ASN A 1 387 ? -13.350 8.759 4.001 1.00 97.94 387 ASN A N 1
ATOM 2986 C CA . ASN A 1 387 ? -12.150 9.375 4.544 1.00 97.94 387 ASN A CA 1
ATOM 2987 C C . ASN A 1 387 ? -12.129 10.875 4.280 1.00 97.94 387 ASN A C 1
ATOM 2989 O O . ASN A 1 387 ? -12.171 11.327 3.133 1.00 97.94 387 ASN A O 1
ATOM 2993 N N . LEU A 1 388 ? -12.062 11.633 5.369 1.00 96.38 388 LEU A N 1
ATOM 2994 C CA . LEU A 1 388 ? -11.975 13.083 5.395 1.00 96.38 388 LEU A CA 1
ATOM 2995 C C . LEU A 1 388 ? -10.491 13.480 5.391 1.00 96.38 388 LEU A C 1
ATOM 2997 O O . LEU A 1 388 ? -9.878 13.696 6.436 1.00 96.38 388 LEU A O 1
ATOM 3001 N N . VAL A 1 389 ? -9.925 13.548 4.188 1.00 92.12 389 VAL A N 1
ATOM 3002 C CA . VAL A 1 389 ? -8.519 13.878 3.924 1.00 92.12 389 VAL A CA 1
ATOM 3003 C C . VAL A 1 389 ? -8.226 15.328 4.304 1.00 92.12 389 VAL A C 1
ATOM 3005 O O . VAL A 1 389 ? -8.918 16.250 3.844 1.00 92.12 389 VAL A O 1
ATOM 3008 N N . ASP A 1 390 ? -7.154 15.526 5.071 1.00 91.12 390 ASP A N 1
ATOM 3009 C CA . ASP A 1 390 ? -6.672 16.824 5.558 1.00 91.12 390 ASP A CA 1
ATOM 3010 C C . ASP A 1 390 ? -7.747 17.597 6.355 1.00 91.12 390 ASP A C 1
ATOM 3012 O O . ASP A 1 390 ? -7.886 18.825 6.253 1.00 91.12 390 ASP A O 1
ATOM 3016 N N . LEU A 1 391 ? -8.588 16.876 7.111 1.00 94.25 391 LEU A N 1
ATOM 3017 C CA . LEU A 1 391 ? -9.693 17.484 7.856 1.00 94.25 391 LEU A CA 1
ATOM 3018 C C . LEU A 1 391 ? -9.186 18.442 8.937 1.00 94.25 391 LEU A C 1
ATOM 3020 O O . LEU A 1 391 ? -9.791 19.492 9.155 1.00 94.25 391 LEU A O 1
ATOM 3024 N N . MET A 1 392 ? -8.067 18.120 9.589 1.00 94.44 392 MET A N 1
ATOM 3025 C CA . MET A 1 392 ? -7.481 18.991 10.610 1.00 94.44 392 MET A CA 1
ATOM 3026 C C . MET A 1 392 ? -7.005 20.317 10.018 1.00 94.44 392 MET A C 1
ATOM 3028 O O . MET A 1 392 ? -7.256 21.378 10.587 1.00 94.44 392 MET A O 1
ATOM 3032 N N . GLU A 1 393 ? -6.379 20.281 8.843 1.00 92.06 393 GLU A N 1
ATOM 3033 C CA . GLU A 1 393 ? -5.925 21.463 8.117 1.00 92.06 393 GLU A CA 1
ATOM 3034 C C . GLU A 1 393 ? -7.103 22.284 7.591 1.00 92.06 393 GLU A C 1
ATOM 3036 O O . GLU A 1 393 ? -7.066 23.521 7.593 1.00 92.06 393 GLU A O 1
ATOM 3041 N N . PHE A 1 394 ? -8.172 21.612 7.152 1.00 92.88 394 PHE A N 1
ATOM 3042 C CA . PHE A 1 394 ? -9.410 22.289 6.795 1.00 92.88 394 PHE A CA 1
ATOM 3043 C C . PHE A 1 394 ? -9.998 23.016 8.004 1.00 92.88 394 PHE A C 1
ATOM 3045 O O . PHE A 1 394 ? -10.275 24.206 7.888 1.00 92.88 394 PHE A O 1
ATOM 3052 N N . LEU A 1 395 ? -10.129 22.351 9.153 1.00 95.19 395 LEU A N 1
ATOM 3053 C CA . LEU A 1 395 ? -10.704 22.916 10.379 1.00 95.19 395 LEU A CA 1
ATOM 3054 C C . LEU A 1 395 ? -9.782 23.906 11.097 1.00 95.19 395 LEU A C 1
ATOM 3056 O O . LEU A 1 395 ? -10.260 24.641 11.957 1.00 95.19 395 LEU A O 1
ATOM 3060 N N . ASP A 1 396 ? -8.499 23.953 10.730 1.00 94.25 396 ASP A N 1
ATOM 3061 C CA . ASP A 1 396 ? -7.478 24.771 11.392 1.00 94.25 396 ASP A CA 1
ATOM 3062 C C . ASP A 1 396 ? -7.427 24.494 12.907 1.00 94.25 396 ASP A C 1
ATOM 3064 O O . ASP A 1 396 ? -7.546 25.402 13.734 1.00 94.25 396 ASP A O 1
ATOM 3068 N N . VAL A 1 397 ? -7.314 23.202 13.250 1.00 94.19 397 VAL A N 1
ATOM 3069 C CA . VAL A 1 397 ? -7.267 22.719 14.639 1.00 94.19 397 VAL A CA 1
ATOM 3070 C C . VAL A 1 397 ? -6.098 23.374 15.374 1.00 94.19 397 VAL A C 1
ATOM 3072 O O . VAL A 1 397 ? -4.953 23.346 14.919 1.00 94.19 397 VAL A O 1
ATOM 3075 N N . LYS A 1 398 ? -6.393 23.985 16.520 1.00 92.94 398 LYS A N 1
ATOM 3076 C CA . LYS A 1 398 ? -5.423 24.668 17.377 1.00 92.94 398 LYS A CA 1
ATOM 3077 C C . LYS A 1 398 ? -4.909 23.734 18.479 1.00 92.94 398 LYS A C 1
ATOM 3079 O O . LYS A 1 398 ? -5.607 22.790 18.836 1.00 92.94 398 LYS A O 1
ATOM 3084 N N . PRO A 1 399 ? -3.749 24.034 19.101 1.00 87.88 399 PRO A N 1
ATOM 3085 C CA . PRO A 1 399 ? -3.183 23.202 20.172 1.00 87.88 399 PRO A CA 1
ATOM 3086 C C . PRO A 1 399 ? -4.070 23.022 21.415 1.00 87.88 399 PRO A C 1
ATOM 3088 O O . PRO A 1 399 ? -3.832 22.122 22.219 1.00 87.88 399 PRO A O 1
ATOM 3091 N N . ASP A 1 400 ? -5.061 23.894 21.619 1.00 91.62 400 ASP A N 1
ATOM 3092 C CA . ASP A 1 400 ? -6.058 23.774 22.689 1.00 91.62 400 ASP A CA 1
ATOM 3093 C C . ASP A 1 400 ? -7.287 22.933 22.284 1.00 91.62 400 ASP A C 1
ATOM 3095 O O . ASP A 1 400 ? -8.225 22.788 23.067 1.00 91.62 400 ASP A O 1
ATOM 3099 N N . GLY A 1 401 ? -7.282 22.373 21.071 1.00 92.12 401 GLY A N 1
ATOM 3100 C CA . GLY A 1 401 ? -8.373 21.603 20.482 1.00 92.12 401 GLY A CA 1
ATOM 3101 C C . GLY A 1 401 ? -9.489 22.452 19.865 1.00 92.12 401 GLY A C 1
ATOM 3102 O O . GLY A 1 401 ? -10.463 21.885 19.365 1.00 92.12 401 GLY A O 1
ATOM 3103 N N . SER A 1 402 ? -9.388 23.788 19.888 1.00 95.44 402 SER A N 1
ATOM 3104 C CA . SER A 1 402 ? -10.346 24.656 19.195 1.00 95.44 402 SER A CA 1
ATOM 3105 C C . SER A 1 402 ? -10.190 24.567 17.671 1.00 95.44 402 SER A C 1
ATOM 3107 O O . SER A 1 402 ? -9.151 24.166 17.151 1.00 95.44 402 SER A O 1
ATOM 3109 N N . MET A 1 403 ? -11.256 24.897 16.943 1.00 97.31 403 MET A N 1
ATOM 3110 C CA . MET A 1 403 ? -11.348 24.811 15.480 1.00 97.31 403 MET A CA 1
ATOM 3111 C C . MET A 1 403 ? -11.932 26.120 14.947 1.00 97.31 403 MET A C 1
ATOM 3113 O O . MET A 1 403 ? -12.662 26.800 15.668 1.00 97.31 403 MET A O 1
ATOM 3117 N N . ASP A 1 404 ? -11.667 26.463 13.689 1.00 97.00 404 ASP A N 1
ATOM 3118 C CA . ASP A 1 404 ? -12.296 27.619 13.046 1.00 97.00 404 ASP A CA 1
ATOM 3119 C C . ASP A 1 404 ? -13.817 27.417 12.920 1.00 97.00 404 ASP A C 1
ATOM 3121 O O . ASP A 1 404 ? -14.282 26.487 12.257 1.00 97.00 404 ASP A O 1
ATOM 3125 N N . ASP A 1 405 ? -14.602 28.307 13.533 1.00 97.12 405 ASP A N 1
ATOM 3126 C CA . ASP A 1 405 ? -16.063 28.172 13.625 1.00 97.12 405 ASP A CA 1
ATOM 3127 C C . ASP A 1 405 ? -16.755 28.128 12.257 1.00 97.12 405 ASP A C 1
ATOM 3129 O O . ASP A 1 405 ? -17.740 27.408 12.072 1.00 97.12 405 ASP A O 1
ATOM 3133 N N . LYS A 1 406 ? -16.246 28.877 11.271 1.00 96.06 406 LYS A N 1
ATOM 3134 C CA . LYS A 1 406 ? -16.841 28.924 9.931 1.00 96.06 406 LYS A CA 1
ATOM 3135 C C . LYS A 1 406 ? -16.614 27.603 9.202 1.00 96.06 406 LYS A C 1
ATOM 3137 O O . LYS A 1 406 ? -17.563 27.040 8.658 1.00 96.06 406 LYS A O 1
ATOM 3142 N N . LYS A 1 407 ? -15.377 27.109 9.185 1.00 95.50 407 LYS A N 1
ATOM 3143 C CA . LYS A 1 407 ? -15.003 25.825 8.569 1.00 95.50 407 LYS A CA 1
ATOM 3144 C C . LYS A 1 407 ? -15.686 24.660 9.277 1.00 95.50 407 LYS A C 1
ATOM 3146 O O . LYS A 1 407 ? -16.243 23.784 8.620 1.00 95.50 407 LYS A O 1
ATOM 3151 N N . LYS A 1 408 ? -15.745 24.702 10.608 1.00 96.69 408 LYS A N 1
ATOM 3152 C CA . LYS A 1 408 ? -16.506 23.754 11.421 1.00 96.69 408 LYS A CA 1
ATOM 3153 C C . LYS A 1 408 ? -17.980 23.738 11.018 1.00 96.69 408 LYS A C 1
ATOM 3155 O O . LYS A 1 408 ? -18.486 22.678 10.669 1.00 96.69 408 LYS A O 1
ATOM 3160 N N . SER A 1 409 ? -18.649 24.894 10.957 1.00 96.56 409 SER A N 1
ATOM 3161 C CA . SER A 1 409 ? -20.051 24.978 10.514 1.00 96.56 409 SER A CA 1
ATOM 3162 C C . SER A 1 409 ? -20.254 24.394 9.113 1.00 96.56 409 SER A C 1
ATOM 3164 O O . SER A 1 409 ? -21.228 23.680 8.894 1.00 96.56 409 SER A O 1
ATOM 3166 N N . GLN A 1 410 ? -19.333 24.654 8.179 1.00 94.88 410 GLN A N 1
ATOM 3167 C CA . GLN A 1 410 ? -19.388 24.090 6.825 1.00 94.88 410 GLN A CA 1
ATOM 3168 C C . GLN A 1 410 ? -19.294 22.559 6.825 1.00 94.88 410 GLN A C 1
ATOM 3170 O O . GLN A 1 410 ? -20.036 21.901 6.095 1.00 94.88 410 GLN A O 1
ATOM 3175 N N . ALA A 1 411 ? -18.417 21.983 7.652 1.00 96.19 411 ALA A N 1
ATOM 3176 C CA . ALA A 1 411 ? -18.330 20.534 7.801 1.00 96.19 411 ALA A CA 1
ATOM 3177 C C . ALA A 1 411 ? -19.603 19.938 8.400 1.00 96.19 411 ALA A C 1
ATOM 3179 O O . ALA A 1 411 ? -20.142 18.964 7.879 1.00 96.19 411 ALA A O 1
ATOM 3180 N N . GLU A 1 412 ? -20.142 20.572 9.435 1.00 97.62 412 GLU A N 1
ATOM 3181 C CA . GLU A 1 412 ? -21.373 20.124 10.077 1.00 97.62 412 GLU A CA 1
ATOM 3182 C C . GLU A 1 412 ? -22.589 20.221 9.140 1.00 97.62 412 GLU A C 1
ATOM 3184 O O . GLU A 1 412 ? -23.460 19.349 9.167 1.00 97.62 412 GLU A O 1
ATOM 3189 N N . ASP A 1 413 ? -22.650 21.236 8.272 1.00 96.56 413 ASP A N 1
ATOM 3190 C CA . ASP A 1 413 ? -23.664 21.341 7.215 1.00 96.56 413 ASP A CA 1
ATOM 3191 C C . ASP A 1 413 ? -23.561 20.197 6.198 1.00 96.56 413 ASP A C 1
ATOM 3193 O O . ASP A 1 413 ? -24.586 19.617 5.816 1.00 96.56 413 ASP A O 1
ATOM 3197 N N . ALA A 1 414 ? -22.341 19.829 5.794 1.00 96.44 414 ALA A N 1
ATOM 3198 C CA . ALA A 1 414 ? -22.111 18.678 4.927 1.00 96.44 414 ALA A CA 1
ATOM 3199 C C . ALA A 1 414 ? -22.573 17.377 5.604 1.00 96.44 414 ALA A C 1
ATOM 3201 O O . ALA A 1 414 ? -23.358 16.635 5.016 1.00 96.44 414 ALA A O 1
ATOM 3202 N N . PHE A 1 415 ? -22.194 17.149 6.867 1.00 97.81 415 PHE A N 1
ATOM 3203 C CA . PHE A 1 415 ? -22.592 15.960 7.632 1.00 97.81 415 PHE A CA 1
ATOM 3204 C C . PHE A 1 415 ? -24.113 15.856 7.771 1.00 97.81 415 PHE A C 1
ATOM 3206 O O . PHE A 1 415 ? -24.699 14.805 7.506 1.00 97.81 415 PHE A O 1
ATOM 3213 N N . ARG A 1 416 ? -24.784 16.964 8.118 1.00 98.12 416 ARG A N 1
ATOM 3214 C CA . ARG A 1 416 ? -26.253 17.026 8.182 1.00 98.12 416 ARG A CA 1
ATOM 3215 C C . ARG A 1 416 ? -26.902 16.729 6.838 1.00 98.12 416 ARG A C 1
ATOM 3217 O O . ARG A 1 416 ? -27.974 16.132 6.806 1.00 98.12 416 ARG A O 1
ATOM 3224 N N . THR A 1 417 ? -26.301 17.181 5.743 1.00 97.62 417 THR A N 1
ATOM 3225 C CA . THR A 1 417 ? -26.830 16.949 4.396 1.00 97.62 417 THR A CA 1
ATOM 3226 C C . THR A 1 417 ? -26.675 15.489 3.996 1.00 97.62 417 THR A C 1
ATOM 3228 O O . THR A 1 417 ? -27.640 14.880 3.544 1.00 97.62 417 THR A O 1
ATOM 3231 N N . TRP A 1 418 ? -25.513 14.897 4.251 1.00 98.06 418 TRP A N 1
ATOM 3232 C CA . TRP A 1 418 ? -25.256 13.485 4.000 1.00 98.06 418 TRP A CA 1
ATOM 3233 C C . TRP A 1 418 ? -26.201 12.557 4.757 1.00 98.06 418 TRP A C 1
ATOM 3235 O O . TRP A 1 418 ? -26.845 11.708 4.148 1.00 98.06 418 TRP A O 1
ATOM 3245 N N . LYS A 1 419 ? -26.383 12.788 6.061 1.00 97.88 419 LYS A N 1
ATOM 3246 C CA . LYS A 1 419 ? -27.271 11.980 6.911 1.00 97.88 419 LYS A CA 1
ATOM 3247 C C . LYS A 1 419 ? -28.755 12.065 6.522 1.00 97.88 419 LYS A C 1
ATOM 3249 O O . LYS A 1 419 ? -29.546 11.268 7.016 1.00 97.88 419 LYS A O 1
ATOM 3254 N N . LYS A 1 420 ? -29.165 13.002 5.655 1.00 97.94 420 LYS A N 1
ATOM 3255 C CA . LYS A 1 420 ? -30.532 13.035 5.096 1.00 97.94 420 LYS A CA 1
ATOM 3256 C C . LYS A 1 420 ? -30.741 12.022 3.968 1.00 97.94 420 LYS A C 1
ATOM 3258 O O . LYS A 1 420 ? -31.893 11.727 3.668 1.00 97.94 420 LYS A O 1
ATOM 3263 N N . SER A 1 421 ? -29.675 11.514 3.344 1.00 98.19 421 SER A N 1
ATOM 3264 C CA . SER A 1 421 ? -29.774 10.460 2.328 1.00 98.19 421 SER A CA 1
ATOM 3265 C C . SER A 1 421 ? -30.022 9.099 2.981 1.00 98.19 421 SER A C 1
ATOM 3267 O O . SER A 1 421 ? -29.370 8.728 3.961 1.00 98.19 421 SER A O 1
ATOM 3269 N N . ASP A 1 422 ? -30.964 8.338 2.423 1.00 98.00 422 ASP A N 1
ATOM 3270 C CA . ASP A 1 422 ? -31.261 6.974 2.863 1.00 98.00 422 ASP A CA 1
ATOM 3271 C C . ASP A 1 422 ? -30.111 6.018 2.543 1.00 98.00 422 ASP A C 1
ATOM 3273 O O . ASP A 1 422 ? -29.709 5.248 3.413 1.00 98.00 422 ASP A O 1
ATOM 3277 N N . ALA A 1 423 ? -29.541 6.097 1.337 1.00 98.12 423 ALA A N 1
ATOM 3278 C CA . ALA A 1 423 ? -28.406 5.267 0.943 1.00 98.12 423 ALA A CA 1
ATOM 3279 C C . ALA A 1 423 ? -27.195 5.518 1.850 1.00 98.12 423 ALA A C 1
ATOM 3281 O O . ALA A 1 423 ? -26.559 4.568 2.304 1.00 98.12 423 ALA A O 1
ATOM 3282 N N . PHE A 1 424 ? -26.935 6.785 2.201 1.00 98.38 424 PHE A N 1
ATOM 3283 C CA . PHE A 1 424 ? -25.874 7.140 3.144 1.00 98.38 424 PHE A CA 1
ATOM 3284 C C . PHE A 1 424 ? -26.074 6.467 4.497 1.00 98.38 424 PHE A C 1
ATOM 3286 O O . PHE A 1 424 ? -25.194 5.738 4.944 1.00 98.38 424 PHE A O 1
ATOM 3293 N N . ARG A 1 425 ? -27.238 6.663 5.128 1.00 97.69 425 ARG A N 1
ATOM 3294 C CA . ARG A 1 425 ? -27.527 6.080 6.447 1.00 97.69 425 ARG A CA 1
ATOM 3295 C C . ARG A 1 425 ? -27.497 4.555 6.447 1.00 97.69 425 ARG A C 1
ATOM 3297 O O . ARG A 1 425 ? -27.222 3.963 7.478 1.00 97.69 425 ARG A O 1
ATOM 3304 N N . ARG A 1 426 ? -27.827 3.929 5.315 1.00 96.19 426 ARG A N 1
ATOM 3305 C CA . ARG A 1 426 ? -27.822 2.472 5.175 1.00 96.19 426 ARG A CA 1
ATOM 3306 C C . ARG A 1 426 ? -26.428 1.892 4.976 1.00 96.19 426 ARG A C 1
ATOM 3308 O O . ARG A 1 426 ? -26.154 0.836 5.522 1.00 96.19 426 ARG A O 1
ATOM 3315 N N . ARG A 1 427 ? -25.584 2.523 4.153 1.00 97.88 427 ARG A N 1
ATOM 3316 C CA . ARG A 1 427 ? -24.341 1.911 3.647 1.00 97.88 427 ARG A CA 1
ATOM 3317 C C . ARG A 1 427 ? -23.068 2.477 4.255 1.00 97.88 427 ARG A C 1
ATOM 3319 O O . ARG A 1 427 ? -22.057 1.773 4.289 1.00 97.88 427 ARG A O 1
ATOM 3326 N N . VAL A 1 428 ? -23.077 3.739 4.682 1.00 98.62 428 VAL A N 1
ATOM 3327 C CA . VAL A 1 428 ? -21.886 4.372 5.250 1.00 98.62 428 VAL A CA 1
ATOM 3328 C C . VAL A 1 428 ? -21.746 3.944 6.701 1.00 98.62 428 VAL A C 1
ATOM 3330 O O . VAL A 1 428 ? -22.490 4.397 7.560 1.00 98.62 428 VAL A O 1
ATOM 3333 N N . VAL A 1 429 ? -20.761 3.092 6.968 1.00 98.38 429 VAL A N 1
ATOM 3334 C CA . VAL A 1 429 ? -20.485 2.544 8.307 1.00 98.38 429 VAL A CA 1
ATOM 3335 C C . VAL A 1 429 ? -19.214 3.122 8.925 1.00 98.38 429 VAL A C 1
ATOM 3337 O O . VAL A 1 429 ? -18.987 2.978 10.124 1.00 98.38 429 VAL A O 1
ATOM 3340 N N . GLY A 1 430 ? -18.354 3.744 8.115 1.00 98.31 430 GLY A N 1
ATOM 3341 C CA . GLY A 1 430 ? -17.049 4.250 8.531 1.00 98.31 430 GLY A CA 1
ATOM 3342 C C . GLY A 1 430 ? -16.877 5.729 8.212 1.00 98.31 430 GLY A C 1
ATOM 3343 O O . GLY A 1 430 ? -17.044 6.141 7.067 1.00 98.31 430 GLY A O 1
ATOM 3344 N N . ILE A 1 431 ? -16.484 6.507 9.217 1.00 98.62 431 ILE A N 1
ATOM 3345 C CA . ILE A 1 431 ? -15.983 7.874 9.091 1.00 98.62 431 ILE A CA 1
ATOM 3346 C C . ILE A 1 431 ? -14.513 7.854 9.478 1.00 98.62 431 ILE A C 1
ATOM 3348 O O . ILE A 1 431 ? -14.145 7.533 10.606 1.00 98.62 431 ILE A O 1
ATOM 3352 N N . LEU A 1 432 ? -13.659 8.161 8.522 1.00 98.50 432 LEU A N 1
ATOM 3353 C CA . LEU A 1 432 ? -12.224 8.084 8.662 1.00 98.50 432 LEU A CA 1
ATOM 3354 C C . LEU A 1 432 ? -11.643 9.478 8.550 1.00 98.50 432 LEU A C 1
ATOM 3356 O O . LEU A 1 432 ? -12.215 10.366 7.914 1.00 98.50 432 LEU A O 1
ATOM 3360 N N . THR A 1 433 ? -10.514 9.673 9.205 1.00 97.00 433 THR A N 1
ATOM 3361 C CA . THR A 1 433 ? -9.795 10.935 9.148 1.00 97.00 433 THR A CA 1
ATOM 3362 C C . THR A 1 433 ? -8.304 10.685 9.096 1.00 97.00 433 THR A C 1
ATOM 3364 O O . THR A 1 433 ? -7.793 9.726 9.681 1.00 97.00 433 THR A O 1
ATOM 3367 N N . GLU A 1 434 ? -7.623 11.604 8.429 1.00 93.44 434 GLU A N 1
ATOM 3368 C CA . GLU A 1 434 ? -6.175 11.743 8.424 1.00 93.44 434 GLU A CA 1
ATOM 3369 C C . GLU A 1 434 ? -5.793 13.219 8.456 1.00 93.44 434 GLU A C 1
ATOM 3371 O O . GLU A 1 434 ? -6.604 14.101 8.154 1.00 93.44 434 GLU A O 1
ATOM 3376 N N . GLU A 1 435 ? -4.542 13.474 8.806 1.00 90.19 435 GLU A N 1
ATOM 3377 C CA . GLU A 1 435 ? -3.871 14.751 8.605 1.00 90.19 435 GLU A CA 1
ATOM 3378 C C . GLU A 1 435 ? -2.643 14.497 7.730 1.00 90.19 435 GLU A C 1
ATOM 3380 O O . GLU A 1 435 ? -1.922 13.532 7.949 1.00 90.19 435 GLU A O 1
ATOM 3385 N N . GLY A 1 436 ? -2.424 15.299 6.690 1.00 84.56 436 GLY A N 1
ATOM 3386 C CA . GLY A 1 436 ? -1.549 14.931 5.573 1.00 84.56 436 GLY A CA 1
ATOM 3387 C C . GLY A 1 436 ? -0.062 15.246 5.759 1.00 84.56 436 GLY A C 1
ATOM 3388 O O . GLY A 1 436 ? 0.724 15.000 4.840 1.00 84.56 436 GLY A O 1
ATOM 3389 N N . ARG A 1 437 ? 0.346 15.860 6.878 1.00 86.12 437 ARG A N 1
ATOM 3390 C CA . ARG A 1 437 ? 1.658 16.529 7.010 1.00 86.12 437 ARG A CA 1
ATOM 3391 C C . ARG A 1 437 ? 2.575 15.963 8.104 1.00 86.12 437 ARG A C 1
ATOM 3393 O O . ARG A 1 437 ? 3.741 16.343 8.142 1.00 86.12 437 ARG A O 1
ATOM 3400 N N . GLY A 1 438 ? 2.080 15.082 8.964 1.00 89.81 438 GLY A N 1
ATOM 3401 C CA . GLY A 1 438 ? 2.724 14.635 10.197 1.00 89.81 438 GLY A CA 1
ATOM 3402 C C . GLY A 1 438 ? 2.943 15.707 11.278 1.00 89.81 438 GLY A C 1
ATOM 3403 O O . GLY A 1 438 ? 3.832 15.539 12.107 1.00 89.81 438 GLY A O 1
ATOM 3404 N N . VAL A 1 439 ? 2.207 16.824 11.272 1.00 90.31 439 VAL A N 1
ATOM 3405 C CA . VAL A 1 439 ? 2.417 17.955 12.208 1.00 90.31 439 VAL A CA 1
ATOM 3406 C C . VAL A 1 439 ? 1.420 17.998 13.364 1.00 90.31 439 VAL A C 1
ATOM 3408 O O . VAL A 1 439 ? 1.654 18.703 14.347 1.00 90.31 439 VAL A O 1
ATOM 3411 N N . ALA A 1 440 ? 0.302 17.279 13.254 1.00 91.44 440 ALA A N 1
ATOM 3412 C CA . ALA A 1 440 ? -0.667 17.180 14.337 1.00 91.44 440 ALA A CA 1
ATOM 3413 C C . ALA A 1 440 ? -0.122 16.302 15.468 1.00 91.44 440 ALA A C 1
ATOM 3415 O O . ALA A 1 440 ? 0.490 15.258 15.239 1.00 91.44 440 ALA A O 1
ATOM 3416 N N . ASN A 1 441 ? -0.367 16.715 16.709 1.00 92.81 441 ASN A N 1
ATOM 3417 C CA . ASN A 1 441 ? 0.000 15.930 17.880 1.00 92.81 441 ASN A CA 1
ATOM 3418 C C . ASN A 1 441 ? -1.160 15.013 18.308 1.00 92.81 441 ASN A C 1
ATOM 3420 O O . ASN A 1 441 ? -2.311 15.201 17.919 1.00 92.81 441 ASN A O 1
ATOM 3424 N N . TYR A 1 442 ? -0.880 14.036 19.172 1.00 95.19 442 TYR A N 1
ATOM 3425 C CA . TYR A 1 442 ? -1.877 13.056 19.618 1.00 95.19 442 TYR A CA 1
ATOM 3426 C C . TYR A 1 442 ? -3.153 13.662 20.235 1.00 95.19 442 TYR A C 1
ATOM 3428 O O . TYR A 1 442 ? -4.233 13.102 20.052 1.00 95.19 442 TYR A O 1
ATOM 3436 N N . LYS A 1 443 ? -3.074 14.819 20.911 1.00 95.69 443 LYS A N 1
ATOM 3437 C CA . LYS A 1 443 ? -4.255 15.494 21.479 1.00 95.69 443 LYS A CA 1
ATOM 3438 C C . LYS A 1 443 ? -5.144 16.109 20.409 1.00 95.69 443 LYS A C 1
ATOM 3440 O O . LYS A 1 443 ? -6.356 16.148 20.605 1.00 95.69 443 LYS A O 1
ATOM 3445 N N . ASP A 1 444 ? -4.574 16.544 19.289 1.00 95.44 444 ASP A N 1
ATOM 3446 C CA . ASP A 1 444 ? -5.344 17.070 18.159 1.00 95.44 444 ASP A CA 1
ATOM 3447 C C . ASP A 1 444 ? -6.224 15.951 17.571 1.00 95.44 444 ASP A C 1
ATOM 3449 O O . ASP A 1 444 ? -7.421 16.145 17.344 1.00 95.44 444 ASP A O 1
ATOM 3453 N N . TYR A 1 445 ? -5.672 14.735 17.446 1.00 96.88 445 TYR A N 1
ATOM 3454 C CA . TYR A 1 445 ? -6.426 13.528 17.076 1.00 96.88 445 TYR A CA 1
ATOM 3455 C C . TYR A 1 445 ? -7.504 13.168 18.101 1.00 96.88 445 TYR A C 1
ATOM 3457 O O . TYR A 1 445 ? -8.619 12.803 17.715 1.00 96.88 445 TYR A O 1
ATOM 3465 N N . GLY A 1 446 ? -7.212 13.310 19.395 1.00 97.38 446 GLY A N 1
ATOM 3466 C CA . GLY A 1 446 ? -8.196 13.142 20.463 1.00 97.38 446 GLY A CA 1
ATOM 3467 C C . GLY A 1 446 ? -9.363 14.132 20.358 1.00 97.38 446 GLY A C 1
ATOM 3468 O O . GLY A 1 446 ? -10.530 13.733 20.332 1.00 97.38 446 GLY A O 1
ATOM 3469 N N . ALA A 1 447 ? -9.062 15.427 20.230 1.00 97.81 447 ALA A N 1
ATOM 3470 C CA . ALA A 1 447 ? -10.056 16.490 20.088 1.00 97.81 447 ALA A CA 1
ATOM 3471 C C . ALA A 1 447 ? -10.929 16.292 18.839 1.00 97.81 447 ALA A C 1
ATOM 3473 O O . ALA A 1 447 ? -12.160 16.379 18.921 1.00 97.81 447 ALA A O 1
ATOM 3474 N N . LEU A 1 448 ? -10.310 15.954 17.703 1.00 97.94 448 LEU A N 1
ATOM 3475 C CA . LEU A 1 448 ? -11.028 15.672 16.466 1.00 97.94 448 LEU A CA 1
ATOM 3476 C C . LEU A 1 448 ? -11.929 14.438 16.597 1.00 97.94 448 LEU A C 1
ATOM 3478 O O . LEU A 1 448 ? -13.095 14.495 16.211 1.00 97.94 448 LEU A O 1
ATOM 3482 N N . SER A 1 449 ? -11.426 13.347 17.182 1.00 98.25 449 SER A N 1
ATOM 3483 C CA . SER A 1 449 ? -12.197 12.111 17.384 1.00 98.25 449 SER A CA 1
ATOM 3484 C C . SER A 1 449 ? -13.424 12.345 18.262 1.00 98.25 449 SER A C 1
ATOM 3486 O O . SER A 1 449 ? -14.518 11.875 17.942 1.00 98.25 449 SER A O 1
ATOM 3488 N N . ARG A 1 450 ? -13.270 13.133 19.334 1.00 98.31 450 ARG A N 1
ATOM 3489 C CA . ARG A 1 450 ? -14.375 13.529 20.213 1.00 98.31 450 ARG A CA 1
ATOM 3490 C C . ARG A 1 450 ? -15.424 14.357 19.471 1.00 98.31 450 ARG A C 1
ATOM 3492 O O . ARG A 1 450 ? -16.619 14.113 19.631 1.00 98.31 450 ARG A O 1
ATOM 3499 N N . TRP A 1 451 ? -14.994 15.323 18.657 1.00 98.38 451 TRP A N 1
ATOM 3500 C CA . TRP A 1 451 ? -15.903 16.155 17.863 1.00 98.38 451 TRP A CA 1
ATOM 3501 C C . TRP A 1 451 ? -16.649 15.335 16.804 1.00 98.38 451 TRP A C 1
ATOM 3503 O O . TRP A 1 451 ? -17.876 15.412 16.741 1.00 98.38 451 TRP A O 1
ATOM 3513 N N . LEU A 1 452 ? -15.948 14.488 16.041 1.00 98.50 452 LEU A N 1
ATOM 3514 C CA . LEU A 1 452 ? -16.565 13.587 15.062 1.00 98.50 452 LEU A CA 1
ATOM 3515 C C . LEU A 1 452 ? -17.580 12.648 15.720 1.00 98.50 452 LEU A C 1
ATOM 3517 O O . LEU A 1 452 ? -18.675 12.462 15.190 1.00 98.50 452 LEU A O 1
ATOM 3521 N N . ARG A 1 453 ? -17.274 12.112 16.910 1.00 98.38 453 ARG A N 1
ATOM 3522 C CA . ARG A 1 453 ? -18.206 11.252 17.653 1.00 98.38 453 ARG A CA 1
ATOM 3523 C C . ARG A 1 453 ? -19.506 11.965 18.032 1.00 98.38 453 ARG A C 1
ATOM 3525 O O . ARG A 1 453 ? -20.540 11.308 18.110 1.00 98.38 453 ARG A O 1
ATOM 3532 N N . GLY A 1 454 ? -19.478 13.283 18.229 1.00 98.25 454 GLY A N 1
ATOM 3533 C CA . GLY A 1 454 ? -20.683 14.086 18.461 1.00 98.25 454 GLY A CA 1
ATOM 3534 C C . GLY A 1 454 ? -21.621 14.168 17.250 1.00 98.25 454 GLY A C 1
ATOM 3535 O O . GLY A 1 454 ? -22.817 14.383 17.427 1.00 98.25 454 GLY A O 1
ATOM 3536 N N . HIS A 1 455 ? -21.102 13.969 16.034 1.00 98.38 455 HIS A N 1
ATOM 3537 C CA . HIS A 1 455 ? -21.872 14.020 14.781 1.00 98.38 455 HIS A CA 1
ATOM 3538 C C . HIS A 1 455 ? -22.220 12.635 14.223 1.00 98.38 455 HIS A C 1
ATOM 3540 O O . HIS A 1 455 ? -23.250 12.468 13.560 1.00 98.38 455 HIS A O 1
ATOM 3546 N N . PHE A 1 456 ? -21.385 11.644 14.530 1.00 98.31 456 PHE A N 1
ATOM 3547 C CA . PHE A 1 456 ? -21.514 10.248 14.116 1.00 98.31 456 PHE A CA 1
ATOM 3548 C C . PHE A 1 456 ? -21.507 9.343 15.359 1.00 98.31 456 PHE A C 1
ATOM 3550 O O . PHE A 1 456 ? -20.488 8.717 15.680 1.00 98.31 456 PHE A O 1
ATOM 3557 N N . PRO A 1 457 ? -22.604 9.322 16.134 1.00 97.38 457 PRO A N 1
ATOM 3558 C CA . PRO A 1 457 ? -22.650 8.606 17.400 1.00 97.38 457 PRO A CA 1
ATOM 3559 C C . PRO A 1 457 ? -22.766 7.086 17.175 1.00 97.38 457 PRO A C 1
ATOM 3561 O O . PRO A 1 457 ? -23.068 6.620 16.078 1.00 97.38 457 PRO A O 1
ATOM 3564 N N . ARG A 1 458 ? -22.434 6.288 18.200 1.00 95.06 458 ARG A N 1
ATOM 3565 C CA . ARG A 1 458 ? -22.354 4.816 18.076 1.00 95.06 458 ARG A CA 1
ATOM 3566 C C . ARG A 1 458 ? -23.720 4.150 17.888 1.00 95.06 458 ARG A C 1
ATOM 3568 O O . ARG A 1 458 ? -23.794 3.113 17.244 1.00 95.06 458 ARG A O 1
ATOM 3575 N N . ASP A 1 459 ? -24.767 4.731 18.463 1.00 95.62 459 ASP A N 1
ATOM 3576 C CA . ASP A 1 459 ? -26.157 4.275 18.352 1.00 95.62 459 ASP A CA 1
ATOM 3577 C C . ASP A 1 459 ? -26.736 4.462 16.945 1.00 95.62 459 ASP A C 1
ATOM 3579 O O . ASP A 1 459 ? -27.711 3.807 16.593 1.00 95.62 459 ASP A O 1
ATOM 3583 N N . GLU A 1 460 ? -26.100 5.302 16.128 1.00 96.31 460 GLU A N 1
ATOM 3584 C CA . GLU A 1 460 ? -26.373 5.421 14.698 1.00 96.31 460 GLU A CA 1
ATOM 3585 C C . GLU A 1 460 ? -25.469 4.525 13.829 1.00 96.31 460 GLU A C 1
ATOM 3587 O O . GLU A 1 460 ? -25.400 4.730 12.623 1.00 96.31 460 GLU A O 1
ATOM 3592 N N . GLU A 1 461 ? -24.771 3.546 14.419 1.00 96.62 461 GLU A N 1
ATOM 3593 C CA . GLU A 1 461 ? -24.010 2.529 13.674 1.00 96.62 461 GLU A CA 1
ATOM 3594 C C . GLU A 1 461 ? -22.850 3.109 12.827 1.00 96.62 461 GLU A C 1
ATOM 3596 O O . GLU A 1 461 ? -22.565 2.655 11.722 1.00 96.62 461 GLU A O 1
ATOM 3601 N N . TYR A 1 462 ? -22.125 4.105 13.363 1.00 98.19 462 TYR A N 1
ATOM 3602 C CA . TYR A 1 462 ? -20.901 4.639 12.742 1.00 98.19 462 TYR A CA 1
ATOM 3603 C C . TYR A 1 462 ? -19.621 4.270 13.502 1.00 98.19 462 TYR A C 1
ATOM 3605 O O . TYR A 1 462 ? -19.494 4.470 14.721 1.00 98.19 462 TYR A O 1
ATOM 3613 N N . ARG A 1 463 ? -18.603 3.845 12.747 1.00 98.25 463 ARG A N 1
ATOM 3614 C CA . ARG A 1 463 ? -17.217 3.697 13.206 1.00 98.25 463 ARG A CA 1
ATOM 3615 C C . ARG A 1 463 ? -16.406 4.940 12.896 1.00 98.25 463 ARG A C 1
ATOM 3617 O O . ARG A 1 463 ? -16.546 5.519 11.826 1.00 98.25 463 ARG A O 1
ATOM 3624 N N . ILE A 1 464 ? -15.518 5.302 13.815 1.00 98.75 464 ILE A N 1
ATOM 3625 C CA . ILE A 1 464 ? -14.512 6.340 13.591 1.00 98.75 464 ILE A CA 1
ATOM 3626 C C . ILE A 1 464 ? -13.135 5.690 13.579 1.00 98.75 464 ILE A C 1
ATOM 3628 O O . ILE A 1 464 ? -12.762 5.071 14.578 1.00 98.75 464 ILE A O 1
ATOM 3632 N N . LEU A 1 465 ? -12.396 5.829 12.478 1.00 98.69 465 LEU A N 1
ATOM 3633 C CA . LEU A 1 465 ? -11.022 5.332 12.351 1.00 98.69 465 LEU A CA 1
ATOM 3634 C C . LEU A 1 465 ? -10.063 6.488 12.071 1.00 98.69 465 LEU A C 1
ATOM 3636 O O . LEU A 1 465 ? -10.375 7.385 11.290 1.00 98.69 465 LEU A O 1
ATOM 3640 N N . VAL A 1 466 ? -8.882 6.449 12.680 1.00 98.31 466 VAL A N 1
ATOM 3641 C CA . VAL A 1 466 ? -7.855 7.481 12.486 1.00 98.31 466 VAL A CA 1
ATOM 3642 C C . VAL A 1 466 ? -6.624 6.928 11.774 1.00 98.31 466 VAL A C 1
ATOM 3644 O O . VAL A 1 466 ? -6.246 5.771 11.969 1.00 98.31 466 VAL A O 1
ATOM 3647 N N . HIS A 1 467 ? -5.992 7.775 10.971 1.00 97.69 467 HIS A N 1
ATOM 3648 C CA . HIS A 1 467 ? -4.676 7.553 10.382 1.00 97.69 467 HIS A CA 1
ATOM 3649 C C . HIS A 1 467 ? -3.812 8.762 10.679 1.00 97.69 467 HIS A C 1
ATOM 3651 O O . HIS A 1 467 ? -4.217 9.890 10.401 1.00 97.69 467 HIS A O 1
ATOM 3657 N N . ALA A 1 468 ? -2.657 8.524 11.285 1.00 96.12 468 ALA A N 1
ATOM 3658 C CA . ALA A 1 468 ? -1.764 9.587 11.699 1.00 96.12 468 ALA A CA 1
ATOM 3659 C C . ALA A 1 468 ? -0.443 9.477 10.959 1.00 96.12 468 ALA A C 1
ATOM 3661 O O . ALA A 1 468 ? 0.229 8.454 11.066 1.00 96.12 468 ALA A O 1
ATOM 3662 N N . HIS A 1 469 ? -0.053 10.523 10.234 1.00 94.94 469 HIS A N 1
ATOM 3663 C CA . HIS A 1 469 ? 1.257 10.568 9.601 1.00 94.94 469 HIS A CA 1
ATOM 3664 C C . HIS A 1 469 ? 2.346 10.910 10.628 1.00 94.94 469 HIS A C 1
ATOM 3666 O O . HIS A 1 469 ? 2.120 11.620 11.606 1.00 94.94 469 HIS A O 1
ATOM 3672 N N . GLY A 1 470 ? 3.550 10.391 10.406 1.00 90.62 470 GLY A N 1
ATOM 3673 C CA . GLY A 1 470 ? 4.748 10.796 11.133 1.00 90.62 470 GLY A CA 1
ATOM 3674 C C . GLY A 1 470 ? 5.349 12.045 10.491 1.00 90.62 470 GLY A C 1
ATOM 3675 O O . GLY A 1 470 ? 5.474 12.108 9.265 1.00 90.62 470 GLY A O 1
ATOM 3676 N N . GLY A 1 471 ? 5.741 13.022 11.308 1.00 83.56 471 GLY A N 1
ATOM 3677 C CA . GLY A 1 471 ? 6.448 14.230 10.873 1.00 83.56 471 GLY A CA 1
ATOM 3678 C C . GLY A 1 471 ? 7.729 14.446 11.666 1.00 83.56 471 GLY A C 1
ATOM 3679 O O . GLY A 1 471 ? 8.570 13.551 11.741 1.00 83.56 471 GLY A O 1
ATOM 3680 N N . ASP A 1 472 ? 7.907 15.640 12.226 1.00 76.50 472 ASP A N 1
ATOM 3681 C CA . ASP A 1 472 ? 9.055 15.985 13.075 1.00 76.50 472 ASP A CA 1
ATOM 3682 C C . ASP A 1 472 ? 8.913 15.476 14.522 1.00 76.50 472 ASP A C 1
ATOM 3684 O O . ASP A 1 472 ? 9.908 15.359 15.241 1.00 76.50 472 ASP A O 1
ATOM 3688 N N . GLY A 1 473 ? 7.695 15.114 14.936 1.00 69.50 473 GLY A N 1
ATOM 3689 C CA . GLY A 1 473 ? 7.396 14.443 16.198 1.00 69.50 473 GLY A CA 1
ATOM 3690 C C . GLY A 1 473 ? 7.059 12.958 16.027 1.00 69.50 473 GLY A C 1
ATOM 3691 O O . GLY A 1 473 ? 6.332 12.572 15.117 1.00 69.50 473 GLY A O 1
ATOM 3692 N N . ASN A 1 474 ? 7.524 12.118 16.958 1.00 73.50 474 ASN A N 1
ATOM 3693 C CA . ASN A 1 474 ? 7.171 10.693 17.025 1.00 73.50 474 ASN A CA 1
ATOM 3694 C C . ASN A 1 474 ? 5.867 10.484 17.823 1.00 73.50 474 ASN A C 1
ATOM 3696 O O . ASN A 1 474 ? 5.887 9.918 18.917 1.00 73.50 474 ASN A O 1
ATOM 3700 N N . THR A 1 475 ? 4.748 11.044 17.344 1.00 89.31 475 THR A N 1
ATOM 3701 C CA . THR A 1 475 ? 3.460 11.028 18.076 1.00 89.31 475 THR A CA 1
ATOM 3702 C C . THR A 1 475 ? 2.331 10.272 17.379 1.00 89.31 475 THR A C 1
ATOM 3704 O O . THR A 1 475 ? 1.274 10.089 17.978 1.00 89.31 475 THR A O 1
ATOM 3707 N N . GLN A 1 476 ? 2.555 9.764 16.168 1.00 94.06 476 GLN A N 1
ATOM 3708 C CA . GLN A 1 476 ? 1.557 9.076 15.348 1.00 94.06 476 GLN A CA 1
ATOM 3709 C C . GLN A 1 476 ? 0.969 7.819 16.018 1.00 94.06 476 GLN A C 1
ATOM 3711 O O . GLN A 1 476 ? -0.245 7.600 15.998 1.00 94.06 476 GLN A O 1
ATOM 3716 N N . ASP A 1 477 ? 1.793 7.019 16.699 1.00 94.88 477 ASP A N 1
ATOM 3717 C CA . ASP A 1 477 ? 1.300 5.833 17.412 1.00 94.88 477 ASP A CA 1
ATOM 3718 C C . ASP A 1 477 ? 0.507 6.224 18.672 1.00 94.88 477 ASP A C 1
ATOM 3720 O O . ASP A 1 477 ? -0.534 5.634 18.968 1.00 94.88 477 ASP A O 1
ATOM 3724 N N . ALA A 1 478 ? 0.935 7.279 19.377 1.00 95.81 478 ALA A N 1
ATOM 3725 C CA . ALA A 1 478 ? 0.203 7.828 20.520 1.00 95.81 478 ALA A CA 1
ATOM 3726 C C . ALA A 1 478 ? -1.144 8.442 20.098 1.00 95.81 478 ALA A C 1
ATOM 3728 O O . ALA A 1 478 ? -2.137 8.290 20.808 1.00 95.81 478 ALA A O 1
ATOM 3729 N N . ALA A 1 479 ? -1.200 9.077 18.924 1.00 96.50 479 ALA A N 1
ATOM 3730 C CA . ALA A 1 479 ? -2.418 9.644 18.351 1.00 96.50 479 ALA A CA 1
ATOM 3731 C C . ALA A 1 479 ? -3.512 8.591 18.150 1.00 96.50 479 ALA A C 1
ATOM 3733 O O . ALA A 1 479 ? -4.683 8.856 18.417 1.00 96.50 479 ALA A O 1
ATOM 3734 N N . SER A 1 480 ? -3.125 7.376 17.756 1.00 96.69 480 SER A N 1
ATOM 3735 C CA . SER A 1 480 ? -4.052 6.253 17.582 1.00 96.69 480 SER A CA 1
ATOM 3736 C C . SER A 1 480 ? -4.717 5.842 18.899 1.00 96.69 480 SER A C 1
ATOM 3738 O O . SER A 1 480 ? -5.925 5.614 18.952 1.00 96.69 480 SER A O 1
ATOM 3740 N N . VAL A 1 481 ? -3.937 5.778 19.982 1.00 97.44 481 VAL A N 1
ATOM 3741 C CA . VAL A 1 481 ? -4.438 5.426 21.320 1.00 97.44 481 VAL A CA 1
ATOM 3742 C C . VAL A 1 481 ? -5.316 6.544 21.881 1.00 97.44 481 VAL A C 1
ATOM 3744 O O . VAL A 1 481 ? -6.416 6.275 22.367 1.00 97.44 481 VAL A O 1
ATOM 3747 N N . GLU A 1 482 ? -4.867 7.796 21.771 1.00 97.69 482 GLU A N 1
ATOM 3748 C CA . GLU A 1 482 ? -5.619 8.965 22.239 1.00 97.69 482 GLU A CA 1
ATOM 3749 C C . GLU A 1 482 ? -6.969 9.089 21.518 1.00 97.69 482 GLU A C 1
ATOM 3751 O O . GLU A 1 482 ? -8.001 9.290 22.155 1.00 97.69 482 GLU A O 1
ATOM 3756 N N . ALA A 1 483 ? -7.010 8.868 20.202 1.00 97.94 483 ALA A N 1
ATOM 3757 C CA . ALA A 1 483 ? -8.256 8.860 19.441 1.00 97.94 483 ALA A CA 1
ATOM 3758 C C . ALA A 1 483 ? -9.274 7.840 19.985 1.00 97.94 483 ALA A C 1
ATOM 3760 O O . ALA A 1 483 ? -10.456 8.160 20.146 1.00 97.94 483 ALA A O 1
ATOM 3761 N N . VAL A 1 484 ? -8.839 6.620 20.322 1.00 98.06 484 VAL A N 1
ATOM 3762 C CA . VAL A 1 484 ? -9.708 5.587 20.921 1.00 98.06 484 VAL A CA 1
ATOM 3763 C C . VAL A 1 484 ? -10.168 5.991 22.324 1.00 98.06 484 VAL A C 1
ATOM 3765 O O . VAL A 1 484 ? -11.358 5.874 22.657 1.00 98.06 484 VAL A O 1
ATOM 3768 N N . LEU A 1 485 ? -9.258 6.549 23.128 1.00 97.56 485 LEU A N 1
ATOM 3769 C CA . LEU A 1 485 ? -9.583 7.152 24.423 1.00 97.56 485 LEU A CA 1
ATOM 3770 C C . LEU A 1 485 ? -10.561 8.322 24.304 1.00 97.56 485 LEU A C 1
ATOM 3772 O O . LEU A 1 485 ? -11.208 8.650 25.292 1.00 97.56 485 LEU A O 1
ATOM 3776 N N . GLU A 1 486 ? -10.742 8.891 23.116 1.00 97.88 486 GLU A N 1
ATOM 3777 C CA . GLU A 1 486 ? -11.663 9.995 22.849 1.00 97.88 486 GLU A CA 1
ATOM 3778 C C . GLU A 1 486 ? -12.901 9.609 22.028 1.00 97.88 486 GLU A C 1
ATOM 3780 O O . GLU A 1 486 ? -13.825 10.405 21.875 1.00 97.88 486 GLU A O 1
ATOM 3785 N N . GLY A 1 487 ? -13.026 8.340 21.633 1.00 97.12 487 GLY A N 1
ATOM 3786 C CA . GLY A 1 487 ? -14.273 7.774 21.104 1.00 97.12 487 GLY A CA 1
ATOM 3787 C C . GLY A 1 487 ? -14.167 7.178 19.708 1.00 97.12 487 GLY A C 1
ATOM 3788 O O . GLY A 1 487 ? -15.187 6.707 19.190 1.00 97.12 487 GLY A O 1
ATOM 3789 N N . ALA A 1 488 ? -12.971 7.156 19.119 1.00 98.19 488 ALA A N 1
ATOM 3790 C CA . ALA A 1 488 ? -12.696 6.355 17.935 1.00 98.19 488 ALA A CA 1
ATOM 3791 C C . ALA A 1 488 ? -12.867 4.851 18.222 1.00 98.19 488 ALA A C 1
ATOM 3793 O O . ALA A 1 488 ? -12.857 4.404 19.372 1.00 98.19 488 ALA A O 1
ATOM 3794 N N . ASN A 1 489 ? -13.073 4.073 17.162 1.00 98.31 489 ASN A N 1
ATOM 3795 C CA . ASN A 1 489 ? -13.169 2.612 17.207 1.00 98.31 489 ASN A CA 1
ATOM 3796 C C . ASN A 1 489 ? -11.827 1.936 16.908 1.00 98.31 489 ASN A C 1
ATOM 3798 O O . ASN A 1 489 ? -11.641 0.779 17.273 1.00 98.31 489 ASN A O 1
ATOM 3802 N N . GLY A 1 490 ? -10.900 2.642 16.264 1.00 98.38 490 GLY A N 1
ATOM 3803 C CA . GLY A 1 490 ? -9.574 2.124 15.964 1.00 98.38 490 GLY A CA 1
ATOM 3804 C C . GLY A 1 490 ? -8.882 2.925 14.873 1.00 98.38 490 GLY A C 1
ATOM 3805 O O . GLY A 1 490 ? -8.988 4.153 14.843 1.00 98.38 490 GLY A O 1
ATOM 3806 N N . VAL A 1 491 ? -8.168 2.232 13.990 1.00 98.50 491 VAL A N 1
ATOM 3807 C CA . VAL A 1 491 ? -7.247 2.846 13.027 1.00 98.50 491 VAL A CA 1
ATOM 3808 C C . VAL A 1 491 ? -7.458 2.324 11.614 1.00 98.50 491 VAL A C 1
ATOM 3810 O O . VAL A 1 491 ? -7.954 1.217 11.405 1.00 98.50 491 VAL A O 1
ATOM 3813 N N . TRP A 1 492 ? -7.019 3.111 10.638 1.00 97.38 492 TRP A N 1
ATOM 3814 C CA . TRP A 1 492 ? -6.712 2.601 9.308 1.00 97.38 492 TRP A CA 1
ATOM 3815 C C . TRP A 1 492 ? -5.225 2.838 9.046 1.00 97.38 492 TRP A C 1
ATOM 3817 O O . TRP A 1 492 ? -4.752 3.967 9.080 1.00 97.38 492 TRP A O 1
ATOM 3827 N N . ALA A 1 493 ? -4.447 1.767 8.930 1.00 97.50 493 ALA A N 1
ATOM 3828 C CA . ALA A 1 493 ? -2.988 1.821 9.035 1.00 97.50 493 ALA A CA 1
ATOM 3829 C C . ALA A 1 493 ? -2.344 0.574 8.424 1.00 97.50 493 ALA A C 1
ATOM 3831 O O . ALA A 1 493 ? -3.001 -0.446 8.253 1.00 97.50 493 ALA A O 1
ATOM 3832 N N . ALA A 1 494 ? -1.051 0.640 8.118 1.00 97.88 494 ALA A N 1
ATOM 3833 C CA . ALA A 1 494 ? -0.246 -0.522 7.741 1.00 97.88 494 ALA A CA 1
ATOM 3834 C C . ALA A 1 494 ? 0.509 -1.117 8.940 1.00 97.88 494 ALA A C 1
ATOM 3836 O O . ALA A 1 494 ? 0.769 -0.436 9.933 1.00 97.88 494 ALA A O 1
ATOM 3837 N N . VAL A 1 495 ? 0.904 -2.386 8.819 1.00 98.25 495 VAL A N 1
ATOM 3838 C CA . VAL A 1 495 ? 1.693 -3.124 9.818 1.00 98.25 495 VAL A CA 1
ATOM 3839 C C . VAL A 1 495 ? 3.026 -2.432 10.083 1.00 98.25 495 VAL A C 1
ATOM 3841 O O . VAL A 1 495 ? 3.402 -2.239 11.240 1.00 98.25 495 VAL A O 1
ATOM 3844 N N . ILE A 1 496 ? 3.728 -2.018 9.028 1.00 97.50 496 ILE A N 1
ATOM 3845 C CA . ILE A 1 496 ? 4.982 -1.270 9.144 1.00 97.50 496 ILE A CA 1
ATOM 3846 C C . ILE A 1 496 ? 4.710 0.239 9.061 1.00 97.50 496 ILE A C 1
ATOM 3848 O O . ILE A 1 496 ? 3.876 0.637 8.255 1.00 97.50 496 ILE A O 1
ATOM 3852 N N . PRO A 1 497 ? 5.407 1.089 9.839 1.00 95.50 497 PRO A N 1
ATOM 3853 C CA . PRO A 1 497 ? 5.181 2.535 9.839 1.00 95.50 497 PRO A CA 1
ATOM 3854 C C . PRO A 1 497 ? 5.875 3.262 8.678 1.00 95.50 497 PRO A C 1
ATOM 3856 O O . PRO A 1 497 ? 5.672 4.462 8.497 1.00 95.50 497 PRO A O 1
ATOM 3859 N N . GLN A 1 498 ? 6.752 2.593 7.916 1.00 94.44 498 GLN A N 1
ATOM 3860 C CA . GLN A 1 498 ? 7.531 3.235 6.854 1.00 94.44 498 GLN A CA 1
ATOM 3861 C C . GLN A 1 498 ? 6.689 3.486 5.597 1.00 94.44 498 GLN A C 1
ATOM 3863 O O . GLN A 1 498 ? 6.770 2.757 4.610 1.00 94.44 498 GLN A O 1
ATOM 3868 N N . ALA A 1 499 ? 5.946 4.585 5.620 1.00 90.88 499 ALA A N 1
ATOM 3869 C CA . ALA A 1 499 ? 5.256 5.152 4.471 1.00 90.88 499 ALA A CA 1
ATOM 3870 C C . ALA A 1 499 ? 5.439 6.677 4.414 1.00 90.88 499 ALA A C 1
ATOM 3872 O O . ALA A 1 499 ? 6.229 7.241 5.172 1.00 90.88 499 ALA A O 1
ATOM 3873 N N . ALA A 1 500 ? 4.761 7.319 3.469 1.00 85.06 500 ALA A N 1
ATOM 3874 C CA . ALA A 1 500 ? 4.690 8.756 3.249 1.00 85.06 500 ALA A CA 1
ATOM 3875 C C . ALA A 1 500 ? 6.061 9.461 3.357 1.00 85.06 500 ALA A C 1
ATOM 3877 O O . ALA A 1 500 ? 7.075 8.966 2.849 1.00 85.06 500 ALA A O 1
ATOM 3878 N N . GLN A 1 501 ? 6.097 10.653 3.961 1.00 83.88 501 GLN A N 1
ATOM 3879 C CA . GLN A 1 501 ? 7.328 11.420 4.163 1.00 83.88 501 GLN A CA 1
ATOM 3880 C C . GLN A 1 501 ? 8.206 10.766 5.241 1.00 83.88 501 GLN A C 1
ATOM 3882 O O . GLN A 1 501 ? 9.237 10.175 4.898 1.00 83.88 501 GLN A O 1
ATOM 3887 N N . SER A 1 502 ? 7.769 10.830 6.506 1.00 87.94 502 SER A N 1
ATOM 3888 C CA . SER A 1 502 ? 8.508 10.301 7.666 1.00 87.94 502 SER A CA 1
ATOM 3889 C C . SER A 1 502 ? 7.883 9.047 8.283 1.00 87.94 502 SER A C 1
ATOM 3891 O O . SER A 1 502 ? 8.522 8.400 9.108 1.00 87.94 502 SER A O 1
ATOM 3893 N N . GLY A 1 503 ? 6.668 8.678 7.877 1.00 92.69 503 GLY A N 1
ATOM 3894 C CA . GLY A 1 503 ? 5.980 7.473 8.331 1.00 92.69 503 GLY A CA 1
ATOM 3895 C C . GLY A 1 503 ? 4.489 7.694 8.554 1.00 92.69 503 GLY A C 1
ATOM 3896 O O . GLY A 1 503 ? 3.941 8.730 8.181 1.00 92.69 503 GLY A O 1
ATOM 3897 N N . HIS A 1 504 ? 3.851 6.722 9.193 1.00 95.75 504 HIS A N 1
ATOM 3898 C CA . HIS A 1 504 ? 2.498 6.810 9.740 1.00 95.75 504 HIS A CA 1
ATOM 3899 C C . HIS A 1 504 ? 2.362 5.880 10.956 1.00 95.75 504 HIS A C 1
ATOM 3901 O O . HIS A 1 504 ? 3.293 5.142 11.289 1.00 95.75 504 HIS A O 1
ATOM 3907 N N . ASN A 1 505 ? 1.221 5.926 11.640 1.00 96.31 505 ASN A N 1
ATOM 3908 C CA . ASN A 1 505 ? 0.906 5.037 12.752 1.00 96.31 505 ASN A CA 1
ATOM 3909 C C . ASN A 1 505 ? 0.895 3.572 12.306 1.00 96.31 505 ASN A C 1
ATOM 3911 O O . ASN A 1 505 ? 0.302 3.235 11.284 1.00 96.31 505 ASN A O 1
ATOM 3915 N N . SER A 1 506 ? 1.516 2.689 13.082 1.00 97.19 506 SER A N 1
ATOM 3916 C CA . SER A 1 506 ? 1.551 1.258 12.770 1.00 97.19 506 SER A CA 1
ATOM 3917 C C . SER A 1 506 ? 0.332 0.545 13.357 1.00 97.19 506 SER A C 1
ATOM 3919 O O . SER A 1 506 ? 0.042 0.676 14.547 1.00 97.19 506 SER A O 1
ATOM 3921 N N . SER A 1 507 ? -0.357 -0.272 12.551 1.00 98.12 507 SER A N 1
ATOM 3922 C CA . SER A 1 507 ? -1.437 -1.138 13.046 1.00 98.12 507 SER A CA 1
ATOM 3923 C C . SER A 1 507 ? -0.914 -2.139 14.079 1.00 98.12 507 SER A C 1
ATOM 3925 O O . SER A 1 507 ? -1.574 -2.390 15.083 1.00 98.12 507 SER A O 1
ATOM 3927 N N . MET A 1 508 ? 0.309 -2.642 13.895 1.00 97.31 508 MET A N 1
ATOM 3928 C CA . MET A 1 508 ? 0.964 -3.544 14.841 1.00 97.31 508 MET A CA 1
ATOM 3929 C C . MET A 1 508 ? 1.270 -2.853 16.176 1.00 97.31 508 MET A C 1
ATOM 3931 O O . MET A 1 508 ? 0.976 -3.413 17.231 1.00 97.31 508 MET A O 1
ATOM 3935 N N . VAL A 1 509 ? 1.811 -1.631 16.144 1.00 97.12 509 VAL A N 1
ATOM 3936 C CA . VAL A 1 509 ? 2.102 -0.852 17.362 1.00 97.12 509 VAL A CA 1
ATOM 3937 C C . VAL A 1 509 ? 0.814 -0.411 18.057 1.00 97.12 509 VAL A C 1
ATOM 3939 O O . VAL A 1 509 ? 0.734 -0.452 19.283 1.00 97.12 509 VAL A O 1
ATOM 3942 N N . PHE A 1 510 ? -0.224 -0.043 17.302 1.00 98.06 510 PHE A N 1
ATOM 3943 C CA . PHE A 1 510 ? -1.547 0.239 17.855 1.00 98.06 510 PHE A CA 1
ATOM 3944 C C . PHE A 1 510 ? -2.116 -0.978 18.595 1.00 98.06 510 PHE A C 1
ATOM 3946 O O . PHE A 1 510 ? -2.514 -0.854 19.752 1.00 98.06 510 PHE A O 1
ATOM 3953 N N . LEU A 1 511 ? -2.114 -2.157 17.968 1.00 98.06 511 LEU A N 1
ATOM 3954 C CA . LEU A 1 511 ? -2.623 -3.379 18.587 1.00 98.06 511 LEU A CA 1
ATOM 3955 C C . LEU A 1 511 ? -1.796 -3.801 19.811 1.00 98.06 511 LEU A C 1
ATOM 3957 O O . LEU A 1 511 ? -2.388 -4.166 20.826 1.00 98.06 511 LEU A O 1
ATOM 3961 N N . ASP A 1 512 ? -0.462 -3.686 19.769 1.00 96.81 512 ASP A N 1
ATOM 3962 C CA . ASP A 1 512 ? 0.381 -3.874 20.960 1.00 96.81 512 ASP A CA 1
ATOM 3963 C C . ASP A 1 512 ? -0.037 -2.907 22.064 1.00 96.81 512 ASP A C 1
ATOM 3965 O O . ASP A 1 512 ? -0.383 -3.377 23.141 1.00 96.81 512 ASP A O 1
ATOM 3969 N N . ASN A 1 513 ? -0.133 -1.597 21.801 1.00 96.56 513 ASN A N 1
ATOM 3970 C CA . ASN A 1 513 ? -0.595 -0.603 22.781 1.00 96.56 513 ASN A CA 1
ATOM 3971 C C . ASN A 1 513 ? -1.948 -0.973 23.414 1.00 96.56 513 ASN A C 1
ATOM 3973 O O . ASN A 1 513 ? -2.109 -0.850 24.630 1.00 96.56 513 ASN A O 1
ATOM 3977 N N . MET A 1 514 ? -2.900 -1.484 22.630 1.00 97.38 514 MET A N 1
ATOM 3978 C CA . MET A 1 514 ? -4.185 -1.962 23.151 1.00 97.38 514 MET A CA 1
ATOM 3979 C C . MET A 1 514 ? -4.007 -3.175 24.082 1.00 97.38 514 MET A C 1
ATOM 3981 O O . MET A 1 514 ? -4.594 -3.194 25.169 1.00 97.38 514 MET A O 1
ATOM 3985 N N . VAL A 1 515 ? -3.142 -4.136 23.728 1.00 95.62 515 VAL A N 1
ATOM 3986 C CA . VAL A 1 515 ? -2.751 -5.250 24.617 1.00 95.62 515 VAL A CA 1
ATOM 3987 C C . VAL A 1 515 ? -2.106 -4.721 25.897 1.00 95.62 515 VAL A C 1
ATOM 3989 O O . VAL A 1 515 ? -2.515 -5.138 26.977 1.00 95.62 515 VAL A O 1
ATOM 3992 N N . GLN A 1 516 ? -1.181 -3.751 25.818 1.00 93.06 516 GLN A N 1
ATOM 3993 C CA . GLN A 1 516 ? -0.533 -3.142 26.997 1.00 93.06 516 GLN A CA 1
ATOM 3994 C C . GLN A 1 516 ? -1.546 -2.568 27.991 1.00 93.06 516 GLN A C 1
ATOM 3996 O O . GLN A 1 516 ? -1.312 -2.541 29.198 1.00 93.06 516 GLN A O 1
ATOM 4001 N N . MET A 1 517 ? -2.668 -2.083 27.465 1.00 95.38 517 MET A N 1
ATOM 4002 C CA . MET A 1 517 ? -3.758 -1.488 28.223 1.00 95.38 517 MET A CA 1
ATOM 4003 C C . MET A 1 517 ? -4.813 -2.512 28.673 1.00 95.38 517 MET A C 1
ATOM 4005 O O . MET A 1 517 ? -5.843 -2.123 29.231 1.00 95.38 517 MET A O 1
ATOM 4009 N N . GLY A 1 518 ? -4.531 -3.810 28.516 1.00 95.25 518 GLY A N 1
ATOM 4010 C CA . GLY A 1 518 ? -5.324 -4.923 29.034 1.00 95.25 518 GLY A CA 1
ATOM 4011 C C . GLY A 1 518 ? -6.433 -5.398 28.097 1.00 95.25 518 GLY A C 1
ATOM 4012 O O . GLY A 1 518 ? -7.364 -6.067 28.548 1.00 95.25 518 GLY A O 1
ATOM 4013 N N . ASN A 1 519 ? -6.399 -5.014 26.818 1.00 96.94 519 ASN A N 1
ATOM 4014 C CA . ASN A 1 519 ? -7.444 -5.368 25.865 1.00 96.94 519 ASN A CA 1
ATOM 4015 C C . ASN A 1 519 ? -7.278 -6.807 25.342 1.00 96.94 519 ASN A C 1
ATOM 4017 O O . ASN A 1 519 ? -6.453 -7.069 24.469 1.00 96.94 519 ASN A O 1
ATOM 4021 N N . GLY A 1 520 ? -8.093 -7.723 25.876 1.00 95.69 520 GLY A N 1
ATOM 4022 C CA . GLY A 1 520 ? -8.137 -9.137 25.486 1.00 95.69 520 GLY A CA 1
ATOM 4023 C C . GLY A 1 520 ? -8.586 -9.383 24.045 1.00 95.69 520 GLY A C 1
ATOM 4024 O O . GLY A 1 520 ? -8.055 -10.284 23.398 1.00 95.69 520 GLY A O 1
ATOM 4025 N N . HIS A 1 521 ? -9.485 -8.545 23.518 1.00 96.44 521 HIS A N 1
ATOM 4026 C CA . HIS A 1 521 ? -10.064 -8.721 22.183 1.00 96.44 521 HIS A CA 1
ATOM 4027 C C . HIS A 1 521 ? -9.014 -8.695 21.074 1.00 96.44 521 HIS A C 1
ATOM 4029 O O . HIS A 1 521 ? -9.186 -9.347 20.053 1.00 96.44 521 HIS A O 1
ATOM 4035 N N . VAL A 1 522 ? -7.887 -8.007 21.284 1.00 96.50 522 VAL A N 1
ATOM 4036 C CA . VAL A 1 522 ? -6.792 -7.996 20.307 1.00 96.50 522 VAL A CA 1
ATOM 4037 C C . VAL A 1 522 ? -6.282 -9.407 20.014 1.00 96.50 522 VAL A C 1
ATOM 4039 O O . VAL A 1 522 ? -6.072 -9.741 18.854 1.00 96.50 522 VAL A O 1
ATOM 4042 N N . LEU A 1 523 ? -6.087 -10.240 21.039 1.00 94.00 523 LEU A N 1
ATOM 4043 C CA . LEU A 1 523 ? -5.555 -11.594 20.843 1.00 94.00 523 LEU A CA 1
ATOM 4044 C C . LEU A 1 523 ? -6.629 -12.593 20.394 1.00 94.00 523 LEU A C 1
ATOM 4046 O O . LEU A 1 523 ? -6.293 -13.663 19.896 1.00 94.00 523 LEU A O 1
ATOM 4050 N N . GLU A 1 524 ? -7.904 -12.255 20.591 1.00 93.38 524 GLU A N 1
ATOM 4051 C CA . GLU A 1 524 ? -9.042 -13.017 20.062 1.00 93.38 524 GLU A CA 1
ATOM 4052 C C . GLU A 1 524 ? -9.200 -12.791 18.552 1.00 93.38 524 GLU A C 1
ATOM 4054 O O . GLU A 1 524 ? -9.531 -13.718 17.815 1.00 93.38 524 GLU A O 1
ATOM 4059 N N . ASP A 1 525 ? -8.936 -11.563 18.103 1.00 95.25 525 ASP A N 1
ATOM 4060 C CA . ASP A 1 525 ? -9.223 -11.100 16.746 1.00 95.25 525 ASP A CA 1
ATOM 4061 C C . ASP A 1 525 ? -8.023 -11.166 15.796 1.00 95.25 525 ASP A C 1
ATOM 4063 O O . ASP A 1 525 ? -8.198 -11.365 14.592 1.00 95.25 525 ASP A O 1
ATOM 4067 N N . PHE A 1 526 ? -6.804 -10.995 16.316 1.00 95.69 526 PHE A N 1
ATOM 4068 C CA . PHE A 1 526 ? -5.592 -10.855 15.512 1.00 95.69 526 PHE A CA 1
ATOM 4069 C C . PHE A 1 526 ? -4.520 -11.876 15.900 1.00 95.69 526 PHE A C 1
ATOM 4071 O O . PHE A 1 526 ? -4.201 -12.099 17.070 1.00 95.69 526 PHE A O 1
ATOM 4078 N N . TRP A 1 527 ? -3.885 -12.455 14.884 1.00 93.94 527 TRP A N 1
ATOM 4079 C CA . TRP A 1 527 ? -2.825 -13.447 15.022 1.00 93.94 527 TRP A CA 1
ATOM 4080 C C . TRP A 1 527 ? -1.457 -12.763 15.115 1.00 93.94 527 TRP A C 1
ATOM 4082 O O . TRP A 1 527 ? -0.682 -12.695 14.160 1.00 93.94 527 TRP A O 1
ATOM 4092 N N . LEU A 1 528 ? -1.167 -12.192 16.285 1.00 93.88 528 LEU A N 1
ATOM 4093 C CA . LEU A 1 528 ? 0.014 -11.342 16.471 1.00 93.88 528 LEU A CA 1
ATOM 4094 C C . LEU A 1 528 ? 1.268 -12.082 16.942 1.00 93.88 528 LEU A C 1
ATOM 4096 O O . LEU A 1 528 ? 2.348 -11.495 16.924 1.00 93.88 528 LEU A O 1
ATOM 4100 N N . HIS A 1 529 ? 1.179 -13.354 17.329 1.00 93.69 529 HIS A N 1
ATOM 4101 C CA . HIS A 1 529 ? 2.325 -14.050 17.923 1.00 93.69 529 HIS A CA 1
ATOM 4102 C C . HIS A 1 529 ? 3.456 -14.392 16.935 1.00 93.69 529 HIS A C 1
ATOM 4104 O O . HIS A 1 529 ? 4.553 -14.758 17.339 1.00 93.69 529 HIS A O 1
ATOM 4110 N N . GLN A 1 530 ? 3.202 -14.239 15.637 1.00 94.00 530 GLN A N 1
ATOM 4111 C CA . GLN A 1 530 ? 4.196 -14.298 14.555 1.00 94.00 530 GLN A CA 1
ATOM 4112 C C . GLN A 1 530 ? 4.406 -12.919 13.903 1.00 94.00 530 GLN A C 1
ATOM 4114 O O . GLN A 1 530 ? 5.063 -12.787 12.864 1.00 94.00 530 GLN A O 1
ATOM 4119 N N . GLY A 1 531 ? 3.820 -11.873 14.494 1.00 95.50 531 GLY A N 1
ATOM 4120 C CA . GLY A 1 531 ? 3.707 -10.547 13.904 1.00 95.50 531 GLY A CA 1
ATOM 4121 C C . GLY A 1 531 ? 5.054 -9.879 13.644 1.00 95.50 531 GLY A C 1
ATOM 4122 O O . GLY A 1 531 ? 5.171 -9.135 12.673 1.00 95.50 531 GLY A O 1
ATOM 4123 N N . ALA A 1 532 ? 6.089 -10.175 14.441 1.00 95.88 532 ALA A N 1
ATOM 4124 C CA . ALA A 1 532 ? 7.413 -9.603 14.230 1.00 95.88 532 ALA A CA 1
ATOM 4125 C C . ALA A 1 532 ? 7.981 -10.018 12.869 1.00 95.88 532 ALA A C 1
ATOM 4127 O O . ALA A 1 532 ? 8.341 -9.154 12.075 1.00 95.88 532 ALA A O 1
ATOM 4128 N N . GLN A 1 533 ? 7.999 -11.315 12.545 1.00 96.00 533 GLN A N 1
ATOM 4129 C CA . GLN A 1 533 ? 8.489 -11.780 11.239 1.00 96.00 533 GLN A CA 1
ATOM 4130 C C . GLN A 1 533 ? 7.579 -11.340 10.095 1.00 96.00 533 GLN A C 1
ATOM 4132 O O . GLN A 1 533 ? 8.080 -10.997 9.027 1.00 96.00 533 GLN A O 1
ATOM 4137 N N . CYS A 1 534 ? 6.262 -11.264 10.321 1.00 97.62 534 CYS A N 1
ATOM 4138 C CA . CYS A 1 534 ? 5.338 -10.711 9.332 1.00 97.62 534 CYS A CA 1
ATOM 4139 C C . CYS A 1 534 ? 5.726 -9.272 8.958 1.00 97.62 534 CYS A C 1
ATOM 4141 O O . CYS A 1 534 ? 5.890 -8.965 7.778 1.00 97.62 534 CYS A O 1
ATOM 4143 N N . ALA A 1 535 ? 5.964 -8.409 9.951 1.00 98.06 535 ALA A N 1
ATOM 4144 C CA . ALA A 1 535 ? 6.425 -7.040 9.728 1.00 98.06 535 ALA A CA 1
ATOM 4145 C C . ALA A 1 535 ? 7.785 -6.995 9.009 1.00 98.06 535 ALA A C 1
ATOM 4147 O O . ALA A 1 535 ? 7.958 -6.212 8.073 1.00 98.06 535 ALA A O 1
ATOM 4148 N N . ARG A 1 536 ? 8.728 -7.877 9.379 1.00 97.56 536 ARG A N 1
ATOM 4149 C CA . ARG A 1 536 ? 10.034 -7.999 8.708 1.00 97.56 536 ARG A CA 1
ATOM 4150 C C . ARG A 1 536 ? 9.882 -8.364 7.231 1.00 97.56 536 ARG A C 1
ATOM 4152 O O . ARG A 1 536 ? 10.433 -7.666 6.388 1.00 97.56 536 ARG A O 1
ATOM 4159 N N . HIS A 1 537 ? 9.090 -9.379 6.894 1.00 98.00 537 HIS A N 1
ATOM 4160 C CA . HIS A 1 537 ? 8.859 -9.775 5.501 1.00 98.00 537 HIS A CA 1
ATOM 4161 C C . HIS A 1 537 ? 8.133 -8.696 4.694 1.00 98.00 537 HIS A C 1
ATOM 4163 O O . HIS A 1 537 ? 8.522 -8.423 3.558 1.00 98.00 537 HIS A O 1
ATOM 4169 N N . ILE A 1 538 ? 7.151 -8.006 5.284 1.00 98.31 538 ILE A N 1
ATOM 4170 C CA . ILE A 1 538 ? 6.536 -6.834 4.650 1.00 98.31 538 ILE A CA 1
ATOM 4171 C C . ILE A 1 538 ? 7.607 -5.765 4.385 1.00 98.31 538 ILE A C 1
ATOM 4173 O O . ILE A 1 538 ? 7.673 -5.228 3.280 1.00 98.31 538 ILE A O 1
ATOM 4177 N N . TYR A 1 539 ? 8.506 -5.492 5.332 1.00 97.69 539 TYR A N 1
ATOM 4178 C CA . TYR A 1 539 ? 9.619 -4.566 5.116 1.00 97.69 539 TYR A CA 1
ATOM 4179 C C . TYR A 1 539 ? 10.552 -5.026 3.984 1.00 97.69 539 TYR A C 1
ATOM 4181 O O . TYR A 1 539 ? 10.906 -4.221 3.120 1.00 97.69 539 TYR A O 1
ATOM 4189 N N . TYR A 1 540 ? 10.906 -6.314 3.934 1.00 97.31 540 TYR A N 1
ATOM 4190 C CA . TYR A 1 540 ? 11.770 -6.891 2.899 1.00 97.31 540 TYR A CA 1
ATOM 4191 C C . TYR A 1 540 ? 11.172 -6.693 1.505 1.00 97.31 540 TYR A C 1
ATOM 4193 O O . TYR A 1 540 ? 11.840 -6.168 0.608 1.00 97.31 540 TYR A O 1
ATOM 4201 N N . LEU A 1 541 ? 9.885 -7.022 1.355 1.00 97.38 541 LEU A N 1
ATOM 4202 C CA . LEU A 1 541 ? 9.119 -6.798 0.132 1.00 97.38 541 LEU A CA 1
ATOM 4203 C C . LEU A 1 541 ? 9.128 -5.321 -0.274 1.00 97.38 541 LEU A C 1
ATOM 4205 O O . LEU A 1 541 ? 9.281 -5.006 -1.449 1.00 97.38 541 LEU A O 1
ATOM 4209 N N . ASN A 1 542 ? 9.005 -4.396 0.675 1.00 96.62 542 ASN A N 1
ATOM 4210 C CA . ASN A 1 542 ? 8.908 -2.968 0.391 1.00 96.62 542 ASN A CA 1
ATOM 4211 C C . ASN A 1 542 ? 10.249 -2.328 0.019 1.00 96.62 542 ASN A C 1
ATOM 4213 O O . ASN A 1 542 ? 10.345 -1.648 -1.004 1.00 96.62 542 ASN A O 1
ATOM 4217 N N . PHE A 1 543 ? 11.290 -2.569 0.811 1.00 95.31 543 PHE A N 1
ATOM 4218 C CA . PHE A 1 543 ? 12.568 -1.852 0.732 1.00 95.31 543 PHE A CA 1
ATOM 4219 C C . PHE A 1 543 ? 13.690 -2.653 0.074 1.00 95.31 543 PHE A C 1
ATOM 4221 O O . PHE A 1 543 ? 14.827 -2.179 0.014 1.00 95.31 543 PHE A O 1
ATOM 4228 N N . ASN A 1 544 ? 13.378 -3.850 -0.433 1.00 95.06 544 ASN A N 1
ATOM 4229 C CA . ASN A 1 544 ? 14.326 -4.718 -1.123 1.00 95.06 544 ASN A CA 1
ATOM 4230 C C . ASN A 1 544 ? 15.599 -4.929 -0.278 1.00 95.06 544 ASN A C 1
ATOM 4232 O O . ASN A 1 544 ? 16.709 -4.708 -0.757 1.00 95.06 544 ASN A O 1
ATOM 4236 N N . SER A 1 545 ? 15.444 -5.191 1.024 1.00 93.56 545 SER A N 1
ATOM 4237 C CA . SER A 1 545 ? 16.517 -5.166 2.032 1.00 93.56 545 SER A CA 1
ATOM 4238 C C . SER A 1 545 ? 16.188 -6.100 3.189 1.00 93.56 545 SER A C 1
ATOM 4240 O O . SER A 1 545 ? 15.076 -6.017 3.692 1.00 93.56 545 SER A O 1
ATOM 4242 N N . TYR A 1 546 ? 17.154 -6.890 3.675 1.00 93.69 546 TYR A N 1
ATOM 4243 C CA . TYR A 1 546 ? 17.044 -7.582 4.972 1.00 93.69 546 TYR A CA 1
ATOM 4244 C C . TYR A 1 546 ? 17.530 -6.739 6.159 1.00 93.69 546 TYR A C 1
ATOM 4246 O O . TYR A 1 546 ? 17.330 -7.107 7.315 1.00 93.69 546 TYR A O 1
ATOM 4254 N N . THR A 1 547 ? 18.156 -5.592 5.891 1.00 91.81 547 THR A N 1
ATOM 4255 C CA . THR A 1 547 ? 18.593 -4.654 6.925 1.00 91.81 547 THR A CA 1
ATOM 4256 C C . THR A 1 547 ? 17.422 -3.772 7.331 1.00 91.81 547 THR A C 1
ATOM 4258 O O . THR A 1 547 ? 17.005 -2.904 6.562 1.00 91.81 547 THR A O 1
ATOM 4261 N N . ILE A 1 548 ? 16.910 -4.012 8.534 1.00 92.44 548 ILE A N 1
ATOM 4262 C CA . ILE A 1 548 ? 15.802 -3.282 9.155 1.00 92.44 548 ILE A CA 1
ATOM 4263 C C . ILE A 1 548 ? 16.369 -2.222 10.108 1.00 92.44 548 ILE A C 1
ATOM 4265 O O . ILE A 1 548 ? 17.398 -2.482 10.730 1.00 92.44 548 ILE A O 1
ATOM 4269 N N . PRO A 1 549 ? 15.725 -1.050 10.267 1.00 92.75 549 PRO A N 1
ATOM 4270 C CA . PRO A 1 549 ? 16.105 -0.097 11.303 1.00 92.75 549 PRO A CA 1
ATOM 4271 C C . PRO A 1 549 ? 15.999 -0.719 12.698 1.00 92.75 549 PRO A C 1
ATOM 4273 O O . PRO A 1 549 ? 14.948 -1.222 13.101 1.00 92.75 549 PRO A O 1
ATOM 4276 N N . ASP A 1 550 ? 17.094 -0.676 13.449 1.00 93.44 550 ASP A N 1
ATOM 4277 C CA . ASP A 1 550 ? 17.200 -1.379 14.726 1.00 93.44 550 ASP A CA 1
ATOM 4278 C C . ASP A 1 550 ? 16.202 -0.898 15.791 1.00 93.44 550 ASP A C 1
ATOM 4280 O O . ASP A 1 550 ? 15.922 -1.631 16.734 1.00 93.44 550 ASP A O 1
ATOM 4284 N N . ASP A 1 551 ? 15.722 0.343 15.680 1.00 90.88 551 ASP A N 1
ATOM 4285 C CA . ASP A 1 551 ? 14.754 0.999 16.571 1.00 90.88 551 ASP A CA 1
ATOM 4286 C C . ASP A 1 551 ? 13.283 0.765 16.203 1.00 90.88 551 ASP A C 1
ATOM 4288 O O . ASP A 1 551 ? 12.410 1.340 16.853 1.00 90.88 551 ASP A O 1
ATOM 4292 N N . CYS A 1 552 ? 12.974 -0.080 15.214 1.00 92.88 552 CYS A N 1
ATOM 4293 C CA . CYS A 1 552 ? 11.582 -0.440 14.945 1.00 92.88 552 CYS A CA 1
ATOM 4294 C C . CYS A 1 552 ? 10.956 -1.101 16.191 1.00 92.88 552 CYS A C 1
ATOM 4296 O O . CYS A 1 552 ? 11.457 -2.144 16.631 1.00 92.88 552 CYS A O 1
ATOM 4298 N N . PRO A 1 553 ? 9.862 -0.553 16.757 1.00 91.44 553 PRO A N 1
ATOM 4299 C CA . PRO A 1 553 ? 9.204 -1.160 17.907 1.00 91.44 553 PRO A CA 1
ATOM 4300 C C . PRO A 1 553 ? 8.750 -2.582 17.578 1.00 91.44 553 PRO A C 1
ATOM 4302 O O . PRO A 1 553 ? 8.239 -2.824 16.490 1.00 91.44 553 PRO A O 1
ATOM 4305 N N . ILE A 1 554 ? 8.903 -3.513 18.521 1.00 93.38 554 ILE A N 1
ATOM 4306 C CA . ILE A 1 554 ? 8.477 -4.925 18.437 1.00 93.38 554 ILE A CA 1
ATOM 4307 C C . ILE A 1 554 ? 9.309 -5.806 17.485 1.00 93.38 554 ILE A C 1
ATOM 4309 O O . ILE A 1 554 ? 9.622 -6.939 17.836 1.00 93.38 554 ILE A O 1
ATOM 4313 N N . TRP A 1 555 ? 9.702 -5.320 16.307 1.00 94.94 555 TRP A N 1
ATOM 4314 C CA . TRP A 1 555 ? 10.309 -6.158 15.258 1.00 94.94 555 TRP A CA 1
ATOM 4315 C C . TRP A 1 555 ? 11.728 -5.745 14.833 1.00 94.94 555 TRP A C 1
ATOM 4317 O O . TRP A 1 555 ? 12.357 -6.459 14.043 1.00 94.94 555 TRP A O 1
ATOM 4327 N N . GLY A 1 556 ? 12.271 -4.655 15.385 1.00 94.06 556 GLY A N 1
ATOM 4328 C CA . GLY A 1 556 ? 13.667 -4.238 15.214 1.00 94.06 556 GLY A CA 1
ATOM 4329 C C . GLY A 1 556 ? 14.664 -5.118 15.977 1.00 94.06 556 GLY A C 1
ATOM 4330 O O . GLY A 1 556 ? 14.306 -5.844 16.904 1.00 94.06 556 GLY A O 1
ATOM 4331 N N . ALA A 1 557 ? 15.944 -5.059 15.601 1.00 88.94 557 ALA A N 1
ATOM 4332 C CA . ALA A 1 557 ? 16.978 -5.922 16.180 1.00 88.94 557 ALA A CA 1
ATOM 4333 C C . ALA A 1 557 ? 17.326 -5.593 17.644 1.00 88.94 557 ALA A C 1
ATOM 4335 O O . ALA A 1 557 ? 17.816 -6.468 18.357 1.00 88.94 557 ALA A O 1
ATOM 4336 N N . ARG A 1 558 ? 17.084 -4.354 18.108 1.00 90.00 558 ARG A N 1
ATOM 4337 C CA . ARG A 1 558 ? 17.417 -3.919 19.479 1.00 90.00 558 ARG A CA 1
ATOM 4338 C C . ARG A 1 558 ? 16.342 -4.219 20.522 1.00 90.00 558 ARG A C 1
ATOM 4340 O O . ARG A 1 558 ? 16.618 -4.029 21.701 1.00 90.00 558 ARG A O 1
ATOM 4347 N N . VAL A 1 559 ? 15.156 -4.684 20.123 1.00 86.06 559 VAL A N 1
ATOM 4348 C CA . VAL A 1 559 ? 14.012 -4.877 21.038 1.00 86.06 559 VAL A CA 1
ATOM 4349 C C . VAL A 1 559 ? 14.358 -5.811 22.206 1.00 86.06 559 VAL A C 1
ATOM 4351 O O . VAL A 1 559 ? 14.007 -5.510 23.342 1.00 86.06 559 VAL A O 1
ATOM 4354 N N . ASP A 1 560 ? 15.124 -6.875 21.946 1.00 80.50 560 ASP A N 1
ATOM 4355 C CA . ASP A 1 560 ? 15.504 -7.878 22.953 1.00 80.50 560 ASP A CA 1
ATOM 4356 C C . ASP A 1 560 ? 16.973 -7.778 23.414 1.00 80.50 560 ASP A C 1
ATOM 4358 O O . ASP A 1 560 ? 17.470 -8.649 24.133 1.00 80.50 560 ASP A O 1
ATOM 4362 N N . GLN A 1 561 ? 17.708 -6.740 22.999 1.00 85.94 561 GLN A N 1
ATOM 4363 C CA . GLN A 1 561 ? 19.131 -6.610 23.321 1.00 85.94 561 GLN A CA 1
ATOM 4364 C C . GLN A 1 561 ? 19.347 -5.903 24.663 1.00 85.94 561 GLN A C 1
ATOM 4366 O O . GLN A 1 561 ? 19.003 -4.736 24.846 1.00 85.94 561 GLN A O 1
ATOM 4371 N N . LEU A 1 562 ? 20.004 -6.593 25.596 1.00 85.19 562 LEU A N 1
ATOM 4372 C CA . LEU A 1 562 ? 20.460 -6.003 26.853 1.00 85.19 562 LEU A CA 1
ATOM 4373 C C . LEU A 1 562 ? 21.784 -5.263 26.639 1.00 85.19 562 LEU A C 1
ATOM 4375 O O . LEU A 1 562 ? 22.822 -5.883 26.428 1.00 85.19 562 LEU A O 1
ATOM 4379 N N . LEU A 1 563 ? 21.761 -3.933 26.746 1.00 85.12 563 LEU A N 1
ATOM 4380 C CA . LEU A 1 563 ? 22.977 -3.113 26.663 1.00 85.12 563 LEU A CA 1
ATOM 4381 C C . LEU A 1 563 ? 23.810 -3.156 27.956 1.00 85.12 563 LEU A C 1
ATOM 4383 O O . LEU A 1 563 ? 25.027 -2.998 27.931 1.00 85.12 563 LEU A O 1
ATOM 4387 N N . HIS A 1 564 ? 23.150 -3.329 29.101 1.00 91.31 564 HIS A N 1
ATOM 4388 C CA . HIS A 1 564 ? 23.773 -3.317 30.421 1.00 91.31 564 HIS A CA 1
ATOM 4389 C C . HIS A 1 564 ? 22.935 -4.149 31.397 1.00 91.31 564 HIS A C 1
ATOM 4391 O O . HIS A 1 564 ? 21.709 -4.168 31.298 1.00 91.31 564 HIS A O 1
ATOM 4397 N N . THR A 1 565 ? 23.567 -4.774 32.393 1.00 88.88 565 THR A N 1
ATOM 4398 C CA . THR A 1 565 ? 22.880 -5.601 33.408 1.00 88.88 565 THR A CA 1
ATOM 4399 C C . THR A 1 565 ? 21.890 -4.819 34.275 1.00 88.88 565 THR A C 1
ATOM 4401 O O . THR A 1 565 ? 20.997 -5.404 34.875 1.00 88.88 565 THR A O 1
ATOM 4404 N N . ALA A 1 566 ? 22.002 -3.490 34.303 1.00 87.12 566 ALA A N 1
ATOM 4405 C CA . ALA A 1 566 ? 21.029 -2.600 34.947 1.00 87.12 566 ALA A CA 1
ATOM 4406 C C . ALA A 1 566 ? 19.649 -2.615 34.261 1.00 87.12 566 ALA A C 1
ATOM 4408 O O . ALA A 1 566 ? 18.666 -2.225 34.880 1.00 87.12 566 ALA A O 1
ATOM 4409 N N . PHE A 1 567 ? 19.581 -3.059 33.002 1.00 84.94 567 PHE A N 1
ATOM 4410 C CA . PHE A 1 567 ? 18.338 -3.238 32.247 1.00 84.94 567 PHE A CA 1
ATOM 4411 C C . PHE A 1 567 ? 17.868 -4.697 32.233 1.00 84.94 567 PHE A C 1
ATOM 4413 O O . PHE A 1 567 ? 16.868 -5.013 31.590 1.00 84.94 567 PHE A O 1
ATOM 4420 N N . SER A 1 568 ? 18.587 -5.597 32.915 1.00 84.56 568 SER A N 1
ATOM 4421 C CA . SER A 1 568 ? 18.149 -6.979 33.070 1.00 84.56 568 SER A CA 1
ATOM 4422 C C . SER A 1 568 ? 16.820 -7.020 33.806 1.00 84.56 568 SER A C 1
ATOM 4424 O O . SER A 1 568 ? 16.585 -6.276 34.756 1.00 84.56 568 SER A O 1
ATOM 4426 N N . THR A 1 569 ? 15.963 -7.941 33.387 1.00 79.06 569 THR A N 1
ATOM 4427 C CA . THR A 1 569 ? 14.689 -8.177 34.057 1.00 79.06 569 THR A CA 1
ATOM 4428 C C . THR A 1 569 ? 14.956 -8.714 35.457 1.00 79.06 569 THR A C 1
ATOM 4430 O O . THR A 1 569 ? 15.723 -9.666 35.621 1.00 79.06 569 THR A O 1
ATOM 4433 N N . VAL A 1 570 ? 14.338 -8.104 36.463 1.00 83.00 570 VAL A N 1
ATOM 4434 C CA . VAL A 1 570 ? 14.421 -8.574 37.850 1.00 83.00 570 VAL A CA 1
ATOM 4435 C C . VAL A 1 570 ? 13.249 -9.500 38.175 1.00 83.00 570 VAL A C 1
ATOM 4437 O O . VAL A 1 570 ? 12.240 -9.515 37.471 1.00 83.00 570 VAL A O 1
ATOM 4440 N N . SER A 1 571 ? 13.390 -10.284 39.246 1.00 82.25 571 SER A N 1
ATOM 4441 C CA . SER A 1 571 ? 12.311 -11.136 39.767 1.00 82.25 571 SER A CA 1
ATOM 4442 C C . SER A 1 571 ? 11.033 -10.315 39.979 1.00 82.25 571 SER A C 1
ATOM 4444 O O . SER A 1 571 ? 11.081 -9.270 40.633 1.00 82.25 571 SER A O 1
ATOM 4446 N N . GLY A 1 572 ? 9.912 -10.768 39.419 1.00 78.94 572 GLY A N 1
ATOM 4447 C CA . GLY A 1 572 ? 8.625 -10.062 39.418 1.00 78.94 572 GLY A CA 1
ATOM 4448 C C . GLY A 1 572 ? 8.339 -9.222 38.162 1.00 78.94 572 GLY A C 1
ATOM 4449 O O . GLY A 1 572 ? 7.206 -8.774 37.979 1.00 78.94 572 GLY A O 1
ATOM 4450 N N . GLU A 1 573 ? 9.319 -9.015 37.273 1.00 81.69 573 GLU A N 1
ATOM 4451 C CA . GLU A 1 573 ? 9.143 -8.324 35.984 1.00 81.69 573 GLU A CA 1
ATOM 4452 C C . GLU A 1 573 ? 9.064 -9.288 34.782 1.00 81.69 573 GLU A C 1
ATOM 4454 O O . GLU A 1 573 ? 9.178 -8.869 33.628 1.00 81.69 573 GLU A O 1
ATOM 4459 N N . GLU A 1 574 ? 8.841 -10.586 35.005 1.00 80.75 574 GLU A N 1
ATOM 4460 C CA . GLU A 1 574 ? 8.807 -11.610 33.949 1.00 80.75 574 GLU A CA 1
ATOM 4461 C C . GLU A 1 574 ? 7.752 -11.309 32.872 1.00 80.75 574 GLU A C 1
ATOM 4463 O O . GLU A 1 574 ? 7.903 -11.697 31.712 1.00 80.75 574 GLU A O 1
ATOM 4468 N N . TRP A 1 575 ? 6.707 -10.557 33.226 1.00 74.69 575 TRP A N 1
ATOM 4469 C CA . TRP A 1 575 ? 5.697 -10.066 32.292 1.00 74.69 575 TRP A CA 1
ATOM 4470 C C . TRP A 1 575 ? 6.296 -9.226 31.147 1.00 74.69 575 TRP A C 1
ATOM 4472 O O . TRP A 1 575 ? 5.840 -9.357 30.011 1.00 74.69 575 TRP A O 1
ATOM 4482 N N . ARG A 1 576 ? 7.372 -8.457 31.391 1.00 71.75 576 ARG A N 1
ATOM 4483 C CA . ARG A 1 576 ? 8.072 -7.682 30.347 1.00 71.75 576 ARG A CA 1
ATOM 4484 C C . ARG A 1 576 ? 8.716 -8.591 29.307 1.00 71.75 576 ARG A C 1
ATOM 4486 O O . ARG A 1 576 ? 8.600 -8.337 28.111 1.00 71.75 576 ARG A O 1
ATOM 4493 N N . GLN A 1 577 ? 9.344 -9.680 29.755 1.00 74.56 577 GLN A N 1
ATOM 4494 C CA . GLN A 1 577 ? 9.929 -10.675 28.851 1.00 74.56 577 GLN A CA 1
ATOM 4495 C C . GLN A 1 577 ? 8.859 -11.437 28.075 1.00 74.56 577 GLN A C 1
ATOM 4497 O O . GLN A 1 577 ? 9.030 -11.663 26.880 1.00 74.56 577 GLN A O 1
ATOM 4502 N N . ARG A 1 578 ? 7.768 -11.846 28.741 1.00 78.31 578 ARG A N 1
ATOM 4503 C CA . ARG A 1 578 ? 6.654 -12.550 28.082 1.00 78.31 578 ARG A CA 1
ATOM 4504 C C . ARG A 1 578 ? 6.089 -11.722 26.938 1.00 78.31 578 ARG A C 1
ATOM 4506 O O . ARG A 1 578 ? 5.872 -12.259 25.859 1.00 78.31 578 ARG A O 1
ATOM 4513 N N . ARG A 1 579 ? 5.937 -10.416 27.160 1.00 76.69 579 ARG A N 1
ATOM 4514 C CA . ARG A 1 579 ? 5.440 -9.478 26.158 1.00 76.69 579 ARG A CA 1
ATOM 4515 C C . ARG A 1 579 ? 6.382 -9.319 24.962 1.00 76.69 579 ARG A C 1
ATOM 4517 O O . ARG A 1 579 ? 5.920 -9.445 23.836 1.00 76.69 579 ARG A O 1
ATOM 4524 N N . GLY A 1 580 ? 7.681 -9.098 25.183 1.00 79.56 580 GLY A N 1
ATOM 4525 C CA . GLY A 1 580 ? 8.647 -8.987 24.078 1.00 79.56 580 GLY A CA 1
ATOM 4526 C C . GLY A 1 580 ? 8.689 -10.251 23.211 1.00 79.56 580 GLY A C 1
ATOM 4527 O O . GLY A 1 580 ? 8.612 -10.182 21.989 1.00 79.56 580 GLY A O 1
ATOM 4528 N N . LYS A 1 581 ? 8.673 -11.422 23.858 1.00 86.69 581 LYS A N 1
ATOM 4529 C CA . LYS A 1 581 ? 8.712 -12.728 23.183 1.00 86.69 581 LYS A CA 1
ATOM 4530 C C . LYS A 1 581 ? 7.404 -13.122 22.500 1.00 86.69 581 LYS A C 1
ATOM 4532 O O . LYS A 1 581 ? 7.420 -14.055 21.703 1.00 86.69 581 LYS A O 1
ATOM 4537 N N . TYR A 1 582 ? 6.285 -12.469 22.820 1.00 91.06 582 TYR A N 1
ATOM 4538 C CA . TYR A 1 582 ? 4.973 -12.859 22.305 1.00 91.06 582 TYR A CA 1
ATOM 4539 C C . TYR A 1 582 ? 4.921 -12.797 20.778 1.00 91.06 582 TYR A C 1
ATOM 4541 O O . TYR A 1 582 ? 4.350 -13.688 20.170 1.00 91.06 582 TYR A O 1
ATOM 4549 N N . TYR A 1 583 ? 5.540 -11.786 20.164 1.00 93.50 583 TYR A N 1
ATOM 4550 C CA . TYR A 1 583 ? 5.399 -11.483 18.736 1.00 93.50 583 TYR A CA 1
ATOM 4551 C C . TYR A 1 583 ? 6.297 -12.310 17.797 1.00 93.50 583 TYR A C 1
ATOM 4553 O O . TYR A 1 583 ? 6.240 -12.108 16.582 1.00 93.50 583 TYR A O 1
ATOM 4561 N N . ASP A 1 584 ? 7.135 -13.209 18.326 1.00 92.88 584 ASP A N 1
ATOM 4562 C CA . ASP A 1 584 ? 8.089 -14.020 17.550 1.00 92.88 584 ASP A CA 1
ATOM 4563 C C . ASP A 1 584 ? 8.104 -15.492 18.016 1.00 92.88 584 ASP A C 1
ATOM 4565 O O . ASP A 1 584 ? 9.158 -16.083 18.265 1.00 92.88 584 ASP A O 1
ATOM 4569 N N . ILE A 1 585 ? 6.918 -16.091 18.162 1.00 91.31 585 ILE A N 1
ATOM 4570 C CA . ILE A 1 585 ? 6.725 -17.485 18.585 1.00 91.31 585 ILE A CA 1
ATOM 4571 C C . ILE A 1 585 ? 6.684 -18.418 17.371 1.00 91.31 585 ILE A C 1
ATOM 4573 O O . ILE A 1 585 ? 5.814 -18.306 16.509 1.00 91.31 585 ILE A O 1
ATOM 4577 N N . TRP A 1 586 ? 7.594 -19.397 17.354 1.00 90.00 586 TRP A N 1
ATOM 4578 C CA . TRP A 1 586 ? 7.749 -20.360 16.262 1.00 90.00 586 TRP A CA 1
ATOM 4579 C C . TRP A 1 586 ? 8.166 -21.742 16.764 1.00 90.00 586 TRP A C 1
ATOM 4581 O O . TRP A 1 586 ? 8.891 -21.864 17.754 1.00 90.00 586 TRP A O 1
ATOM 4591 N N . GLY A 1 587 ? 7.764 -22.789 16.038 1.00 89.56 587 GLY A N 1
ATOM 4592 C CA . GLY A 1 587 ? 8.329 -24.128 16.206 1.00 89.56 587 GLY A CA 1
ATOM 4593 C C . GLY A 1 587 ? 9.813 -24.174 15.815 1.00 89.56 587 GLY A C 1
ATOM 4594 O O . GLY A 1 587 ? 10.276 -23.369 15.007 1.00 89.56 587 GLY A O 1
ATOM 4595 N N . GLY A 1 588 ? 10.567 -25.129 16.372 1.00 88.62 588 GLY A N 1
ATOM 4596 C CA . GLY A 1 588 ? 12.018 -25.228 16.152 1.00 88.62 588 GLY A CA 1
ATOM 4597 C C . GLY A 1 588 ? 12.416 -25.364 14.676 1.00 88.62 588 GLY A C 1
ATOM 4598 O O . GLY A 1 588 ? 13.338 -24.685 14.227 1.00 88.62 588 GLY A O 1
ATOM 4599 N N . ASP A 1 589 ? 11.686 -26.178 13.909 1.00 90.69 589 ASP A N 1
ATOM 4600 C CA . ASP A 1 589 ? 11.954 -26.390 12.481 1.00 90.69 589 ASP A CA 1
ATOM 4601 C C . ASP A 1 589 ? 11.645 -25.139 11.646 1.00 90.69 589 ASP A C 1
ATOM 4603 O O . ASP A 1 589 ? 12.476 -24.722 10.834 1.00 90.69 589 ASP A O 1
ATOM 4607 N N . ALA A 1 590 ? 10.495 -24.499 11.895 1.00 91.56 590 ALA A N 1
ATOM 4608 C CA . ALA A 1 590 ? 10.109 -23.249 11.241 1.00 91.56 590 ALA A CA 1
ATOM 4609 C C . ALA A 1 590 ? 11.118 -22.133 11.546 1.00 91.56 590 ALA A C 1
ATOM 4611 O O . ALA A 1 590 ? 11.570 -21.439 10.635 1.00 91.56 590 ALA A O 1
ATOM 4612 N N . ARG A 1 591 ? 11.560 -22.014 12.808 1.00 92.06 591 ARG A N 1
ATOM 4613 C CA . ARG A 1 591 ? 12.591 -21.047 13.198 1.00 92.06 591 ARG A CA 1
ATOM 4614 C C . ARG A 1 591 ? 13.897 -21.284 12.453 1.00 92.06 591 ARG A C 1
ATOM 4616 O O . ARG A 1 591 ? 14.433 -20.357 11.853 1.00 92.06 591 ARG A O 1
ATOM 4623 N N . ALA A 1 592 ? 14.368 -22.530 12.429 1.00 92.50 592 ALA A N 1
ATOM 4624 C CA . ALA A 1 592 ? 15.579 -22.886 11.706 1.00 92.50 592 ALA A CA 1
ATOM 4625 C C . ALA A 1 592 ? 15.454 -22.615 10.198 1.00 92.50 592 ALA A C 1
ATOM 4627 O O . ALA A 1 592 ? 16.460 -22.324 9.551 1.00 92.50 592 ALA A O 1
ATOM 4628 N N . GLN A 1 593 ? 14.256 -22.737 9.615 1.00 93.31 593 GLN A N 1
ATOM 4629 C CA . GLN A 1 593 ? 14.019 -22.396 8.214 1.00 93.31 593 GLN A CA 1
ATOM 4630 C C . GLN A 1 593 ? 14.082 -20.888 7.974 1.00 93.31 593 GLN A C 1
ATOM 4632 O O . GLN A 1 593 ? 14.808 -20.470 7.076 1.00 93.31 593 GLN A O 1
ATOM 4637 N N . MET A 1 594 ? 13.430 -20.074 8.804 1.00 92.31 594 MET A N 1
ATOM 4638 C CA . MET A 1 594 ? 13.516 -18.612 8.703 1.00 92.31 594 MET A CA 1
ATOM 4639 C C . MET A 1 594 ? 14.949 -18.099 8.881 1.00 92.31 594 MET A C 1
ATOM 4641 O O . MET A 1 594 ? 15.406 -17.277 8.091 1.00 92.31 594 MET A O 1
ATOM 4645 N N . ASP A 1 595 ? 15.699 -18.644 9.845 1.00 90.44 595 ASP A N 1
ATOM 4646 C CA . ASP A 1 595 ? 17.100 -18.263 10.065 1.00 90.44 595 ASP A CA 1
ATOM 4647 C C . ASP A 1 595 ? 17.976 -18.557 8.823 1.00 90.44 595 ASP A C 1
ATOM 4649 O O . ASP A 1 595 ? 18.966 -17.865 8.573 1.00 90.44 595 ASP A O 1
ATOM 4653 N N . ARG A 1 596 ? 17.615 -19.568 8.011 1.00 92.50 596 ARG A N 1
ATOM 4654 C CA . ARG A 1 596 ? 18.271 -19.835 6.718 1.00 92.50 596 ARG A CA 1
ATOM 4655 C C . ARG A 1 596 ? 17.868 -18.824 5.645 1.00 92.50 596 ARG A C 1
ATOM 4657 O O . ARG A 1 596 ? 18.742 -18.418 4.884 1.00 92.50 596 ARG A O 1
ATOM 4664 N N . MET A 1 597 ? 16.598 -18.416 5.598 1.00 90.94 597 MET A N 1
ATOM 4665 C CA . MET A 1 597 ? 16.087 -17.445 4.619 1.00 90.94 597 MET A CA 1
ATOM 4666 C C . MET A 1 597 ? 16.755 -16.072 4.766 1.00 90.94 597 MET A C 1
ATOM 4668 O O . MET A 1 597 ? 17.088 -15.431 3.776 1.00 90.94 597 MET A O 1
ATOM 4672 N N . THR A 1 598 ? 16.984 -15.610 5.997 1.00 82.31 598 THR A N 1
ATOM 4673 C CA . THR A 1 598 ? 17.548 -14.272 6.255 1.00 82.31 598 THR A CA 1
ATOM 4674 C C . THR A 1 598 ? 19.071 -14.261 6.360 1.00 82.31 598 THR A C 1
ATOM 4676 O O . THR A 1 598 ? 19.662 -13.236 6.712 1.00 82.31 598 THR A O 1
ATOM 4679 N N . LYS A 1 599 ? 19.737 -15.396 6.120 1.00 86.44 599 LYS A N 1
ATOM 4680 C CA . LYS A 1 599 ? 21.193 -15.470 6.209 1.00 86.44 599 LYS A CA 1
ATOM 4681 C C . LYS A 1 599 ? 21.808 -14.593 5.122 1.00 86.44 599 LYS A C 1
ATOM 4683 O O . LYS A 1 599 ? 21.495 -14.752 3.947 1.00 86.44 599 LYS A O 1
ATOM 4688 N N . ALA A 1 600 ? 22.713 -13.702 5.528 1.00 79.25 600 ALA A N 1
ATOM 4689 C CA . ALA A 1 600 ? 23.349 -12.771 4.609 1.00 79.25 600 ALA A CA 1
ATOM 4690 C C . ALA A 1 600 ? 24.000 -13.501 3.426 1.00 79.25 600 ALA A C 1
ATOM 4692 O O . ALA A 1 600 ? 24.826 -14.399 3.614 1.00 79.25 600 ALA A O 1
ATOM 4693 N N . THR A 1 601 ? 23.616 -13.100 2.216 1.00 86.62 601 THR A N 1
ATOM 4694 C CA . THR A 1 601 ? 24.156 -13.622 0.958 1.00 86.62 601 THR A CA 1
ATOM 4695 C C . THR A 1 601 ? 25.197 -12.660 0.386 1.00 86.62 601 THR A C 1
ATOM 4697 O O . THR A 1 601 ? 25.232 -11.477 0.730 1.00 86.62 601 THR A O 1
ATOM 4700 N N . GLU A 1 602 ? 26.064 -13.142 -0.506 1.00 88.38 602 GLU A N 1
ATOM 4701 C CA . GLU A 1 602 ? 26.987 -12.270 -1.253 1.00 88.38 602 GLU A CA 1
ATOM 4702 C C . GLU A 1 602 ? 26.222 -11.204 -2.050 1.00 88.38 602 GLU A C 1
ATOM 4704 O O . GLU A 1 602 ? 26.594 -10.032 -2.022 1.00 88.38 602 GLU A O 1
ATOM 4709 N N . LEU A 1 603 ? 25.083 -11.586 -2.636 1.00 89.06 603 LEU A N 1
ATOM 4710 C CA . LEU A 1 603 ? 24.175 -10.686 -3.345 1.00 89.06 603 LEU A CA 1
ATOM 4711 C C . LEU A 1 603 ? 23.639 -9.558 -2.447 1.00 89.06 603 LEU A C 1
ATOM 4713 O O . LEU A 1 603 ? 23.562 -8.408 -2.874 1.00 89.06 603 LEU A O 1
ATOM 4717 N N . GLN A 1 604 ? 23.313 -9.845 -1.181 1.00 90.56 604 GLN A N 1
ATOM 4718 C CA . GLN A 1 604 ? 22.911 -8.801 -0.235 1.00 90.56 604 GLN A CA 1
ATOM 4719 C C . GLN A 1 604 ? 24.041 -7.789 0.001 1.00 90.56 604 GLN A C 1
ATOM 4721 O O . GLN A 1 604 ? 23.782 -6.583 0.055 1.00 90.56 604 GLN A O 1
ATOM 4726 N N . HIS A 1 605 ? 25.286 -8.255 0.145 1.00 89.31 605 HIS A N 1
ATOM 4727 C CA . HIS A 1 605 ? 26.438 -7.366 0.297 1.00 89.31 605 HIS A CA 1
ATOM 4728 C C . HIS A 1 605 ? 26.672 -6.526 -0.961 1.00 89.31 605 HIS A C 1
ATOM 4730 O O . HIS A 1 605 ? 26.908 -5.325 -0.844 1.00 89.31 605 HIS A O 1
ATOM 4736 N N . GLU A 1 606 ? 26.555 -7.121 -2.148 1.00 89.50 606 GLU A N 1
ATOM 4737 C CA . GLU A 1 606 ? 26.665 -6.415 -3.426 1.00 89.50 606 GLU A CA 1
ATOM 4738 C C . GLU A 1 606 ? 25.625 -5.293 -3.538 1.00 89.50 606 GLU A C 1
ATOM 4740 O O . GLU A 1 606 ? 25.978 -4.129 -3.737 1.00 89.50 606 GLU A O 1
ATOM 4745 N N . VAL A 1 607 ? 24.350 -5.605 -3.293 1.00 90.06 607 VAL A N 1
ATOM 4746 C CA . VAL A 1 607 ? 23.262 -4.618 -3.305 1.00 90.06 607 VAL A CA 1
ATOM 4747 C C . VAL A 1 607 ? 23.490 -3.515 -2.267 1.00 90.06 607 VAL A C 1
ATOM 4749 O O . VAL A 1 607 ? 23.305 -2.329 -2.559 1.00 90.06 607 VAL A O 1
ATOM 4752 N N . ALA A 1 608 ? 23.923 -3.866 -1.053 1.00 89.06 608 ALA A N 1
ATOM 4753 C CA . ALA A 1 608 ? 24.237 -2.885 -0.016 1.00 89.06 608 ALA A CA 1
ATOM 4754 C C . ALA A 1 608 ? 25.387 -1.951 -0.435 1.00 89.06 608 ALA A C 1
ATOM 4756 O O . ALA A 1 608 ? 25.307 -0.737 -0.216 1.00 89.06 608 ALA A O 1
ATOM 4757 N N . MET A 1 609 ? 26.421 -2.493 -1.086 1.00 86.56 609 MET A N 1
ATOM 4758 C CA . MET A 1 609 ? 27.542 -1.726 -1.627 1.00 86.56 609 MET A CA 1
ATOM 4759 C C . MET A 1 609 ? 27.083 -0.759 -2.722 1.00 86.56 609 MET A C 1
ATOM 4761 O O . MET A 1 609 ? 27.364 0.437 -2.608 1.00 86.56 609 MET A O 1
ATOM 4765 N N . CYS A 1 610 ? 26.302 -1.220 -3.707 1.00 84.69 610 CYS A N 1
ATOM 4766 C CA . CYS A 1 610 ? 25.729 -0.368 -4.760 1.00 84.69 610 CYS A CA 1
ATOM 4767 C C . CYS A 1 610 ? 24.926 0.805 -4.174 1.00 84.69 610 CYS A C 1
ATOM 4769 O O . CYS A 1 610 ? 25.064 1.958 -4.593 1.00 84.69 610 CYS A O 1
ATOM 4771 N N . ARG A 1 611 ? 24.136 0.544 -3.126 1.00 85.31 611 ARG A N 1
ATOM 4772 C CA . ARG A 1 611 ? 23.304 1.566 -2.471 1.00 85.31 611 ARG A CA 1
ATOM 4773 C C . ARG A 1 611 ? 24.092 2.546 -1.613 1.00 85.31 611 ARG A C 1
ATOM 4775 O O . ARG A 1 611 ? 23.699 3.708 -1.513 1.00 85.31 611 ARG A O 1
ATOM 4782 N N . SER A 1 612 ? 25.189 2.114 -0.992 1.00 81.50 612 SER A N 1
ATOM 4783 C CA . SER A 1 612 ? 26.028 2.989 -0.160 1.00 81.50 612 SER A CA 1
ATOM 4784 C C . SER A 1 612 ? 26.603 4.173 -0.949 1.00 81.50 612 SER A C 1
ATOM 4786 O O . SER A 1 612 ? 26.724 5.271 -0.407 1.00 81.50 612 SER A O 1
ATOM 4788 N N . LEU A 1 613 ? 26.848 3.973 -2.249 1.00 72.25 613 LEU A N 1
ATOM 4789 C CA . LEU A 1 613 ? 27.352 4.982 -3.182 1.00 72.25 613 LEU A CA 1
ATOM 4790 C C . LEU A 1 613 ? 26.285 6.001 -3.613 1.00 72.25 613 LEU A C 1
ATOM 4792 O O . LEU A 1 613 ? 26.623 7.075 -4.100 1.00 72.25 613 LEU A O 1
ATOM 4796 N N . SER A 1 614 ? 25.003 5.686 -3.412 1.00 67.56 614 SER A N 1
ATOM 4797 C CA . SER A 1 614 ? 23.863 6.478 -3.895 1.00 67.56 614 SER A CA 1
ATOM 4798 C C . SER A 1 614 ? 23.252 7.398 -2.827 1.00 67.56 614 SER A C 1
ATOM 4800 O O . SER A 1 614 ? 22.135 7.895 -2.992 1.00 67.56 614 SER A O 1
ATOM 4802 N N . ARG A 1 615 ? 23.946 7.618 -1.702 1.00 65.19 615 ARG A N 1
ATOM 4803 C CA . ARG A 1 615 ? 23.403 8.368 -0.560 1.00 65.19 615 ARG A CA 1
ATOM 4804 C C . ARG A 1 615 ? 23.468 9.878 -0.787 1.00 65.19 615 ARG A C 1
ATOM 4806 O O . ARG A 1 615 ? 24.545 10.459 -0.852 1.00 65.19 615 ARG A O 1
ATOM 4813 N N . GLY A 1 616 ? 22.295 10.508 -0.824 1.00 76.06 616 GLY A N 1
ATOM 4814 C CA . GLY A 1 616 ? 22.149 11.960 -0.772 1.00 76.06 616 GLY A CA 1
ATOM 4815 C C . GLY A 1 616 ? 20.994 12.490 -1.617 1.00 76.06 616 GLY A C 1
ATOM 4816 O O . GLY A 1 616 ? 20.598 11.897 -2.625 1.00 76.06 616 GLY A O 1
ATOM 4817 N N . GLY A 1 617 ? 20.467 13.632 -1.193 1.00 85.94 617 GLY A N 1
ATOM 4818 C CA . GLY A 1 617 ? 19.533 14.444 -1.956 1.00 85.94 617 GLY A CA 1
ATOM 4819 C C . GLY A 1 617 ? 18.320 14.918 -1.161 1.00 85.94 617 GLY A C 1
ATOM 4820 O O . GLY A 1 617 ? 17.985 14.362 -0.120 1.00 85.94 617 GLY A O 1
ATOM 4821 N N . ASN A 1 618 ? 17.676 15.963 -1.665 1.00 93.00 618 ASN A N 1
ATOM 4822 C CA . ASN A 1 618 ? 16.490 16.589 -1.088 1.00 93.00 618 ASN A CA 1
ATOM 4823 C C . ASN A 1 618 ? 15.188 15.973 -1.614 1.00 93.00 618 ASN A C 1
ATOM 4825 O O . ASN A 1 618 ? 14.116 16.268 -1.089 1.00 93.00 618 ASN A O 1
ATOM 4829 N N . TYR A 1 619 ? 15.265 15.158 -2.670 1.00 93.06 619 TYR A N 1
ATOM 4830 C CA . TYR A 1 619 ? 14.098 14.575 -3.320 1.00 93.06 619 TYR A CA 1
ATOM 4831 C C . TYR A 1 619 ? 14.214 13.059 -3.399 1.00 93.06 619 TYR A C 1
ATOM 4833 O O . TYR A 1 619 ? 15.237 12.515 -3.810 1.00 93.06 619 TYR A O 1
ATOM 4841 N N . ARG A 1 620 ? 13.123 12.383 -3.035 1.00 92.38 620 ARG A N 1
ATOM 4842 C CA . ARG A 1 620 ? 12.964 10.935 -3.147 1.00 92.38 620 ARG A CA 1
ATOM 4843 C C . ARG A 1 620 ? 11.812 10.639 -4.096 1.00 92.38 620 ARG A C 1
ATOM 4845 O O . ARG A 1 620 ? 10.728 11.199 -3.960 1.00 92.38 620 ARG A O 1
ATOM 4852 N N . ILE A 1 621 ? 12.057 9.753 -5.048 1.00 94.69 621 ILE A N 1
ATOM 4853 C CA . ILE A 1 621 ? 11.039 9.177 -5.914 1.00 94.69 621 ILE A CA 1
ATOM 4854 C C . ILE A 1 621 ? 10.465 7.948 -5.216 1.00 94.69 621 ILE A C 1
ATOM 4856 O O . ILE A 1 621 ? 11.209 7.015 -4.933 1.00 94.69 621 ILE A O 1
ATOM 4860 N N . SER A 1 622 ? 9.157 7.965 -4.980 1.00 94.88 622 SER A N 1
ATOM 4861 C CA . SER A 1 622 ? 8.315 6.810 -4.676 1.00 94.88 622 SER A CA 1
ATOM 4862 C C . SER A 1 622 ? 7.455 6.563 -5.920 1.00 94.88 622 SER A C 1
ATOM 4864 O O . SER A 1 622 ? 6.474 7.283 -6.122 1.00 94.88 622 SER A O 1
ATOM 4866 N N . PRO A 1 623 ? 7.826 5.632 -6.818 1.00 93.56 623 PRO A N 1
ATOM 4867 C CA . PRO A 1 623 ? 7.389 5.652 -8.220 1.00 93.56 623 PRO A CA 1
ATOM 4868 C C . PRO A 1 623 ? 5.878 5.690 -8.436 1.00 93.56 623 PRO A C 1
ATOM 4870 O O . PRO A 1 623 ? 5.398 6.346 -9.360 1.00 93.56 623 PRO A O 1
ATOM 4873 N N . LEU A 1 624 ? 5.144 5.023 -7.547 1.00 90.75 624 LEU A N 1
ATOM 4874 C CA . LEU A 1 624 ? 3.697 4.929 -7.601 1.00 90.75 624 LEU A CA 1
ATOM 4875 C C . LEU A 1 624 ? 3.011 6.282 -7.334 1.00 90.75 624 LEU A C 1
ATOM 4877 O O . LEU A 1 624 ? 2.069 6.634 -8.038 1.00 90.75 624 LEU A O 1
ATOM 4881 N N . VAL A 1 625 ? 3.510 7.072 -6.377 1.00 90.75 625 VAL A N 1
ATOM 4882 C CA . VAL A 1 625 ? 2.822 8.283 -5.882 1.00 90.75 625 VAL A CA 1
ATOM 4883 C C . VAL A 1 625 ? 3.550 9.598 -6.156 1.00 90.75 625 VAL A C 1
ATOM 4885 O O . VAL A 1 625 ? 2.935 10.660 -6.087 1.00 90.75 625 VAL A O 1
ATOM 4888 N N . SER A 1 626 ? 4.847 9.580 -6.465 1.00 92.50 626 SER A N 1
ATOM 4889 C CA . SER A 1 626 ? 5.583 10.811 -6.758 1.00 92.50 626 SER A CA 1
ATOM 4890 C C . SER A 1 626 ? 5.069 11.466 -8.038 1.00 92.50 626 SER A C 1
ATOM 4892 O O . SER A 1 626 ? 4.981 10.839 -9.099 1.00 92.50 626 SER A O 1
ATOM 4894 N N . ASP A 1 627 ? 4.770 12.761 -7.946 1.00 90.81 627 ASP A N 1
ATOM 4895 C CA . ASP A 1 627 ? 4.376 13.565 -9.096 1.00 90.81 627 ASP A CA 1
ATOM 4896 C C . ASP A 1 627 ? 5.546 13.836 -10.051 1.00 90.81 627 ASP A C 1
ATOM 4898 O O . ASP A 1 627 ? 6.725 13.730 -9.709 1.00 90.81 627 ASP A O 1
ATOM 4902 N N . VAL A 1 628 ? 5.209 14.235 -11.279 1.00 91.19 628 VAL A N 1
ATOM 4903 C CA . VAL A 1 628 ? 6.184 14.577 -12.329 1.00 91.19 628 VAL A CA 1
ATOM 4904 C C . VAL A 1 628 ? 7.196 15.626 -11.852 1.00 91.19 628 VAL A C 1
ATOM 4906 O O . VAL A 1 628 ? 8.353 15.605 -12.268 1.00 91.19 628 VAL A O 1
ATOM 4909 N N . GLU A 1 629 ? 6.786 16.534 -10.967 1.00 93.06 629 GLU A N 1
ATOM 4910 C CA . GLU A 1 629 ? 7.653 17.583 -10.437 1.00 93.06 629 GLU A CA 1
ATOM 4911 C C . GLU A 1 629 ? 8.721 17.027 -9.486 1.00 93.06 629 GLU A C 1
ATOM 4913 O O . GLU A 1 629 ? 9.883 17.424 -9.568 1.00 93.06 629 GLU A O 1
ATOM 4918 N N . THR A 1 630 ? 8.368 16.068 -8.633 1.00 93.88 630 THR A N 1
ATOM 4919 C CA . THR A 1 630 ? 9.298 15.358 -7.747 1.00 93.88 630 THR A CA 1
ATOM 4920 C C . THR A 1 630 ? 10.305 14.543 -8.553 1.00 93.88 630 THR A C 1
ATOM 4922 O O . THR A 1 630 ? 11.510 14.650 -8.316 1.00 93.88 630 THR A O 1
ATOM 4925 N N . TRP A 1 631 ? 9.839 13.818 -9.577 1.00 95.06 631 TRP A N 1
ATOM 4926 C CA . TRP A 1 631 ? 10.717 13.134 -10.533 1.00 95.06 631 TRP A CA 1
ATOM 4927 C C . TRP A 1 631 ? 11.682 14.119 -11.211 1.00 95.06 631 TRP A C 1
ATOM 4929 O O . TRP A 1 631 ? 12.893 13.895 -11.233 1.00 95.06 631 TRP A O 1
ATOM 4939 N N . ARG A 1 632 ? 11.173 15.259 -11.703 1.00 95.06 632 ARG A N 1
ATOM 4940 C CA . ARG A 1 632 ? 11.983 16.302 -12.353 1.00 95.06 632 ARG A CA 1
ATOM 4941 C C . ARG A 1 632 ? 13.053 16.837 -11.408 1.00 95.06 632 ARG A C 1
ATOM 4943 O O . ARG A 1 632 ? 14.208 16.956 -11.804 1.00 95.06 632 ARG A O 1
ATOM 4950 N N . LYS A 1 633 ? 12.678 17.169 -10.173 1.00 95.06 633 LYS A N 1
ATOM 4951 C CA . LYS A 1 633 ? 13.582 17.709 -9.153 1.00 95.06 633 LYS A CA 1
ATOM 4952 C C . LYS A 1 633 ? 14.690 16.722 -8.791 1.00 95.06 633 LYS A C 1
ATOM 4954 O O . LYS A 1 633 ? 15.844 17.138 -8.718 1.00 95.06 633 LYS A O 1
ATOM 4959 N N . ARG A 1 634 ? 14.377 15.427 -8.668 1.00 95.12 634 ARG A N 1
ATOM 4960 C CA . ARG A 1 634 ? 15.393 14.387 -8.455 1.00 95.12 634 ARG A CA 1
ATOM 4961 C C . ARG A 1 634 ? 16.340 14.246 -9.651 1.00 95.12 634 ARG A C 1
ATOM 4963 O O . ARG A 1 634 ? 17.550 14.186 -9.466 1.00 95.12 634 ARG A O 1
ATOM 4970 N N . ILE A 1 635 ? 15.825 14.262 -10.881 1.00 95.00 635 ILE A N 1
ATOM 4971 C CA . ILE A 1 635 ? 16.666 14.220 -12.091 1.00 95.00 635 ILE A CA 1
ATOM 4972 C C . ILE A 1 635 ? 17.585 15.452 -12.170 1.00 95.00 635 ILE A C 1
ATOM 4974 O O . ILE A 1 635 ? 18.756 15.321 -12.514 1.00 95.00 635 ILE A O 1
ATOM 4978 N N . VAL A 1 636 ? 17.084 16.645 -11.822 1.00 93.81 636 VAL A N 1
ATOM 4979 C CA . VAL A 1 636 ? 17.895 17.877 -11.755 1.00 93.81 636 VAL A CA 1
ATOM 4980 C C . VAL A 1 636 ? 18.997 17.766 -10.706 1.00 93.81 636 VAL A C 1
ATOM 4982 O O . VAL A 1 636 ? 20.121 18.177 -10.975 1.00 93.81 636 VAL A O 1
ATOM 4985 N N . GLU A 1 637 ? 18.688 17.212 -9.536 1.00 94.38 637 GLU A N 1
ATOM 4986 C CA . GLU A 1 637 ? 19.650 17.018 -8.449 1.00 94.38 637 GLU A CA 1
ATOM 4987 C C . GLU A 1 637 ? 20.810 16.096 -8.847 1.00 94.38 637 GLU A C 1
ATOM 4989 O O . GLU A 1 637 ? 21.959 16.375 -8.517 1.00 94.38 637 GLU A O 1
ATOM 4994 N N . LEU A 1 638 ? 20.529 15.049 -9.626 1.00 92.06 638 LEU A N 1
ATOM 4995 C CA . LEU A 1 638 ? 21.552 14.162 -10.193 1.00 92.06 638 LEU A CA 1
ATOM 4996 C C . LEU A 1 638 ? 22.266 14.775 -11.417 1.00 92.06 638 LEU A C 1
ATOM 4998 O O . LEU A 1 638 ? 23.331 14.317 -11.836 1.00 92.06 638 LEU A O 1
ATOM 5002 N N . GLY A 1 639 ? 21.696 15.838 -11.987 1.00 90.31 639 GLY A N 1
ATOM 5003 C CA . GLY A 1 639 ? 22.328 16.725 -12.955 1.00 90.31 639 GLY A CA 1
ATOM 5004 C C . GLY A 1 639 ? 22.744 16.058 -14.268 1.00 90.31 639 GLY A C 1
ATOM 5005 O O . GLY A 1 639 ? 22.092 15.150 -14.792 1.00 90.31 639 GLY A O 1
ATOM 5006 N N . ALA A 1 640 ? 23.860 16.539 -14.825 1.00 83.75 640 ALA A N 1
ATOM 5007 C CA . ALA A 1 640 ? 24.384 16.108 -16.124 1.00 83.75 640 ALA A CA 1
ATOM 5008 C C . ALA A 1 640 ? 24.719 14.608 -16.189 1.00 83.75 640 ALA A C 1
ATOM 5010 O O . ALA A 1 640 ? 24.843 14.060 -17.284 1.00 83.75 640 ALA A O 1
ATOM 5011 N N . ALA A 1 641 ? 24.847 13.935 -15.044 1.00 88.88 641 ALA A N 1
ATOM 5012 C CA . ALA A 1 641 ? 25.100 12.505 -15.002 1.00 88.88 641 ALA A CA 1
ATOM 5013 C C . ALA A 1 641 ? 23.908 11.675 -15.519 1.00 88.88 641 ALA A C 1
ATOM 5015 O O . ALA A 1 641 ? 24.126 10.594 -16.069 1.00 88.88 641 ALA A O 1
ATOM 5016 N N . VAL A 1 642 ? 22.681 12.203 -15.403 1.00 90.19 642 VAL A N 1
ATOM 5017 C CA . VAL A 1 642 ? 21.452 11.594 -15.940 1.00 90.19 642 VAL A CA 1
ATOM 5018 C C . VAL A 1 642 ? 21.108 12.173 -17.312 1.00 90.19 642 VAL A C 1
ATOM 5020 O O . VAL A 1 642 ? 20.995 11.425 -18.276 1.00 90.19 642 VAL A O 1
ATOM 5023 N N . VAL A 1 643 ? 20.987 13.501 -17.427 1.00 92.50 643 VAL A N 1
ATOM 5024 C CA . VAL A 1 643 ? 20.444 14.148 -18.644 1.00 92.50 643 VAL A CA 1
ATOM 5025 C C . VAL A 1 643 ? 21.486 14.410 -19.742 1.00 92.50 643 VAL A C 1
ATOM 5027 O O . VAL A 1 643 ? 21.139 14.792 -20.860 1.00 92.50 643 VAL A O 1
ATOM 5030 N N . GLY A 1 644 ? 22.772 14.229 -19.435 1.00 90.06 644 GLY A N 1
ATOM 5031 C CA . GLY A 1 644 ? 23.889 14.597 -20.304 1.00 90.06 644 GLY A CA 1
ATOM 5032 C C . GLY A 1 644 ? 24.163 16.111 -20.349 1.00 90.06 644 GLY A C 1
ATOM 5033 O O . GLY A 1 644 ? 23.389 16.912 -19.829 1.00 90.06 644 GLY A O 1
ATOM 5034 N N . PRO A 1 645 ? 25.255 16.558 -20.999 1.00 87.56 645 PRO A N 1
ATOM 5035 C CA . PRO A 1 645 ? 25.689 17.962 -20.960 1.00 87.56 645 PRO A CA 1
ATOM 5036 C C . PRO A 1 645 ? 24.725 18.972 -21.601 1.00 87.56 645 PRO A C 1
ATOM 5038 O O . PRO A 1 645 ? 24.855 20.172 -21.379 1.00 87.56 645 PRO A O 1
ATOM 5041 N N . ARG A 1 646 ? 23.803 18.507 -22.454 1.00 87.50 646 ARG A N 1
ATOM 5042 C CA . ARG A 1 646 ? 22.876 19.356 -23.223 1.00 87.50 646 ARG A CA 1
ATOM 5043 C C . ARG A 1 646 ? 21.399 19.067 -22.943 1.00 87.50 646 ARG A C 1
ATOM 5045 O O . ARG A 1 646 ? 20.555 19.795 -23.460 1.00 87.50 646 ARG A O 1
ATOM 5052 N N . GLY A 1 647 ? 21.083 18.017 -22.185 1.00 86.81 647 GLY A N 1
ATOM 5053 C CA . GLY A 1 647 ? 19.700 17.651 -21.885 1.00 86.81 647 GLY A CA 1
ATOM 5054 C C . GLY A 1 647 ? 19.101 18.551 -20.810 1.00 86.81 647 GLY A C 1
ATOM 5055 O O . GLY A 1 647 ? 19.807 19.015 -19.913 1.00 86.81 647 GLY A O 1
ATOM 5056 N N . ARG A 1 648 ? 17.790 18.802 -20.878 1.00 90.06 648 ARG A N 1
ATOM 5057 C CA . ARG A 1 648 ? 17.054 19.483 -19.805 1.00 90.06 648 ARG A CA 1
ATOM 5058 C C . ARG A 1 648 ? 16.148 18.471 -19.131 1.00 90.06 648 ARG A C 1
ATOM 5060 O O . ARG A 1 648 ? 15.386 17.799 -19.810 1.00 90.06 648 ARG A O 1
ATOM 5067 N N . ALA A 1 649 ? 16.143 18.425 -17.800 1.00 82.19 649 ALA A N 1
ATOM 5068 C CA . ALA A 1 649 ? 15.341 17.464 -17.032 1.00 82.19 649 ALA A CA 1
ATOM 5069 C C . ALA A 1 649 ? 13.834 17.462 -17.369 1.00 82.19 649 ALA A C 1
ATOM 5071 O O . ALA A 1 649 ? 13.162 16.459 -17.163 1.00 82.19 649 ALA A O 1
ATOM 5072 N N . GLY A 1 650 ? 13.290 18.566 -17.895 1.00 87.19 650 GLY A N 1
ATOM 5073 C CA . GLY A 1 650 ? 11.887 18.645 -18.312 1.00 87.19 650 GLY A CA 1
ATOM 5074 C C . GLY A 1 650 ? 11.552 17.926 -19.625 1.00 87.19 650 GLY A C 1
ATOM 5075 O O . GLY A 1 650 ? 10.373 17.711 -19.885 1.00 87.19 650 GLY A O 1
ATOM 5076 N N . ASP A 1 651 ? 12.542 17.550 -20.441 1.00 90.38 651 ASP A N 1
ATOM 5077 C CA . ASP A 1 651 ? 12.311 17.110 -21.827 1.00 90.38 651 ASP A CA 1
ATOM 5078 C C . ASP A 1 651 ? 11.659 15.718 -21.943 1.00 90.38 651 ASP A C 1
ATOM 5080 O O . ASP A 1 651 ? 10.991 15.453 -22.951 1.00 90.38 651 ASP A O 1
ATOM 5084 N N . HIS A 1 652 ? 11.871 14.858 -20.935 1.00 94.81 652 HIS A N 1
ATOM 5085 C CA . HIS A 1 652 ? 11.507 13.430 -20.945 1.00 94.81 652 HIS A CA 1
ATOM 5086 C C . HIS A 1 652 ? 10.967 12.891 -19.607 1.00 94.81 652 HIS A C 1
ATOM 5088 O O . HIS A 1 652 ? 10.805 11.686 -19.435 1.00 94.81 652 HIS A O 1
ATOM 5094 N N . VAL A 1 653 ? 10.728 13.749 -18.609 1.00 94.94 653 VAL A N 1
ATOM 5095 C CA . VAL A 1 653 ? 10.393 13.293 -17.245 1.00 94.94 653 VAL A CA 1
ATOM 5096 C C . VAL A 1 653 ? 9.099 12.470 -17.175 1.00 94.94 653 VAL A C 1
ATOM 5098 O O . VAL A 1 653 ? 8.999 11.563 -16.352 1.00 94.94 653 VAL A O 1
ATOM 5101 N N . LYS A 1 654 ? 8.115 12.758 -18.037 1.00 93.69 654 LYS A N 1
ATOM 5102 C CA . LYS A 1 654 ? 6.853 12.004 -18.077 1.00 93.69 654 LYS A CA 1
ATOM 5103 C C . LYS A 1 654 ? 7.093 10.593 -18.598 1.00 93.69 654 LYS A C 1
ATOM 5105 O O . LYS A 1 654 ? 6.709 9.638 -17.942 1.00 93.69 654 LYS A O 1
ATOM 5110 N N . GLU A 1 655 ? 7.821 10.480 -19.701 1.00 95.06 655 GLU A N 1
ATOM 5111 C CA . GLU A 1 655 ? 8.176 9.214 -20.331 1.00 95.06 655 GLU A CA 1
ATOM 5112 C C . GLU A 1 655 ? 9.059 8.355 -19.415 1.00 95.06 655 GLU A C 1
ATOM 5114 O O . GLU A 1 655 ? 8.860 7.148 -19.334 1.00 95.06 655 GLU A O 1
ATOM 5119 N N . VAL A 1 656 ? 9.986 8.967 -18.667 1.00 96.69 656 VAL A N 1
ATOM 5120 C CA . VAL A 1 656 ? 10.788 8.271 -17.642 1.00 96.69 656 VAL A CA 1
ATOM 5121 C C . VAL A 1 656 ? 9.897 7.691 -16.541 1.00 96.69 656 VAL A C 1
ATOM 5123 O O . VAL A 1 656 ? 10.078 6.537 -16.154 1.00 96.69 656 VAL A O 1
ATOM 5126 N N . ARG A 1 657 ? 8.913 8.463 -16.058 1.00 95.69 657 ARG A N 1
ATOM 5127 C CA . ARG A 1 657 ? 7.932 7.979 -15.077 1.00 95.69 657 ARG A CA 1
ATOM 5128 C C . ARG A 1 657 ? 7.087 6.840 -15.655 1.00 95.69 657 ARG A C 1
ATOM 5130 O O . ARG A 1 657 ? 6.918 5.832 -14.977 1.00 95.69 657 ARG A O 1
ATOM 5137 N N . ASP A 1 658 ? 6.593 6.974 -16.884 1.00 94.44 658 ASP A N 1
ATOM 5138 C CA . ASP A 1 658 ? 5.771 5.952 -17.547 1.00 94.44 658 ASP A CA 1
ATOM 5139 C C . ASP A 1 658 ? 6.553 4.635 -17.732 1.00 94.44 658 ASP A C 1
ATOM 5141 O O . ASP A 1 658 ? 6.030 3.557 -17.451 1.00 94.44 658 ASP A O 1
ATOM 5145 N N . LEU A 1 659 ? 7.843 4.703 -18.091 1.00 97.19 659 LEU A N 1
ATOM 5146 C CA . LEU A 1 659 ? 8.725 3.528 -18.130 1.00 97.19 659 LEU A CA 1
ATOM 5147 C C . LEU A 1 659 ? 8.916 2.896 -16.741 1.00 97.19 659 LEU A C 1
ATOM 5149 O O . LEU A 1 659 ? 8.978 1.673 -16.627 1.00 97.19 659 LEU A O 1
ATOM 5153 N N . GLY A 1 660 ? 8.961 3.705 -15.678 1.00 96.94 660 GLY A N 1
ATOM 5154 C CA . GLY A 1 660 ? 8.964 3.209 -14.300 1.00 96.94 660 GLY A CA 1
ATOM 5155 C C . GLY A 1 660 ? 7.706 2.399 -13.959 1.00 96.94 660 GLY A C 1
ATOM 5156 O O . GLY A 1 660 ? 7.809 1.342 -13.340 1.00 96.94 660 GLY A O 1
ATOM 5157 N N . PHE A 1 661 ? 6.528 2.839 -14.415 1.00 96.31 661 PHE A N 1
ATOM 5158 C CA . PHE A 1 661 ? 5.285 2.064 -14.296 1.00 96.31 661 PHE A CA 1
ATOM 5159 C C . PHE A 1 661 ? 5.311 0.781 -15.124 1.00 96.31 661 PHE A C 1
ATOM 5161 O O . PHE A 1 661 ? 4.888 -0.259 -14.624 1.00 96.31 661 PHE A O 1
ATOM 5168 N N . ALA A 1 662 ? 5.845 0.827 -16.347 1.00 97.12 662 ALA A N 1
ATOM 5169 C CA . ALA A 1 662 ? 5.992 -0.364 -17.177 1.00 97.12 662 ALA A CA 1
ATOM 5170 C C . ALA A 1 662 ? 6.861 -1.433 -16.488 1.00 97.12 662 ALA A C 1
ATOM 5172 O O . ALA A 1 662 ? 6.475 -2.599 -16.471 1.00 97.12 662 ALA A O 1
ATOM 5173 N N . LEU A 1 663 ? 7.974 -1.042 -15.849 1.00 98.19 663 LEU A N 1
ATOM 5174 C CA . LEU A 1 663 ? 8.811 -1.960 -15.062 1.00 98.19 663 LEU A CA 1
ATOM 5175 C C . LEU A 1 663 ? 8.049 -2.567 -13.875 1.00 98.19 663 LEU A C 1
ATOM 5177 O O . LEU A 1 663 ? 8.059 -3.786 -13.711 1.00 98.19 663 LEU A O 1
ATOM 5181 N N . MET A 1 664 ? 7.338 -1.745 -13.090 1.00 97.94 664 MET A N 1
ATOM 5182 C CA . MET A 1 664 ? 6.527 -2.230 -11.962 1.00 97.94 664 MET A CA 1
ATOM 5183 C C . MET A 1 664 ? 5.447 -3.228 -12.409 1.00 97.94 664 MET A C 1
ATOM 5185 O O . MET A 1 664 ? 5.284 -4.281 -11.792 1.00 97.94 664 MET A O 1
ATOM 5189 N N . ASN A 1 665 ? 4.742 -2.914 -13.501 1.00 97.56 665 ASN A N 1
ATOM 5190 C CA . ASN A 1 665 ? 3.715 -3.766 -14.106 1.00 97.56 665 ASN A CA 1
ATOM 5191 C C . ASN A 1 665 ? 4.289 -5.047 -14.726 1.00 97.56 665 ASN A C 1
ATOM 5193 O O . ASN A 1 665 ? 3.542 -5.994 -14.933 1.00 97.56 665 ASN A O 1
ATOM 5197 N N . ALA A 1 666 ? 5.586 -5.084 -15.033 1.00 98.00 666 ALA A N 1
ATOM 5198 C CA . ALA A 1 666 ? 6.280 -6.270 -15.526 1.00 98.00 666 ALA A CA 1
ATOM 5199 C C . ALA A 1 666 ? 6.903 -7.120 -14.405 1.00 98.00 666 ALA A C 1
ATOM 5201 O O . ALA A 1 666 ? 7.569 -8.113 -14.682 1.00 98.00 666 ALA A O 1
ATOM 5202 N N . GLY A 1 667 ? 6.721 -6.736 -13.136 1.00 97.69 667 GLY A N 1
ATOM 5203 C CA . GLY A 1 667 ? 7.319 -7.448 -12.005 1.00 97.69 667 GLY A CA 1
ATOM 5204 C C . GLY A 1 667 ? 8.815 -7.174 -11.822 1.00 97.69 667 GLY A C 1
ATOM 5205 O O . GLY A 1 667 ? 9.462 -7.840 -11.015 1.00 97.69 667 GLY A O 1
ATOM 5206 N N . ILE A 1 668 ? 9.371 -6.188 -12.534 1.00 98.25 668 ILE A N 1
ATOM 5207 C CA . ILE A 1 668 ? 10.793 -5.840 -12.492 1.00 98.25 668 ILE A CA 1
ATOM 5208 C C . ILE A 1 668 ? 11.036 -4.773 -11.423 1.00 98.25 668 ILE A C 1
ATOM 5210 O O . ILE A 1 668 ? 10.329 -3.769 -11.338 1.00 98.25 668 ILE A O 1
ATOM 5214 N N . ARG A 1 669 ? 12.065 -4.984 -10.596 1.00 96.81 669 ARG A N 1
ATOM 5215 C CA . ARG A 1 669 ? 12.390 -4.131 -9.445 1.00 96.81 669 ARG A CA 1
ATOM 5216 C C . ARG A 1 669 ? 13.655 -3.339 -9.727 1.00 96.81 669 ARG A C 1
ATOM 5218 O O . ARG A 1 669 ? 14.710 -3.920 -9.951 1.00 96.81 669 ARG A O 1
ATOM 5225 N N . ALA A 1 670 ? 13.529 -2.016 -9.701 1.00 97.00 670 ALA A N 1
ATOM 5226 C CA . ALA A 1 670 ? 14.614 -1.082 -9.973 1.00 97.00 670 ALA A CA 1
ATOM 5227 C C . ALA A 1 670 ? 14.547 0.105 -9.006 1.00 97.00 670 ALA A C 1
ATOM 5229 O O . ALA A 1 670 ? 13.460 0.580 -8.677 1.00 97.00 670 ALA A O 1
ATOM 5230 N N . ASN A 1 671 ? 15.700 0.589 -8.544 1.00 96.19 671 ASN A N 1
ATOM 5231 C CA . ASN A 1 671 ? 15.773 1.717 -7.622 1.00 96.19 671 ASN A CA 1
ATOM 5232 C C . ASN A 1 671 ? 15.641 3.051 -8.368 1.00 96.19 671 ASN A C 1
ATOM 5234 O O . ASN A 1 671 ? 16.613 3.581 -8.906 1.00 96.19 671 ASN A O 1
ATOM 5238 N N . MET A 1 672 ? 14.456 3.658 -8.341 1.00 96.25 672 MET A N 1
ATOM 5239 C CA . MET A 1 672 ? 14.193 4.898 -9.079 1.00 96.25 672 MET A CA 1
ATOM 5240 C C . MET A 1 672 ? 14.855 6.140 -8.465 1.00 96.25 672 MET A C 1
ATOM 5242 O O . MET A 1 672 ? 14.734 7.227 -9.018 1.00 96.25 672 MET A O 1
ATOM 5246 N N . ASN A 1 673 ? 15.576 6.017 -7.347 1.00 93.75 673 ASN A N 1
ATOM 5247 C CA . ASN A 1 673 ? 16.424 7.097 -6.833 1.00 93.75 673 ASN A CA 1
ATOM 5248 C C . ASN A 1 673 ? 17.884 6.990 -7.262 1.00 93.75 673 ASN A C 1
ATOM 5250 O O . ASN A 1 673 ? 18.653 7.926 -7.015 1.00 93.75 673 ASN A O 1
ATOM 5254 N N . GLU A 1 674 ? 18.273 5.883 -7.886 1.00 93.81 674 GLU A N 1
ATOM 5255 C CA . GLU A 1 674 ? 19.639 5.650 -8.316 1.00 93.81 674 GLU A CA 1
ATOM 5256 C C . GLU A 1 674 ? 19.937 6.359 -9.644 1.00 93.81 674 GLU A C 1
ATOM 5258 O O . GLU A 1 674 ? 19.155 6.329 -10.598 1.00 93.81 674 GLU A O 1
ATOM 5263 N N . GLN A 1 675 ? 21.120 6.970 -9.726 1.00 94.56 675 GLN A N 1
ATOM 5264 C CA . GLN A 1 675 ? 21.582 7.659 -10.928 1.00 94.56 675 GLN A CA 1
ATOM 5265 C C . GLN A 1 675 ? 21.661 6.733 -12.147 1.00 94.56 675 GLN A C 1
ATOM 5267 O O . GLN A 1 675 ? 21.275 7.145 -13.240 1.00 94.56 675 GLN A O 1
ATOM 5272 N N . ALA A 1 676 ? 22.168 5.507 -11.980 1.00 94.62 676 ALA A N 1
ATOM 5273 C CA . ALA A 1 676 ? 22.314 4.544 -13.070 1.00 94.62 676 ALA A CA 1
ATOM 5274 C C . ALA A 1 676 ? 20.949 4.162 -13.658 1.00 94.62 676 ALA A C 1
ATOM 5276 O O . ALA A 1 676 ? 20.734 4.326 -14.861 1.00 94.62 676 ALA A O 1
ATOM 5277 N N . THR A 1 677 ? 20.008 3.780 -12.791 1.00 96.44 677 THR A N 1
ATOM 5278 C CA . THR A 1 677 ? 18.623 3.468 -13.159 1.00 96.44 677 THR A CA 1
ATOM 5279 C C . THR A 1 677 ? 17.952 4.643 -13.886 1.00 96.44 677 THR A C 1
ATOM 5281 O O . THR A 1 677 ? 17.460 4.482 -15.005 1.00 96.44 677 THR A O 1
ATOM 5284 N N . LEU A 1 678 ? 17.991 5.859 -13.323 1.00 96.56 678 LEU A N 1
ATOM 5285 C CA . LEU A 1 678 ? 17.374 7.033 -13.958 1.00 96.56 678 LEU A CA 1
ATOM 5286 C C . LEU A 1 678 ? 18.031 7.411 -15.291 1.00 96.56 678 LEU A C 1
ATOM 5288 O O . LEU A 1 678 ? 17.335 7.822 -16.217 1.00 96.56 678 LEU A O 1
ATOM 5292 N N . LYS A 1 679 ? 19.352 7.252 -15.421 1.00 96.81 679 LYS A N 1
ATOM 5293 C CA . LYS A 1 679 ? 20.071 7.479 -16.682 1.00 96.81 679 LYS A CA 1
ATOM 5294 C C . LYS A 1 679 ? 19.652 6.480 -17.759 1.00 96.81 679 LYS A C 1
ATOM 5296 O O . LYS A 1 679 ? 19.467 6.871 -18.910 1.00 96.81 679 LYS A O 1
ATOM 5301 N N . GLN A 1 680 ? 19.491 5.207 -17.403 1.00 97.88 680 GLN A N 1
ATOM 5302 C CA . GLN A 1 680 ? 19.029 4.181 -18.335 1.00 97.88 680 GLN A CA 1
ATOM 5303 C C . GLN A 1 680 ? 17.612 4.488 -18.829 1.00 97.88 680 GLN A C 1
ATOM 5305 O O . GLN A 1 680 ? 17.393 4.554 -20.037 1.00 97.88 680 GLN A O 1
ATOM 5310 N N . LEU A 1 681 ? 16.682 4.788 -17.917 1.00 97.81 681 LEU A N 1
ATOM 5311 C CA . LEU A 1 681 ? 15.316 5.186 -18.276 1.00 97.81 681 LEU A CA 1
ATOM 5312 C C . LEU A 1 681 ? 15.283 6.460 -19.128 1.00 97.81 681 LEU A C 1
ATOM 5314 O O . LEU A 1 681 ? 14.522 6.537 -20.092 1.00 97.81 681 LEU A O 1
ATOM 5318 N N . TRP A 1 682 ? 16.132 7.442 -18.814 1.00 97.38 682 TRP A N 1
ATOM 5319 C CA . TRP A 1 682 ? 16.270 8.665 -19.603 1.00 97.38 682 TRP A CA 1
ATOM 5320 C C . TRP A 1 682 ? 16.688 8.370 -21.045 1.00 97.38 682 TRP A C 1
ATOM 5322 O O . TRP A 1 682 ? 16.062 8.862 -21.981 1.00 97.38 682 TRP A O 1
ATOM 5332 N N . ASN A 1 683 ? 17.703 7.523 -21.238 1.00 97.25 683 ASN A N 1
ATOM 5333 C CA . ASN A 1 683 ? 18.175 7.144 -22.569 1.00 97.25 683 ASN A CA 1
ATOM 5334 C C . ASN A 1 683 ? 17.086 6.430 -23.383 1.00 97.25 683 ASN A C 1
ATOM 5336 O O . ASN A 1 683 ? 16.902 6.747 -24.561 1.00 97.25 683 ASN A O 1
ATOM 5340 N N . ILE A 1 684 ? 16.335 5.521 -22.749 1.00 97.44 684 ILE A N 1
ATOM 5341 C CA . ILE A 1 684 ? 15.197 4.827 -23.370 1.00 97.44 684 ILE A CA 1
ATOM 5342 C C . ILE A 1 684 ? 14.131 5.845 -23.789 1.00 97.44 684 ILE A C 1
ATOM 5344 O O . ILE A 1 684 ? 13.688 5.839 -24.936 1.00 97.44 684 ILE A O 1
ATOM 5348 N N . ALA A 1 685 ? 13.762 6.774 -22.903 1.00 96.75 685 ALA A N 1
ATOM 5349 C CA . ALA A 1 685 ? 12.782 7.817 -23.195 1.00 96.75 685 ALA A CA 1
ATOM 5350 C C . ALA A 1 685 ? 13.223 8.744 -24.346 1.00 96.75 685 ALA A C 1
ATOM 5352 O O . ALA A 1 685 ? 12.428 9.065 -25.234 1.00 96.75 685 ALA A O 1
ATOM 5353 N N . THR A 1 686 ? 14.497 9.152 -24.377 1.00 96.12 686 THR A N 1
ATOM 5354 C CA . THR A 1 686 ? 15.063 9.957 -25.471 1.00 96.12 686 THR A CA 1
ATOM 5355 C C . THR A 1 686 ? 15.028 9.211 -26.803 1.00 96.12 686 THR A C 1
ATOM 5357 O O . THR A 1 686 ? 14.636 9.791 -27.824 1.00 96.12 686 THR A O 1
ATOM 5360 N N . ARG A 1 687 ? 15.386 7.922 -26.807 1.00 97.00 687 ARG A N 1
ATOM 5361 C CA . ARG A 1 687 ? 15.297 7.077 -28.000 1.00 97.00 687 ARG A CA 1
ATOM 5362 C C . ARG A 1 687 ? 13.850 6.921 -28.461 1.00 97.00 687 ARG A C 1
ATOM 5364 O O . ARG A 1 687 ? 13.576 7.196 -29.623 1.00 97.00 687 ARG A O 1
ATOM 5371 N N . ASN A 1 688 ? 12.931 6.551 -27.571 1.00 96.56 688 ASN A N 1
ATOM 5372 C CA . ASN A 1 688 ? 11.521 6.336 -27.907 1.00 96.56 688 ASN A CA 1
ATOM 5373 C C . ASN A 1 688 ? 10.904 7.575 -28.561 1.00 96.56 688 ASN A C 1
ATOM 5375 O O . ASN A 1 688 ? 10.225 7.460 -29.577 1.00 96.56 688 ASN A O 1
ATOM 5379 N N . LYS A 1 689 ? 11.234 8.773 -28.063 1.00 94.25 689 LYS A N 1
ATOM 5380 C CA . LYS A 1 689 ? 10.814 10.034 -28.690 1.00 94.25 689 LYS A CA 1
ATOM 5381 C C . LYS A 1 689 ? 11.366 10.210 -30.110 1.00 94.25 689 LYS A C 1
ATOM 5383 O O . LYS A 1 689 ? 10.667 10.739 -30.965 1.00 94.25 689 LYS A O 1
ATOM 5388 N N . THR A 1 690 ? 12.600 9.777 -30.366 1.00 96.31 690 THR A N 1
ATOM 5389 C CA . THR A 1 690 ? 13.240 9.850 -31.694 1.00 96.31 690 THR A CA 1
ATOM 5390 C C . THR A 1 690 ? 12.658 8.816 -32.664 1.00 96.31 690 THR A C 1
ATOM 5392 O O . THR A 1 690 ? 12.482 9.106 -33.844 1.00 96.31 690 THR A O 1
ATOM 5395 N N . GLU A 1 691 ? 12.322 7.628 -32.163 1.00 95.94 691 GLU A N 1
ATOM 5396 C CA . GLU A 1 691 ? 11.741 6.514 -32.926 1.00 95.94 691 GLU A CA 1
ATOM 5397 C C . GLU A 1 691 ? 10.201 6.587 -33.023 1.00 95.94 691 GLU A C 1
ATOM 5399 O O . GLU A 1 691 ? 9.582 5.721 -33.633 1.00 95.94 691 GLU A O 1
ATOM 5404 N N . ASN A 1 692 ? 9.572 7.626 -32.457 1.00 94.81 692 ASN A N 1
ATOM 5405 C CA . ASN A 1 692 ? 8.115 7.790 -32.342 1.00 94.81 692 ASN A CA 1
ATOM 5406 C C . ASN A 1 692 ? 7.399 6.615 -31.641 1.00 94.81 692 ASN A C 1
ATOM 5408 O O . ASN A 1 692 ? 6.226 6.346 -31.903 1.00 94.81 692 ASN A O 1
ATOM 5412 N N . ILE A 1 693 ? 8.084 5.939 -30.717 1.00 92.62 693 ILE A N 1
ATOM 5413 C CA . ILE A 1 693 ? 7.487 4.936 -29.833 1.00 92.62 693 ILE A CA 1
ATOM 5414 C C . ILE A 1 693 ? 6.763 5.686 -28.713 1.00 92.62 693 ILE A C 1
ATOM 5416 O O . ILE A 1 693 ? 7.379 6.410 -27.927 1.00 92.62 693 ILE A O 1
ATOM 5420 N N . ARG A 1 694 ? 5.438 5.547 -28.657 1.00 86.69 694 ARG A N 1
ATOM 5421 C CA . ARG A 1 694 ? 4.599 6.252 -27.686 1.00 86.69 694 ARG A CA 1
ATOM 5422 C C . ARG A 1 694 ? 4.478 5.440 -26.398 1.00 86.69 694 ARG A C 1
ATOM 5424 O O . ARG A 1 694 ? 3.952 4.335 -26.429 1.00 86.69 694 ARG A O 1
ATOM 5431 N N . CYS A 1 695 ? 4.891 6.022 -25.274 1.00 80.75 695 CYS A N 1
ATOM 5432 C CA . CYS A 1 695 ? 4.486 5.537 -23.956 1.00 80.75 695 CYS A CA 1
ATOM 5433 C C . CYS A 1 695 ? 3.040 5.972 -23.689 1.00 80.75 695 CYS A C 1
ATOM 5435 O O . CYS A 1 695 ? 2.693 7.142 -23.912 1.00 80.75 695 CYS A O 1
ATOM 5437 N N . ASP A 1 696 ? 2.201 5.053 -23.215 1.00 78.81 696 ASP A N 1
ATOM 5438 C CA . ASP A 1 696 ? 0.901 5.438 -22.680 1.00 78.81 696 ASP A CA 1
ATOM 5439 C C . ASP A 1 696 ? 1.129 6.313 -21.454 1.00 78.81 696 ASP A C 1
ATOM 5441 O O . ASP A 1 696 ? 1.839 5.939 -20.522 1.00 78.81 696 ASP A O 1
ATOM 5445 N N . GLN A 1 697 ? 0.550 7.512 -21.485 1.00 77.62 697 GLN A N 1
ATOM 5446 C CA . GLN A 1 697 ? 0.690 8.439 -20.376 1.00 77.62 697 GLN A CA 1
ATOM 5447 C C . GLN A 1 697 ? -0.068 7.871 -19.188 1.00 77.62 697 GLN A C 1
ATOM 5449 O O . GLN A 1 697 ? -1.300 7.784 -19.219 1.00 77.62 697 GLN A O 1
ATOM 5454 N N . VAL A 1 698 ? 0.658 7.529 -18.127 1.00 72.75 698 VAL A N 1
ATOM 5455 C CA . VAL A 1 698 ? 0.023 7.178 -16.865 1.00 72.75 698 VAL A CA 1
ATOM 5456 C C . VAL A 1 698 ? -0.594 8.453 -16.326 1.00 72.75 698 VAL A C 1
ATOM 5458 O O . VAL A 1 698 ? 0.128 9.431 -16.074 1.00 72.75 698 VAL A O 1
ATOM 5461 N N . ALA A 1 699 ? -1.920 8.458 -16.160 1.00 69.81 699 ALA A N 1
ATOM 5462 C CA . ALA A 1 699 ? -2.631 9.617 -15.648 1.00 69.81 699 ALA A CA 1
ATOM 5463 C C . ALA A 1 699 ? -1.903 10.134 -14.399 1.00 69.81 699 ALA A C 1
ATOM 5465 O O . ALA A 1 699 ? -1.414 9.367 -13.556 1.00 69.81 699 ALA A O 1
ATOM 5466 N N . GLY A 1 700 ? -1.709 11.452 -14.344 1.00 58.59 700 GLY A N 1
ATOM 5467 C CA . GLY A 1 700 ? -0.953 12.055 -13.256 1.00 58.59 700 GLY A CA 1
ATOM 5468 C C . GLY A 1 700 ? -1.586 11.670 -11.924 1.00 58.59 700 GLY A C 1
ATOM 5469 O O . GLY A 1 700 ? -2.804 11.745 -11.785 1.00 58.59 700 GLY A O 1
ATOM 5470 N N . TYR A 1 701 ? -0.765 11.287 -10.947 1.00 56.72 701 TYR A N 1
ATOM 5471 C CA . TYR A 1 701 ? -1.233 11.149 -9.574 1.00 56.72 701 TYR A CA 1
ATOM 5472 C C . TYR A 1 701 ? -1.540 12.549 -9.032 1.00 56.72 701 TYR A C 1
ATOM 5474 O O . TYR A 1 701 ? -0.682 13.230 -8.470 1.00 56.72 701 TYR A O 1
ATOM 5482 N N . LEU A 1 702 ? -2.762 13.027 -9.278 1.00 56.12 702 LEU A N 1
ATOM 5483 C CA . LEU A 1 702 ? -3.169 14.391 -8.942 1.00 56.12 702 LEU A CA 1
ATOM 5484 C C . LEU A 1 702 ? -3.248 14.617 -7.421 1.00 56.12 702 LEU A C 1
ATOM 5486 O O . LEU A 1 702 ? -3.277 15.774 -7.006 1.00 56.12 702 LEU A O 1
ATOM 5490 N N . LYS A 1 703 ? -3.224 13.556 -6.586 1.00 51.22 703 LYS A N 1
ATOM 5491 C CA . LYS A 1 703 ? -3.241 13.664 -5.109 1.00 51.22 703 LYS A CA 1
ATOM 5492 C C . LYS A 1 703 ? -2.047 14.470 -4.576 1.00 51.22 703 LYS A C 1
ATOM 5494 O O . LYS A 1 703 ? -2.236 15.343 -3.737 1.00 51.22 703 LYS A O 1
ATOM 5499 N N . ALA A 1 704 ? -0.848 14.306 -5.143 1.00 48.62 704 ALA A N 1
ATOM 5500 C CA . ALA A 1 704 ? 0.339 15.071 -4.734 1.00 48.62 704 ALA A CA 1
ATOM 5501 C C . ALA A 1 704 ? 0.201 16.595 -4.947 1.00 48.62 704 ALA A C 1
ATOM 5503 O O . ALA A 1 704 ? 0.738 17.381 -4.167 1.00 48.62 704 ALA A O 1
ATOM 5504 N N . GLN A 1 705 ? -0.573 17.029 -5.949 1.00 51.50 705 GLN A N 1
ATOM 5505 C CA . GLN A 1 705 ? -0.856 18.453 -6.169 1.00 51.50 705 GLN A CA 1
ATOM 5506 C C . GLN A 1 705 ? -1.856 19.025 -5.146 1.00 51.50 705 GLN A C 1
ATOM 5508 O O . GLN A 1 705 ? -1.933 20.241 -4.997 1.00 51.50 705 GLN A O 1
ATOM 5513 N N . GLN A 1 706 ? -2.615 18.185 -4.425 1.00 50.69 706 GLN A N 1
ATOM 5514 C CA . GLN A 1 706 ? -3.631 18.631 -3.460 1.00 50.69 706 GLN A CA 1
ATOM 5515 C C . GLN A 1 706 ? -3.011 19.166 -2.164 1.00 50.69 706 GLN A C 1
ATOM 5517 O O . GLN A 1 706 ? -3.428 20.220 -1.682 1.00 50.69 706 GLN A O 1
ATOM 5522 N N . HIS A 1 707 ? -1.991 18.484 -1.633 1.00 46.56 707 HIS A N 1
ATOM 5523 C CA . HIS A 1 707 ? -1.355 18.857 -0.362 1.00 46.56 707 HIS A CA 1
ATOM 5524 C C . HIS A 1 707 ? -0.489 20.122 -0.460 1.00 46.56 707 HIS A C 1
ATOM 5526 O O . HIS A 1 707 ? -0.214 20.769 0.553 1.00 46.56 707 HIS A O 1
ATOM 5532 N N . GLN A 1 708 ? -0.083 20.513 -1.674 1.00 46.97 708 GLN A N 1
ATOM 5533 C CA . GLN A 1 708 ? 0.778 21.680 -1.892 1.00 46.97 708 GLN A CA 1
ATOM 5534 C C . GLN A 1 708 ? 0.056 23.020 -1.667 1.00 46.97 708 GLN A C 1
ATOM 5536 O O . GLN A 1 708 ? 0.721 24.053 -1.626 1.00 46.97 708 GLN A O 1
ATOM 5541 N N . GLY A 1 709 ? -1.272 23.011 -1.462 1.00 48.12 709 GLY A N 1
ATOM 5542 C CA . GLY A 1 709 ? -2.082 24.229 -1.429 1.00 48.12 709 GLY A CA 1
ATOM 5543 C C . GLY A 1 709 ? -2.071 24.944 -2.782 1.00 48.12 709 GLY A C 1
ATOM 5544 O O . GLY A 1 709 ? -1.244 24.670 -3.652 1.00 48.12 709 GLY A O 1
ATOM 5545 N N . GLU A 1 710 ? -3.000 25.872 -2.995 1.00 44.94 710 GLU A N 1
ATOM 5546 C CA . GLU A 1 710 ? -2.720 26.904 -3.990 1.00 44.94 710 GLU A CA 1
ATOM 5547 C C . GLU A 1 710 ? -1.468 27.626 -3.487 1.00 44.94 710 GLU A C 1
ATOM 5549 O O . GLU A 1 710 ? -1.419 28.030 -2.325 1.00 44.94 710 GLU A O 1
ATOM 5554 N N . LYS A 1 711 ? -0.417 27.697 -4.307 1.00 40.53 711 LYS A N 1
ATOM 5555 C CA . LYS A 1 711 ? 0.654 28.654 -4.042 1.00 40.53 711 LYS A CA 1
ATOM 5556 C C . LYS A 1 711 ? -0.004 30.033 -4.063 1.00 40.53 711 LYS A C 1
ATOM 5558 O O . LYS A 1 711 ? -0.322 30.510 -5.151 1.00 40.53 711 LYS A O 1
ATOM 5563 N N . GLU A 1 712 ? -0.264 30.593 -2.886 1.00 32.00 712 GLU A N 1
ATOM 5564 C CA . GLU A 1 712 ? -0.437 32.038 -2.713 1.00 32.00 712 GLU A CA 1
ATOM 5565 C C . GLU A 1 712 ? 0.843 32.767 -3.132 1.00 32.00 712 GLU A C 1
ATOM 5567 O O . GLU A 1 712 ? 1.952 32.271 -2.806 1.00 32.00 712 GLU A O 1
#

Radius of gyration: 29.02 Å; chains: 1; bounding box: 79×95×76 Å

Foldseek 3Di:
DDDDDDDDDDDDDDDDDDDDDDDDDDDDDDDDDDDDDDDDDDPLVVQLVVLLVQCVVQLVVLDLVSLVVSLVSNVVRPHDPVSSVVSVVSNVVSVVVVCPPVQNDNPDDPDQLADPVDPQDRLVSLQSLLVVLLVCVVVVVPDDSLVNLQVLLVQLCDPPHDPVSCQFCSNQDHSVLSVCLSPDLLQVLLVLLLVLLVVLLVQLPDPPDDLPDFLCLLAVPFDPPLLQPFLFFEQAELLPFLLQFALFHAFLVLSLSLVSLVVSQLHQAYASAEQLQQPDDFSRLSVLSVCVSNVHDLFNYEYEFALDDRRLVSSVCSCVVRVNFEYEHEDEPDPFPVQPPPPSLVSVLVSLVVLLVVLVVVVHDQAQQDDSVCSLPGGGGLAYAYEHEQLCVQQVQDPVLHGDPVSVVVVLVSLVSQVVDPSSLRHYQEYEYEHQAQPDALVNLLSVLLVVCVSVPVVSRHAYAYKHAHHPDPHQQVSQVSSSVNPHSGYYAHQFQNGHDRGIHHPLSNLLVSSNNSHRSSVVRTNQQQSLVSNQSSVCSSHVANDDDQPGPLNHVCLPDDPDCVPPQDPPRVSSVSSSNRRRDRDPVSVVSSCVSSPDDPSNVVVVVLVVVLDDDDARDSLVQDFLVSQLRLQVVLPCLQQNPPGHSPPQSQQLSLVSRSCSSNVRTDRSSGSVSNSSSNVSRVVCVVVVSDNDGRRTSCVVSRVVPPPD

pLDDT: mean 87.75, std 16.57, range [31.0, 98.81]